Protein AF-A0AA35KNX3-F1 (afdb_monomer)

Organism: NCBI:txid74358

Sequence (482 aa):
MSHGHSHGGGSCCHSDDHEEPPERRGQAWGLYLRIDRERLECLNERREGSGALVFRAWEDRGDRQKFVESDDDEELLFNIPFTGNVKLKGIIVMGDNDDTHPSEMRLFKNIPHMSFGDTAREPDQMFSLNRDVTGELEYPTKIARFSNVYHLSIHISKNFGAETTKIFYIGLRGEWTEPHRHEVTICNYEAAANPADHKIDQFTPETIHLVVLQTVHQSTACFSMNIIRWKPGRKRQEEGGVSCGNLYWCMCGNNMSVPLLADAVTISGAERETAAVIFLHGLGDTGHSWAEALSSIRLPYVKYICPHAPRIPVTLNMKMVMPSWFDLMGLSPDAPEDETGIKKAAENLKAVIEHEIKNGIPANRIILGGFSQGGALSLYTALTCPHQLAGIVALSCWLPLHKTFPQAANNSMNKDIPILQCHGEMDPMIPVRFGALTAEKLKGIVTPSRVQFRTYPGMMHSSCPQEMMAVKEFIEKLLPRI

Radius of gyration: 30.95 Å; Cα contacts (8 Å, |Δi|>4): 925; chains: 1; bounding box: 118×89×64 Å

InterPro domains:
  IPR003140 Phospholipase/carboxylesterase/thioesterase [PF02230] (263-478)
  IPR008979 Galactose-binding-like domain superfamily [SSF49785] (17-176)
  IPR010400 PITH domain [PF06201] (24-192)
  IPR010400 PITH domain [PS51532] (20-192)
  IPR029058 Alpha/Beta hydrolase fold [G3DSA:3.40.50.1820] (251-482)
  IPR029058 Alpha/Beta hydrolase fold [SSF53474] (266-480)
  IPR037047 PITH domain superfamily [G3DSA:2.60.120.470] (23-185)
  IPR050565 Acyl-protein thioesterase 1-2/Carboxylesterase-like [PTHR10655] (258-481)

Nearest PDB structures (foldseek):
  6qgo-assembly1_B  TM=9.807E-01  e=7.051E-36  Homo sapiens
  1fj2-assembly1_A  TM=9.777E-01  e=7.431E-35  Homo sapiens
  6avy-assembly1_A  TM=9.182E-01  e=3.667E-22  Zea mays
  1aur-assembly1_B  TM=9.213E-01  e=3.865E-21  Pseudomonas fluorescens
  3u0v-assembly1_A  TM=9.049E-01  e=1.550E-20  Homo sapiens

Structure (mmCIF, N/CA/C/O backbone):
data_AF-A0AA35KNX3-F1
#
_entry.id   AF-A0AA35KNX3-F1
#
loop_
_atom_site.group_PDB
_atom_site.id
_atom_site.type_symbol
_atom_site.label_atom_id
_atom_site.label_alt_id
_atom_site.label_comp_id
_atom_site.label_asym_id
_atom_site.label_entity_id
_atom_site.label_seq_id
_atom_site.pdbx_PDB_ins_code
_atom_site.Cartn_x
_atom_site.Cartn_y
_atom_site.Cartn_z
_atom_site.occupancy
_atom_site.B_iso_or_equiv
_atom_site.auth_seq_id
_atom_site.auth_comp_id
_atom_site.auth_asym_id
_atom_site.auth_atom_id
_atom_site.pdbx_PDB_model_num
ATOM 1 N N . MET A 1 1 ? 62.310 41.251 8.495 1.00 35.25 1 MET A N 1
ATOM 2 C CA . MET A 1 1 ? 61.453 41.950 7.516 1.00 35.25 1 MET A CA 1
ATOM 3 C C . MET A 1 1 ? 60.386 40.976 7.032 1.00 35.25 1 MET A C 1
ATOM 5 O O . MET A 1 1 ? 60.751 39.887 6.630 1.00 35.25 1 MET A O 1
ATOM 9 N N . SER A 1 2 ? 59.116 41.375 7.166 1.00 32.34 2 SER A N 1
ATOM 10 C CA . SER A 1 2 ? 57.921 41.027 6.369 1.00 32.34 2 SER A CA 1
ATOM 11 C C . SER A 1 2 ? 57.665 39.592 5.847 1.00 32.34 2 SER A C 1
ATOM 13 O O . SER A 1 2 ? 58.291 39.155 4.892 1.00 32.34 2 SER A O 1
ATOM 15 N N . HIS A 1 3 ? 56.623 38.979 6.432 1.00 37.50 3 HIS A N 1
ATOM 16 C CA . HIS A 1 3 ? 55.426 38.312 5.864 1.00 37.50 3 HIS A CA 1
ATOM 17 C C . HIS A 1 3 ? 55.444 37.432 4.597 1.00 37.50 3 HIS A C 1
ATOM 19 O O . HIS A 1 3 ? 55.867 37.851 3.526 1.00 37.50 3 HIS A O 1
ATOM 25 N N . GLY A 1 4 ? 54.703 36.314 4.704 1.00 28.75 4 GLY A N 1
ATOM 26 C CA . GLY A 1 4 ? 53.962 35.698 3.596 1.00 28.75 4 GLY A CA 1
ATOM 27 C C . GLY A 1 4 ? 53.266 34.379 3.969 1.00 28.75 4 GLY A C 1
ATOM 28 O O . GLY A 1 4 ? 53.869 33.322 3.838 1.00 28.75 4 GLY A O 1
ATOM 29 N N . HIS A 1 5 ? 52.006 34.427 4.423 1.00 41.12 5 HIS A N 1
ATOM 30 C CA . HIS A 1 5 ? 51.115 33.256 4.481 1.00 41.12 5 HIS A CA 1
ATOM 31 C C . HIS A 1 5 ? 50.521 32.972 3.091 1.00 41.12 5 HIS A C 1
ATOM 33 O O . HIS A 1 5 ? 50.128 33.910 2.402 1.00 41.12 5 HIS A O 1
ATOM 39 N N . SER A 1 6 ? 50.366 31.695 2.724 1.00 30.42 6 SER A N 1
ATOM 40 C CA . SER A 1 6 ? 49.416 31.260 1.692 1.00 30.42 6 SER A CA 1
ATOM 41 C C . SER A 1 6 ? 48.827 29.889 2.041 1.00 30.42 6 SER A C 1
ATOM 43 O O . SER A 1 6 ? 49.554 28.968 2.411 1.00 30.42 6 SER A O 1
ATOM 45 N N . HIS A 1 7 ? 47.499 29.802 1.952 1.00 41.16 7 HIS A N 1
ATOM 46 C CA . HIS A 1 7 ? 46.670 28.602 2.063 1.00 41.16 7 HIS A CA 1
ATOM 47 C C . HIS A 1 7 ? 46.320 28.060 0.668 1.00 41.16 7 HIS A C 1
ATOM 49 O O . HIS A 1 7 ? 46.161 28.828 -0.277 1.00 41.16 7 HIS A O 1
ATOM 55 N N . GLY A 1 8 ? 46.072 26.750 0.598 1.00 28.27 8 GLY A N 1
ATOM 56 C CA . GLY A 1 8 ? 45.461 26.032 -0.530 1.00 28.27 8 GLY A CA 1
ATOM 57 C C . GLY A 1 8 ? 46.273 24.774 -0.833 1.00 28.27 8 GLY A C 1
ATOM 58 O O . GLY A 1 8 ? 47.485 24.854 -0.949 1.00 28.27 8 GLY A O 1
ATOM 59 N N . GLY A 1 9 ? 45.744 23.560 -0.922 1.00 29.02 9 GLY A N 1
ATOM 60 C CA . GLY A 1 9 ? 44.386 23.044 -1.050 1.00 29.02 9 GLY A CA 1
ATOM 61 C C . GLY A 1 9 ? 44.526 21.720 -1.817 1.00 29.02 9 GLY A C 1
ATOM 62 O O . GLY A 1 9 ? 45.328 21.657 -2.744 1.00 29.02 9 GLY A O 1
ATOM 63 N N . GLY A 1 10 ? 43.799 20.670 -1.424 1.00 27.67 10 GLY A N 1
ATOM 64 C CA . GLY A 1 10 ? 43.759 19.400 -2.164 1.00 27.67 10 GLY A CA 1
ATOM 65 C C . GLY A 1 10 ? 44.048 18.167 -1.310 1.00 27.67 10 GLY A C 1
ATOM 66 O O . GLY A 1 10 ? 45.100 17.552 -1.437 1.00 27.67 10 GLY A O 1
ATOM 67 N N . SER A 1 11 ? 43.101 17.789 -0.448 1.00 30.05 11 SER A N 1
ATOM 68 C CA . SER A 1 11 ? 43.009 16.405 0.021 1.00 30.05 11 SER A CA 1
ATOM 69 C C . SER A 1 11 ? 42.176 15.652 -1.010 1.00 30.05 11 SER A C 1
ATOM 71 O O . SER A 1 11 ? 40.972 15.873 -1.124 1.00 30.05 11 SER A O 1
ATOM 73 N N . CYS A 1 12 ? 42.846 14.836 -1.819 1.00 30.75 12 CYS A N 1
ATOM 74 C CA . CYS A 1 12 ? 42.203 13.866 -2.690 1.00 30.75 12 CYS A CA 1
ATOM 75 C C . CYS A 1 12 ? 41.576 12.787 -1.802 1.00 30.75 12 CYS A C 1
ATOM 77 O O . CYS A 1 12 ? 42.282 11.964 -1.221 1.00 30.75 12 CYS A O 1
ATOM 79 N N . CYS A 1 13 ? 40.255 12.811 -1.669 1.00 28.31 13 CYS A N 1
ATOM 80 C CA . CYS A 1 13 ? 39.487 11.689 -1.159 1.00 28.31 13 CYS A CA 1
ATOM 81 C C . CYS A 1 13 ? 39.459 10.601 -2.240 1.00 28.31 13 CYS A C 1
ATOM 83 O O . CYS A 1 13 ? 38.700 10.683 -3.202 1.00 28.31 13 CYS A O 1
ATOM 85 N N . HIS A 1 14 ? 40.317 9.593 -2.088 1.00 31.53 14 HIS A N 1
ATOM 86 C CA . HIS A 1 14 ? 40.104 8.304 -2.730 1.00 31.53 14 HIS A CA 1
ATOM 87 C C . HIS A 1 14 ? 38.835 7.696 -2.125 1.00 31.53 14 HIS A C 1
ATOM 89 O O . HIS A 1 14 ? 38.765 7.458 -0.921 1.00 31.53 14 HIS A O 1
ATOM 95 N N . SER A 1 15 ? 37.809 7.526 -2.952 1.00 31.38 15 SER A N 1
ATOM 96 C CA . SER A 1 15 ? 36.691 6.639 -2.670 1.00 31.38 15 SER A CA 1
ATOM 97 C C . SER A 1 15 ? 37.231 5.212 -2.651 1.00 31.38 15 SER A C 1
ATOM 99 O O . SER A 1 15 ? 37.615 4.688 -3.695 1.00 31.38 15 SER A O 1
ATOM 101 N N . ASP A 1 16 ? 37.300 4.612 -1.464 1.00 31.17 16 ASP A N 1
ATOM 102 C CA . ASP A 1 16 ? 37.436 3.166 -1.319 1.00 31.17 16 ASP A CA 1
ATOM 103 C C . ASP A 1 16 ? 36.162 2.518 -1.879 1.00 31.17 16 ASP A C 1
ATOM 105 O O . ASP A 1 16 ? 35.148 2.374 -1.190 1.00 31.17 16 ASP A O 1
ATOM 109 N N . ASP A 1 17 ? 36.206 2.162 -3.161 1.00 35.31 17 ASP A N 1
ATOM 110 C CA . ASP A 1 17 ? 35.308 1.174 -3.740 1.00 35.31 17 ASP A CA 1
ATOM 111 C C . ASP A 1 17 ? 35.630 -0.165 -3.069 1.00 35.31 17 ASP A C 1
ATOM 113 O O . ASP A 1 17 ? 36.575 -0.869 -3.430 1.00 35.31 17 ASP A O 1
ATOM 117 N N . HIS A 1 18 ? 34.868 -0.505 -2.031 1.00 38.22 18 HIS A N 1
ATOM 118 C CA . HIS A 1 18 ? 34.881 -1.842 -1.458 1.00 38.22 18 HIS A CA 1
ATOM 119 C C . HIS A 1 18 ? 34.336 -2.836 -2.494 1.00 38.22 18 HIS A C 1
ATOM 121 O O . HIS A 1 18 ? 33.148 -3.158 -2.498 1.00 38.22 18 HIS A O 1
ATOM 127 N N . GLU A 1 19 ? 35.200 -3.345 -3.374 1.00 41.38 19 GLU A N 1
ATOM 128 C CA . GLU A 1 19 ? 34.911 -4.570 -4.113 1.00 41.38 19 GLU A CA 1
ATOM 129 C C . GLU A 1 19 ? 34.752 -5.719 -3.112 1.00 41.38 19 GLU A C 1
ATOM 131 O O . GLU A 1 19 ? 35.691 -6.106 -2.412 1.00 41.38 19 GLU A O 1
ATOM 136 N N . GLU A 1 20 ? 33.540 -6.271 -3.025 1.00 46.59 20 GLU A N 1
ATOM 137 C CA . GLU A 1 20 ? 33.303 -7.462 -2.217 1.00 46.59 20 GLU A CA 1
ATOM 138 C C . GLU A 1 20 ? 34.146 -8.646 -2.728 1.00 46.59 20 GLU A C 1
ATOM 140 O O . GLU A 1 20 ? 34.214 -8.863 -3.947 1.00 46.59 20 GLU A O 1
ATOM 145 N N . PRO A 1 21 ? 34.739 -9.455 -1.821 1.00 43.75 21 PRO A N 1
ATOM 146 C CA . PRO A 1 21 ? 35.535 -10.619 -2.192 1.00 43.75 21 PRO A CA 1
ATOM 147 C C . PRO A 1 21 ? 34.754 -11.582 -3.105 1.00 43.75 21 PRO A C 1
ATOM 149 O O . PRO A 1 21 ? 33.575 -11.837 -2.833 1.00 43.75 21 PRO A O 1
ATOM 152 N N . PRO A 1 22 ? 35.391 -12.193 -4.124 1.00 46.22 22 PRO A N 1
ATOM 153 C CA . PRO A 1 22 ? 34.728 -13.085 -5.083 1.00 46.22 22 PRO A CA 1
ATOM 154 C C . PRO A 1 22 ? 33.927 -14.220 -4.429 1.00 46.22 22 PRO A C 1
ATOM 156 O O . PRO A 1 22 ? 32.843 -14.560 -4.892 1.00 46.22 22 PRO A O 1
ATOM 159 N N . GLU A 1 23 ? 34.415 -14.753 -3.305 1.00 45.16 23 GLU A N 1
ATOM 160 C CA . GLU A 1 23 ? 33.772 -15.840 -2.554 1.00 45.16 23 GLU A CA 1
ATOM 161 C C . GLU A 1 23 ? 32.433 -15.439 -1.905 1.00 45.16 23 GLU A C 1
ATOM 163 O O . GLU A 1 23 ? 31.584 -16.294 -1.660 1.00 45.16 23 GLU A O 1
ATOM 168 N N . ARG A 1 24 ? 32.201 -14.143 -1.644 1.00 50.84 24 ARG A N 1
ATOM 169 C CA . ARG A 1 24 ? 30.913 -13.638 -1.129 1.00 50.84 24 ARG A CA 1
ATOM 170 C C . ARG A 1 24 ? 29.922 -13.290 -2.239 1.00 50.84 24 ARG A C 1
ATOM 172 O O . ARG A 1 24 ? 28.718 -13.302 -1.980 1.00 50.84 24 ARG A O 1
ATOM 179 N N . ARG A 1 25 ? 30.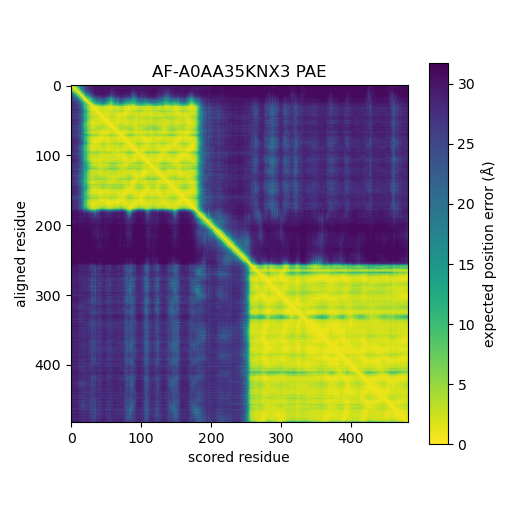396 -13.050 -3.472 1.00 54.91 25 ARG A N 1
ATOM 180 C CA . ARG A 1 25 ? 29.530 -12.718 -4.619 1.00 54.91 25 ARG A CA 1
ATOM 181 C C . ARG A 1 25 ? 28.545 -13.853 -4.915 1.00 54.91 25 ARG A C 1
ATOM 183 O O . ARG A 1 25 ? 27.365 -13.577 -5.093 1.00 54.91 25 ARG A O 1
ATOM 190 N N . GLY A 1 26 ? 28.977 -15.115 -4.868 1.00 57.25 26 GLY A N 1
ATOM 191 C CA . GLY A 1 26 ? 28.111 -16.274 -5.135 1.00 57.25 26 GLY A CA 1
ATOM 192 C C . GLY A 1 26 ? 26.892 -16.390 -4.210 1.00 57.25 26 GLY A C 1
ATOM 193 O O . GLY A 1 26 ? 25.779 -16.651 -4.669 1.00 57.25 26 GLY A O 1
ATOM 194 N N . GLN A 1 27 ? 27.056 -16.088 -2.915 1.00 60.94 27 GLN A N 1
ATOM 195 C CA . GLN A 1 27 ? 25.959 -16.126 -1.936 1.00 60.94 27 GLN A CA 1
ATOM 196 C C . GLN A 1 27 ? 24.893 -15.053 -2.198 1.00 60.94 27 GLN A C 1
ATOM 198 O O . GLN A 1 27 ? 23.708 -15.286 -1.952 1.00 60.94 27 GLN A O 1
ATOM 203 N N . ALA A 1 28 ? 25.288 -13.894 -2.733 1.00 69.56 28 ALA A N 1
ATOM 204 C CA . ALA A 1 28 ? 24.360 -12.813 -3.051 1.00 69.56 28 ALA A CA 1
ATOM 205 C C . ALA A 1 28 ? 23.388 -13.190 -4.188 1.00 69.56 28 ALA A C 1
ATOM 207 O O . ALA A 1 28 ? 22.243 -12.734 -4.197 1.00 69.56 28 ALA A O 1
ATOM 208 N N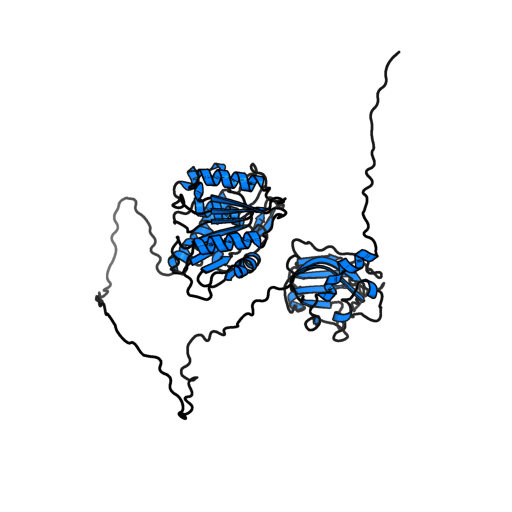 . TRP A 1 29 ? 23.805 -14.071 -5.104 1.00 80.06 29 TRP A N 1
ATOM 209 C CA . TRP A 1 29 ? 23.026 -14.537 -6.262 1.00 80.06 29 TRP A CA 1
ATOM 210 C C . TRP A 1 29 ? 22.186 -15.797 -5.980 1.00 80.06 29 TRP A C 1
ATOM 212 O O . TRP A 1 29 ? 21.720 -16.473 -6.896 1.00 80.06 29 TRP A O 1
ATOM 222 N N . GLY A 1 30 ? 21.959 -16.124 -4.705 1.00 84.94 30 GLY A N 1
ATOM 223 C CA . GLY A 1 30 ? 21.302 -17.360 -4.270 1.00 84.94 30 GLY A CA 1
ATOM 224 C C . GLY A 1 30 ? 19.788 -17.455 -4.508 1.00 84.94 30 GLY A C 1
ATOM 225 O O . GLY A 1 30 ? 19.188 -18.459 -4.120 1.00 84.94 30 GLY A O 1
ATOM 226 N N . LEU A 1 31 ? 19.135 -16.461 -5.125 1.00 92.06 31 LEU A N 1
ATOM 227 C CA . LEU A 1 31 ? 17.676 -16.491 -5.322 1.00 92.06 31 LEU A CA 1
ATOM 228 C C . LEU A 1 31 ? 17.210 -17.607 -6.266 1.00 92.06 31 LEU A C 1
ATOM 230 O O . LEU A 1 31 ? 16.043 -17.984 -6.206 1.00 92.06 31 LEU A O 1
ATOM 234 N N . TYR A 1 32 ? 18.099 -18.193 -7.075 1.00 93.50 32 TYR A N 1
ATOM 235 C CA . TYR A 1 32 ? 17.764 -19.352 -7.911 1.00 93.50 32 TYR A CA 1
ATOM 236 C C . TYR A 1 32 ? 17.258 -20.555 -7.087 1.00 93.50 32 TYR A C 1
ATOM 238 O O . TYR A 1 32 ? 16.432 -21.323 -7.572 1.00 93.50 32 TYR A O 1
ATOM 246 N N . LEU A 1 33 ? 17.695 -20.691 -5.825 1.00 92.69 33 LEU A N 1
ATOM 247 C CA . LEU A 1 33 ? 17.220 -21.723 -4.886 1.00 92.69 33 LEU A CA 1
ATOM 248 C C . LEU A 1 33 ? 15.775 -21.497 -4.427 1.00 92.69 33 LEU A C 1
ATOM 250 O O . LEU A 1 33 ? 15.185 -22.352 -3.771 1.00 92.69 33 LEU A O 1
ATOM 254 N N . ARG A 1 34 ? 15.229 -20.312 -4.701 1.00 95.12 34 ARG A N 1
ATOM 255 C CA . ARG A 1 34 ? 13.899 -19.875 -4.273 1.00 95.12 34 ARG A CA 1
ATOM 256 C C . ARG A 1 34 ? 12.909 -19.818 -5.426 1.00 95.12 34 ARG A C 1
ATOM 258 O O . ARG A 1 34 ? 11.785 -19.382 -5.219 1.00 95.12 34 ARG A O 1
ATOM 265 N N . ILE A 1 35 ? 13.313 -20.241 -6.618 1.00 96.12 35 ILE A N 1
ATOM 266 C CA . ILE A 1 35 ? 12.428 -20.379 -7.772 1.00 96.12 35 ILE A CA 1
ATOM 267 C C . ILE A 1 35 ? 11.662 -21.695 -7.637 1.00 96.12 35 ILE A C 1
ATOM 269 O O . ILE A 1 35 ? 12.263 -22.744 -7.395 1.00 96.12 35 ILE A O 1
ATOM 273 N N . ASP A 1 36 ? 10.345 -21.646 -7.815 1.00 93.75 36 ASP A N 1
ATOM 274 C CA . ASP A 1 36 ? 9.527 -22.846 -7.984 1.00 93.75 36 ASP A CA 1
ATOM 275 C C . ASP A 1 36 ? 9.758 -23.396 -9.398 1.00 93.75 36 ASP A C 1
ATOM 277 O O . ASP A 1 36 ? 9.147 -22.970 -10.376 1.00 93.75 36 ASP A O 1
ATOM 281 N N . ARG A 1 37 ? 10.726 -24.310 -9.510 1.00 92.31 37 ARG A N 1
ATOM 282 C CA . ARG A 1 37 ? 11.188 -24.863 -10.790 1.00 92.31 37 ARG A CA 1
ATOM 283 C C . ARG A 1 37 ? 10.149 -25.723 -11.500 1.00 92.31 37 ARG A C 1
ATOM 285 O O . ARG A 1 37 ? 10.259 -25.876 -12.709 1.00 92.31 37 ARG A O 1
ATOM 292 N N . GLU A 1 38 ? 9.179 -26.282 -10.779 1.00 90.00 38 GLU A N 1
ATOM 293 C CA . GLU A 1 38 ? 8.118 -27.097 -11.384 1.00 90.00 38 GLU A CA 1
ATOM 294 C C . GLU A 1 38 ? 7.105 -26.235 -12.138 1.00 90.00 38 GLU A C 1
ATOM 296 O O . GLU A 1 38 ? 6.458 -26.710 -13.066 1.00 90.00 38 GLU A O 1
ATOM 301 N N . ARG A 1 39 ? 6.972 -24.967 -11.735 1.00 91.81 39 ARG A N 1
ATOM 302 C CA . ARG A 1 39 ? 6.024 -24.005 -12.309 1.00 91.81 39 ARG A CA 1
ATOM 303 C C . ARG A 1 39 ? 6.690 -22.898 -13.117 1.00 91.81 39 ARG A C 1
ATOM 305 O O . ARG A 1 39 ? 6.001 -21.991 -13.572 1.00 91.81 39 ARG A O 1
ATOM 312 N N . LEU A 1 40 ? 8.015 -22.927 -13.250 1.00 95.56 40 LEU A N 1
ATOM 313 C CA . LEU A 1 40 ? 8.725 -21.997 -14.114 1.00 95.56 40 LEU A CA 1
ATOM 314 C C . LEU A 1 40 ? 8.393 -22.322 -15.566 1.00 95.56 40 LEU A C 1
ATOM 316 O O . LEU A 1 40 ? 8.604 -23.443 -16.020 1.00 95.56 40 LEU A O 1
ATOM 320 N N . GLU A 1 41 ? 7.937 -21.312 -16.296 1.00 96.81 41 GLU A N 1
ATOM 321 C CA . GLU A 1 41 ? 7.617 -21.423 -17.716 1.00 96.81 41 GLU A CA 1
ATOM 322 C C . GLU A 1 41 ? 8.550 -20.510 -18.515 1.00 96.81 41 GLU A C 1
ATOM 324 O O . GLU A 1 41 ? 8.826 -19.375 -18.116 1.00 96.81 41 GLU A O 1
ATOM 329 N N . CYS A 1 42 ? 9.040 -20.995 -19.652 1.00 97.50 42 CYS A N 1
ATOM 330 C CA . CYS A 1 42 ? 9.771 -20.194 -20.624 1.00 97.50 42 CYS A CA 1
ATOM 331 C C . CYS A 1 42 ? 9.065 -20.321 -21.972 1.00 97.50 42 CYS A C 1
ATOM 333 O O . CYS A 1 42 ? 8.948 -21.416 -22.513 1.00 97.50 42 CYS A O 1
ATOM 335 N N . LEU A 1 43 ? 8.540 -19.213 -22.488 1.00 97.12 43 LEU A N 1
ATOM 336 C CA . LEU A 1 43 ? 7.882 -19.174 -23.787 1.00 97.12 43 LEU A CA 1
ATOM 337 C C . LEU A 1 43 ? 8.893 -18.844 -24.884 1.00 97.12 43 LEU A C 1
ATOM 339 O O . LEU A 1 43 ? 9.834 -18.078 -24.660 1.00 97.12 43 LEU A O 1
ATOM 343 N N . ASN A 1 44 ? 8.632 -19.403 -26.068 1.00 96.81 44 ASN A N 1
ATOM 344 C CA . ASN A 1 44 ? 9.494 -19.357 -27.251 1.00 96.81 44 ASN A CA 1
ATOM 345 C C . ASN A 1 44 ? 10.871 -20.012 -27.055 1.00 96.81 44 ASN A C 1
ATOM 347 O O . ASN A 1 44 ? 11.830 -19.635 -27.712 1.00 96.81 44 ASN A O 1
ATOM 351 N N . GLU A 1 45 ? 11.002 -20.997 -26.163 1.00 97.19 45 GLU A N 1
ATOM 352 C CA . GLU A 1 45 ? 12.228 -21.793 -26.082 1.00 97.19 45 GLU A CA 1
ATOM 353 C C . GLU A 1 45 ? 12.251 -22.919 -27.127 1.00 97.19 45 GLU A C 1
ATOM 355 O O . GLU A 1 45 ? 11.305 -23.694 -27.249 1.00 97.19 45 GLU A O 1
ATOM 360 N N . ARG A 1 46 ? 13.372 -23.073 -27.838 1.00 96.00 46 ARG A N 1
ATOM 361 C CA . ARG A 1 46 ? 13.573 -24.117 -28.862 1.00 96.00 46 ARG A CA 1
ATOM 362 C C . ARG A 1 46 ? 13.521 -25.537 -28.308 1.00 96.00 46 ARG A C 1
ATOM 364 O O . ARG A 1 46 ? 13.171 -26.482 -29.010 1.00 96.00 46 ARG A O 1
ATOM 371 N N . ARG A 1 47 ? 13.941 -25.716 -27.056 1.00 95.88 47 ARG A N 1
ATOM 372 C CA . ARG A 1 47 ? 13.921 -27.007 -26.365 1.00 95.88 47 ARG A CA 1
ATOM 373 C C . ARG A 1 47 ? 13.163 -26.850 -25.063 1.00 95.88 47 ARG A C 1
ATOM 375 O O . ARG A 1 47 ? 13.619 -26.128 -24.186 1.00 95.88 47 ARG A O 1
ATOM 382 N N . GLU A 1 48 ? 12.073 -27.590 -24.927 1.00 93.12 48 GLU A N 1
ATOM 383 C CA . GLU A 1 48 ? 11.240 -27.590 -23.726 1.00 93.12 48 GLU A CA 1
ATOM 384 C C . GLU A 1 48 ? 12.074 -27.806 -22.448 1.00 93.12 48 GLU A C 1
ATOM 386 O O . GLU A 1 48 ? 12.910 -28.716 -22.365 1.00 93.12 48 GLU A O 1
ATOM 391 N N . GLY A 1 49 ? 11.882 -26.927 -21.465 1.00 92.00 49 GLY A N 1
ATOM 392 C CA . GLY A 1 49 ? 12.562 -26.945 -20.170 1.00 92.00 49 GLY A CA 1
ATOM 393 C C . GLY A 1 49 ? 13.986 -26.377 -20.174 1.00 92.00 49 GLY A C 1
ATOM 394 O O . GLY A 1 49 ? 14.649 -26.373 -19.131 1.00 92.00 49 GLY A O 1
ATOM 395 N N . SER A 1 50 ? 14.492 -25.882 -21.305 1.00 96.38 50 SER A N 1
ATOM 396 C CA . SER A 1 50 ? 15.827 -25.279 -21.400 1.00 96.38 50 SER A CA 1
ATOM 397 C C . SER A 1 50 ? 15.946 -23.940 -20.659 1.00 96.38 50 SER A C 1
ATOM 399 O O . SER A 1 50 ? 16.992 -23.658 -20.072 1.00 96.38 50 SER A O 1
ATOM 401 N N . GLY A 1 51 ? 14.868 -23.162 -20.579 1.00 94.75 51 GLY A N 1
ATOM 402 C CA . GLY A 1 51 ? 14.779 -21.896 -19.857 1.00 94.75 51 GLY A CA 1
ATOM 403 C C . GLY A 1 51 ? 14.976 -22.046 -18.351 1.00 94.75 51 GLY A C 1
ATOM 404 O O . GLY A 1 51 ? 15.497 -21.144 -17.704 1.00 94.75 51 GLY A O 1
ATOM 405 N N . ALA A 1 52 ? 14.676 -23.210 -17.771 1.00 95.38 52 ALA A N 1
ATOM 406 C CA . ALA A 1 52 ? 14.980 -23.482 -16.366 1.00 95.38 52 ALA A CA 1
ATOM 407 C C . ALA A 1 52 ? 16.492 -23.671 -16.111 1.00 95.38 52 ALA A C 1
ATOM 409 O O . ALA A 1 52 ? 16.971 -23.466 -14.991 1.00 95.38 52 ALA A O 1
ATOM 410 N N . LEU A 1 53 ? 17.265 -24.062 -17.133 1.00 95.94 53 LEU A N 1
ATOM 411 C CA . LEU A 1 53 ? 18.690 -24.396 -17.001 1.00 95.94 53 LEU A CA 1
ATOM 412 C C . LEU A 1 53 ? 19.570 -23.165 -16.762 1.00 95.94 53 LEU A C 1
ATOM 414 O O . LEU A 1 53 ? 20.667 -23.296 -16.203 1.00 95.94 53 LEU A O 1
ATOM 418 N N . VAL A 1 54 ? 19.109 -21.977 -17.165 1.00 96.88 54 VAL A N 1
ATOM 419 C CA . VAL A 1 54 ? 19.883 -20.734 -17.025 1.00 96.88 54 VAL A CA 1
ATOM 420 C C . VAL A 1 54 ? 19.873 -20.162 -15.607 1.00 96.88 54 VAL A C 1
ATOM 422 O O . VAL A 1 54 ? 20.761 -19.381 -15.277 1.00 96.88 54 VAL A O 1
ATOM 425 N N . PHE A 1 55 ? 18.951 -20.598 -14.744 1.00 96.62 55 PHE A N 1
ATOM 426 C CA . PHE A 1 55 ? 18.886 -20.194 -13.335 1.00 96.62 55 PHE A CA 1
ATOM 427 C C . PHE A 1 55 ? 19.628 -21.192 -12.448 1.00 96.62 55 PHE A C 1
ATOM 429 O O . PHE A 1 55 ? 19.087 -22.240 -12.089 1.00 96.62 55 PHE A O 1
ATOM 436 N N . ARG A 1 56 ? 20.868 -20.893 -12.069 1.00 94.12 56 ARG A N 1
ATOM 437 C CA . ARG A 1 56 ? 21.717 -21.802 -11.279 1.00 94.12 56 ARG A CA 1
ATOM 438 C C . ARG A 1 56 ? 22.668 -21.041 -10.361 1.00 94.12 56 ARG A C 1
ATOM 440 O O . ARG A 1 56 ? 22.616 -19.817 -10.303 1.00 94.12 56 ARG A O 1
ATOM 447 N N . ALA A 1 57 ? 23.515 -21.775 -9.641 1.00 90.06 57 ALA A N 1
ATOM 448 C CA . ALA A 1 57 ? 24.579 -21.188 -8.839 1.00 90.06 57 ALA A CA 1
ATOM 449 C C . ALA A 1 57 ? 25.501 -20.323 -9.711 1.00 90.06 57 ALA A C 1
ATOM 451 O O . ALA A 1 57 ? 25.772 -20.654 -10.869 1.00 90.06 57 ALA A O 1
ATOM 452 N N . TRP A 1 58 ? 25.991 -19.220 -9.148 1.00 89.31 58 TRP A N 1
ATOM 453 C CA . TRP A 1 58 ? 26.862 -18.285 -9.860 1.00 89.31 58 TRP A CA 1
ATOM 454 C C . TRP A 1 58 ? 28.174 -18.948 -10.298 1.00 89.31 58 TRP A C 1
ATOM 456 O O . TRP A 1 58 ? 28.712 -18.639 -11.361 1.00 89.31 58 TRP A O 1
ATOM 466 N N . GLU A 1 59 ? 28.676 -19.894 -9.514 1.00 87.44 59 GLU A N 1
ATOM 467 C CA . GLU A 1 59 ? 29.882 -20.679 -9.773 1.00 87.44 59 GLU A CA 1
ATOM 468 C C . GLU A 1 59 ? 29.734 -21.555 -11.027 1.00 87.44 59 GLU A C 1
ATOM 470 O O . GLU A 1 59 ? 30.693 -21.742 -11.773 1.00 87.44 59 GLU A O 1
ATOM 475 N N . ASP A 1 60 ? 28.511 -22.008 -11.314 1.00 89.56 60 ASP A N 1
ATOM 476 C CA . ASP A 1 60 ? 28.196 -22.877 -12.451 1.00 89.56 60 ASP A CA 1
ATOM 477 C C . ASP A 1 60 ? 27.891 -22.092 -13.738 1.00 89.56 60 ASP A C 1
ATOM 479 O O . ASP A 1 60 ? 27.575 -22.685 -14.777 1.00 89.56 60 ASP A O 1
ATOM 483 N N . ARG A 1 61 ? 27.948 -20.753 -13.719 1.00 91.62 61 ARG A N 1
ATOM 484 C CA . ARG A 1 61 ? 27.579 -19.919 -14.881 1.00 91.62 61 ARG A CA 1
ATOM 485 C C . ARG A 1 61 ? 28.421 -20.209 -16.129 1.00 91.62 61 ARG A C 1
ATOM 487 O O . ARG A 1 61 ? 27.916 -20.083 -17.238 1.00 91.62 61 ARG A O 1
ATOM 494 N N . GLY A 1 62 ? 29.660 -20.676 -15.952 1.00 89.31 62 GLY A N 1
ATOM 495 C CA . GLY A 1 62 ? 30.574 -21.034 -17.042 1.00 89.31 62 GLY A CA 1
ATOM 496 C C . GLY A 1 62 ? 30.209 -22.311 -17.815 1.00 89.31 62 GLY A C 1
ATOM 497 O O . GLY A 1 62 ? 30.810 -22.570 -18.856 1.00 89.31 62 GLY A O 1
ATOM 498 N N . ASP A 1 63 ? 29.240 -23.105 -17.346 1.00 91.25 63 ASP A N 1
ATOM 499 C CA . ASP A 1 63 ? 28.776 -24.309 -18.043 1.00 91.25 63 ASP A CA 1
ATOM 500 C C . ASP A 1 63 ? 27.985 -23.952 -19.314 1.00 91.25 63 ASP A C 1
ATOM 502 O O . ASP A 1 63 ? 26.796 -23.631 -19.269 1.00 91.25 63 ASP A O 1
ATOM 506 N N . ARG A 1 64 ? 28.656 -24.033 -20.469 1.00 92.38 64 ARG A N 1
ATOM 507 C CA . ARG A 1 64 ? 28.078 -23.721 -21.787 1.00 92.38 64 ARG A CA 1
ATOM 508 C C . ARG A 1 64 ? 27.134 -24.798 -22.329 1.00 92.38 64 ARG A C 1
ATOM 510 O O . ARG A 1 64 ? 26.512 -24.574 -23.362 1.00 92.38 64 ARG A O 1
ATOM 517 N N . GLN A 1 65 ? 26.987 -25.948 -21.665 1.00 93.50 65 GLN A N 1
ATOM 518 C CA . GLN A 1 65 ? 26.007 -26.965 -22.075 1.00 93.50 65 GLN A CA 1
ATOM 519 C C . GLN A 1 65 ? 24.584 -26.613 -21.615 1.00 93.50 65 GLN A C 1
ATOM 521 O O . GLN A 1 65 ? 23.603 -27.131 -22.154 1.00 93.50 65 GLN A O 1
ATOM 526 N N . LYS A 1 66 ? 24.465 -25.720 -20.626 1.00 93.94 66 LYS A N 1
ATOM 527 C CA . LYS A 1 66 ? 23.199 -25.257 -20.052 1.00 93.94 66 LYS A CA 1
ATOM 528 C C . LYS A 1 66 ? 22.851 -23.879 -20.598 1.00 93.94 66 LYS A C 1
ATOM 530 O O . LYS A 1 66 ? 23.324 -22.863 -20.095 1.00 93.94 66 LYS A O 1
ATOM 535 N N . PHE A 1 67 ? 22.006 -23.866 -21.618 1.00 97.25 67 PHE A N 1
ATOM 536 C CA . PHE A 1 67 ? 21.514 -22.651 -22.253 1.00 97.25 67 PHE A CA 1
ATOM 537 C C . PHE A 1 67 ? 20.054 -22.812 -22.674 1.00 97.25 67 PHE A C 1
ATOM 539 O O . PHE A 1 67 ? 19.557 -23.937 -22.805 1.00 97.25 67 PHE A O 1
ATOM 546 N N . VAL A 1 68 ? 19.419 -21.670 -22.909 1.00 98.19 68 VAL A N 1
ATOM 547 C CA . VAL A 1 68 ? 18.153 -21.525 -23.632 1.00 98.19 68 VAL A CA 1
ATOM 548 C C . VAL A 1 68 ? 18.427 -20.761 -24.918 1.00 98.19 68 VAL A C 1
ATOM 550 O O . VAL A 1 68 ? 19.256 -19.849 -24.949 1.00 98.19 68 VAL A O 1
ATOM 553 N N . GLU A 1 69 ? 17.759 -21.175 -25.981 1.00 98.06 69 GLU A N 1
ATOM 554 C CA . GLU A 1 69 ? 17.781 -20.520 -27.281 1.00 98.06 69 GLU A CA 1
ATOM 555 C C . GLU A 1 69 ? 16.342 -20.359 -27.747 1.00 98.06 69 GLU A C 1
ATOM 557 O O . GLU A 1 69 ? 15.539 -21.274 -27.535 1.00 98.06 69 GLU A O 1
ATOM 562 N N . SER A 1 70 ? 16.017 -19.215 -28.340 1.00 97.69 70 SER A N 1
ATOM 563 C CA . SER A 1 70 ? 14.679 -18.992 -28.871 1.00 97.69 70 SER A CA 1
ATOM 564 C C . SER A 1 70 ? 14.405 -19.807 -30.139 1.00 97.69 70 SER A C 1
ATOM 566 O O . SER A 1 70 ? 15.338 -20.224 -30.846 1.00 97.69 70 SER A O 1
ATOM 568 N N . ASP A 1 71 ? 13.130 -20.112 -30.390 1.00 94.69 71 ASP A N 1
ATOM 569 C CA . ASP A 1 71 ? 12.731 -20.971 -31.511 1.00 94.69 71 ASP A CA 1
ATOM 570 C C . ASP A 1 71 ? 12.355 -20.188 -32.772 1.00 94.69 71 ASP A C 1
ATOM 572 O O . ASP A 1 71 ? 13.004 -20.386 -33.804 1.00 94.69 71 ASP A O 1
ATOM 576 N N . ASP A 1 72 ? 11.336 -19.326 -32.673 1.00 91.88 72 ASP A N 1
ATOM 577 C CA . ASP A 1 72 ? 10.675 -18.679 -33.821 1.00 91.88 72 ASP A CA 1
ATOM 578 C C . ASP A 1 72 ? 11.269 -17.301 -34.159 1.00 91.88 72 ASP A C 1
ATOM 580 O O . ASP A 1 72 ? 11.541 -16.998 -35.318 1.00 91.88 72 ASP A O 1
ATOM 584 N N . ASP A 1 73 ? 11.524 -16.488 -33.135 1.00 94.81 73 ASP A N 1
ATOM 585 C CA . ASP A 1 73 ? 12.062 -15.126 -33.240 1.00 94.81 73 ASP A CA 1
ATOM 586 C C . ASP A 1 73 ? 13.066 -14.835 -32.112 1.00 94.81 73 ASP A C 1
ATOM 588 O O . ASP A 1 73 ? 13.423 -15.723 -31.333 1.00 94.81 73 ASP A O 1
ATOM 592 N N . GLU A 1 74 ? 13.563 -13.603 -32.005 1.00 96.44 74 GLU A N 1
ATOM 593 C CA . GLU A 1 74 ? 14.529 -13.219 -30.977 1.00 96.44 74 GLU A CA 1
ATOM 594 C C . GLU A 1 74 ? 13.942 -13.111 -29.559 1.00 96.44 74 GLU A C 1
ATOM 596 O O . GLU A 1 74 ? 14.697 -12.901 -28.602 1.00 96.44 74 GLU A O 1
ATOM 601 N N . GLU A 1 75 ? 12.628 -13.216 -29.377 1.00 97.75 75 GLU A N 1
ATOM 602 C CA . GLU A 1 75 ? 12.005 -12.947 -28.088 1.00 97.75 75 GLU A CA 1
ATOM 603 C C . GLU A 1 75 ? 12.054 -14.171 -27.161 1.00 97.75 75 GLU A C 1
ATOM 605 O O . GLU A 1 75 ? 11.880 -15.315 -27.564 1.00 97.75 75 GLU A O 1
ATOM 610 N N . LEU A 1 76 ? 12.259 -13.949 -25.864 1.00 98.44 76 LEU A N 1
ATOM 611 C CA . LEU A 1 76 ? 12.094 -14.981 -24.833 1.00 98.44 76 LEU A CA 1
ATOM 612 C C . LEU A 1 76 ? 11.294 -14.399 -23.679 1.00 98.44 76 LEU A C 1
ATOM 614 O O . LEU A 1 76 ? 11.563 -13.280 -23.235 1.00 98.44 76 LEU A O 1
ATOM 618 N N . LEU A 1 77 ? 10.346 -15.164 -23.145 1.00 98.31 77 LEU A N 1
ATOM 619 C CA . LEU A 1 77 ? 9.559 -14.743 -21.988 1.00 98.31 77 LEU A CA 1
ATOM 620 C C . LEU A 1 77 ? 9.631 -15.792 -20.884 1.00 98.31 77 LEU A C 1
ATOM 622 O O . LEU A 1 77 ? 9.125 -16.898 -21.025 1.00 98.31 77 LEU A O 1
ATOM 626 N N . PHE A 1 78 ? 10.248 -15.430 -19.766 1.00 98.50 78 PHE A N 1
ATOM 627 C CA . PHE A 1 78 ? 10.336 -16.265 -18.574 1.00 98.50 78 PHE A CA 1
ATOM 628 C C . PHE A 1 78 ? 9.252 -15.848 -17.587 1.00 98.50 78 PHE A C 1
ATOM 630 O O . PHE A 1 78 ? 9.191 -14.675 -17.226 1.00 98.50 78 PHE A O 1
ATOM 637 N N . ASN A 1 79 ? 8.457 -16.795 -17.101 1.00 97.62 79 ASN A N 1
ATOM 638 C CA . ASN A 1 79 ? 7.540 -16.640 -15.977 1.00 97.62 79 ASN A CA 1
ATOM 639 C C . ASN A 1 79 ? 8.121 -17.395 -14.777 1.00 97.62 79 ASN A C 1
ATOM 641 O O . ASN A 1 79 ? 8.215 -18.622 -14.782 1.00 97.62 79 ASN A O 1
ATOM 645 N N . ILE A 1 80 ? 8.571 -16.645 -13.771 1.00 97.94 80 ILE A N 1
ATOM 646 C CA . ILE A 1 80 ? 9.408 -17.139 -12.676 1.00 97.94 80 ILE A CA 1
ATOM 647 C C . ILE A 1 80 ? 8.634 -17.005 -11.358 1.00 97.94 80 ILE A C 1
ATOM 649 O O . ILE A 1 80 ? 8.700 -15.959 -10.700 1.00 97.94 80 ILE A O 1
ATOM 653 N N . PRO A 1 81 ? 7.898 -18.044 -10.937 1.00 96.62 81 PRO A N 1
ATOM 654 C CA . PRO A 1 81 ? 7.317 -18.093 -9.606 1.00 96.62 81 PRO A CA 1
ATOM 655 C C . PRO A 1 81 ? 8.409 -18.292 -8.553 1.00 96.62 81 PRO A C 1
ATOM 657 O O . PRO A 1 81 ? 9.316 -19.114 -8.707 1.00 96.62 81 PRO A O 1
ATOM 660 N N . PHE A 1 82 ? 8.302 -17.567 -7.444 1.00 96.12 82 PHE A N 1
ATOM 661 C CA . PHE A 1 82 ? 9.135 -17.788 -6.271 1.00 96.12 82 PHE A CA 1
ATOM 662 C C . PHE A 1 82 ? 8.374 -18.583 -5.213 1.00 96.12 82 PHE A C 1
ATOM 664 O O . PHE A 1 82 ? 7.166 -18.443 -5.030 1.00 96.12 82 PHE A O 1
ATOM 671 N N . THR A 1 83 ? 9.104 -19.370 -4.431 1.00 92.94 83 THR A N 1
ATOM 672 C CA . THR A 1 83 ? 8.588 -20.110 -3.273 1.00 92.94 83 THR A CA 1
ATOM 673 C C . THR A 1 83 ? 8.306 -19.210 -2.072 1.00 92.94 83 THR A C 1
ATOM 675 O O . THR A 1 83 ? 8.122 -19.716 -0.975 1.00 92.94 83 THR A O 1
ATOM 678 N N . GLY A 1 84 ? 8.325 -17.888 -2.246 1.00 89.31 84 GLY A N 1
ATOM 679 C CA . GLY A 1 84 ? 8.134 -16.872 -1.218 1.00 89.31 84 GLY A CA 1
ATOM 680 C C . GLY A 1 84 ? 8.258 -15.469 -1.796 1.00 89.31 84 GLY A C 1
ATOM 681 O O . GLY A 1 84 ? 8.319 -15.296 -3.011 1.00 89.31 84 GLY A O 1
ATOM 682 N N . ASN A 1 85 ? 8.320 -14.469 -0.925 1.00 91.44 85 ASN A N 1
ATOM 683 C CA . ASN A 1 85 ? 8.457 -13.080 -1.343 1.00 91.44 85 ASN A CA 1
ATOM 684 C C . ASN A 1 85 ? 9.930 -12.717 -1.516 1.00 91.44 85 ASN A C 1
ATOM 686 O O . ASN A 1 85 ? 10.762 -12.986 -0.653 1.00 91.44 85 ASN A O 1
ATOM 690 N N . VAL A 1 86 ? 10.252 -12.070 -2.629 1.00 94.19 86 VAL A N 1
ATOM 691 C CA . VAL A 1 86 ? 11.609 -11.664 -2.987 1.00 94.19 86 VAL A CA 1
ATOM 692 C C . VAL A 1 86 ? 11.709 -10.144 -3.026 1.00 94.19 86 VAL A C 1
ATOM 694 O O . VAL A 1 86 ? 10.889 -9.450 -3.621 1.00 94.19 86 VAL A O 1
ATOM 697 N N . LYS A 1 87 ? 12.751 -9.594 -2.409 1.00 95.00 87 LYS A N 1
ATOM 698 C CA . LYS A 1 87 ? 13.221 -8.231 -2.662 1.00 95.00 87 LYS A CA 1
ATOM 699 C C . LYS A 1 87 ? 14.383 -8.317 -3.642 1.00 95.00 87 LYS A C 1
ATOM 701 O O . LYS A 1 87 ? 15.517 -8.579 -3.237 1.00 95.00 87 LYS A O 1
ATOM 706 N N . LEU A 1 88 ? 14.095 -8.117 -4.923 1.00 96.62 88 LEU A N 1
ATOM 707 C CA . LEU A 1 88 ? 15.074 -8.218 -6.000 1.00 96.62 88 LEU A CA 1
ATOM 708 C C . LEU A 1 88 ? 15.910 -6.935 -6.046 1.00 96.62 88 LEU A C 1
ATOM 710 O O . LEU A 1 88 ? 15.359 -5.832 -6.097 1.00 96.62 88 LEU A O 1
ATOM 714 N N . LYS A 1 89 ? 17.235 -7.085 -6.016 1.00 95.38 89 LYS A N 1
ATOM 715 C CA . LYS A 1 89 ? 18.222 -5.994 -5.999 1.00 95.38 89 LYS A CA 1
ATOM 716 C C . LYS A 1 89 ? 19.020 -5.882 -7.302 1.00 95.38 89 LYS A C 1
ATOM 718 O O . LYS A 1 89 ? 19.477 -4.787 -7.622 1.00 95.38 89 LYS A O 1
ATOM 723 N N . GLY A 1 90 ? 19.193 -6.980 -8.035 1.00 95.81 90 GLY A N 1
ATOM 724 C CA . GLY A 1 90 ? 19.940 -6.978 -9.290 1.00 95.81 90 GLY A CA 1
ATOM 725 C C . GLY A 1 90 ? 19.741 -8.246 -10.110 1.00 95.81 90 GLY A C 1
ATOM 726 O O . GLY A 1 90 ? 19.319 -9.279 -9.582 1.00 95.81 90 GLY A O 1
ATOM 727 N N . ILE A 1 91 ? 20.038 -8.142 -11.404 1.00 97.94 91 ILE A N 1
ATOM 728 C CA . ILE A 1 91 ? 19.983 -9.238 -12.376 1.00 97.94 91 ILE A CA 1
ATOM 729 C C . ILE A 1 91 ? 21.293 -9.273 -13.166 1.00 97.94 91 ILE A C 1
ATOM 731 O O . ILE A 1 91 ? 21.828 -8.223 -13.515 1.00 97.94 91 ILE A O 1
ATOM 735 N N . ILE A 1 92 ? 21.787 -10.470 -13.467 1.00 97.38 92 ILE A N 1
ATOM 736 C CA . ILE A 1 92 ? 22.833 -10.709 -14.470 1.00 97.38 92 ILE A CA 1
ATOM 737 C C . ILE A 1 92 ? 22.200 -11.476 -15.622 1.00 97.38 92 ILE A C 1
ATOM 739 O O . ILE A 1 92 ? 21.444 -12.415 -15.379 1.00 97.38 92 ILE A O 1
ATOM 743 N N . VAL A 1 93 ? 22.545 -11.111 -16.853 1.00 97.44 93 VAL A N 1
ATOM 744 C CA . VAL A 1 93 ? 22.198 -11.865 -18.061 1.00 97.44 93 VAL A CA 1
ATOM 745 C C . VAL A 1 93 ? 23.480 -12.091 -18.844 1.00 97.44 93 VAL A C 1
ATOM 747 O O . VAL A 1 93 ? 24.170 -11.132 -19.175 1.00 97.44 93 VAL A O 1
ATOM 750 N N . MET A 1 94 ? 23.791 -13.353 -19.120 1.00 97.19 94 MET A N 1
ATOM 751 C CA . MET A 1 94 ? 25.011 -13.770 -19.803 1.00 97.19 94 MET A CA 1
ATOM 752 C C . MET A 1 94 ? 24.655 -14.528 -21.081 1.00 97.19 94 MET A C 1
ATOM 754 O O . MET A 1 94 ? 24.000 -15.576 -21.023 1.00 97.19 94 MET A O 1
ATOM 758 N N . GLY A 1 95 ? 25.108 -14.017 -22.220 1.00 95.44 95 GLY A N 1
ATOM 759 C CA . GLY A 1 95 ? 24.959 -14.633 -23.539 1.00 95.44 95 GLY A CA 1
ATOM 760 C C . GLY A 1 95 ? 26.304 -15.045 -24.148 1.00 95.44 95 GLY A C 1
ATOM 761 O O . GLY A 1 95 ? 27.284 -15.302 -23.436 1.00 95.44 95 GLY A O 1
ATOM 762 N N . ASP A 1 96 ? 26.338 -15.155 -25.475 1.00 93.56 96 ASP A N 1
ATOM 763 C CA . ASP A 1 96 ? 27.577 -15.362 -26.234 1.00 93.56 96 ASP A CA 1
ATOM 764 C C . ASP A 1 96 ? 28.200 -14.036 -26.697 1.00 93.56 96 ASP A C 1
ATOM 766 O O . ASP A 1 96 ? 27.619 -12.962 -26.541 1.00 93.56 96 ASP A O 1
ATOM 770 N N . ASN A 1 97 ? 29.394 -14.094 -27.287 1.00 92.62 97 ASN A N 1
ATOM 771 C CA . ASN A 1 97 ? 30.041 -12.931 -27.897 1.00 92.62 97 ASN A CA 1
ATOM 772 C C . ASN A 1 97 ? 29.556 -12.663 -29.336 1.00 92.62 97 ASN A C 1
ATOM 774 O O . ASN A 1 97 ? 30.309 -12.144 -30.159 1.00 92.62 97 ASN A O 1
ATOM 778 N N . ASP A 1 98 ? 28.320 -13.025 -29.664 1.00 95.00 98 ASP A N 1
ATOM 779 C CA . ASP A 1 98 ? 27.728 -12.879 -30.994 1.00 95.00 98 ASP A CA 1
ATOM 780 C C . ASP A 1 98 ? 26.383 -12.134 -30.933 1.00 95.00 98 ASP A C 1
ATOM 782 O O . ASP A 1 98 ? 25.973 -11.616 -29.888 1.00 95.00 98 ASP A O 1
ATOM 786 N N . ASP A 1 99 ? 25.738 -11.990 -32.089 1.00 97.12 99 ASP A N 1
ATOM 787 C CA . ASP A 1 99 ? 24.538 -11.163 -32.232 1.00 97.12 99 ASP A CA 1
ATOM 788 C C . ASP A 1 99 ? 23.302 -11.782 -31.553 1.00 97.12 99 ASP A C 1
ATOM 790 O O . ASP A 1 99 ? 22.303 -11.086 -31.363 1.00 97.12 99 ASP A O 1
ATOM 794 N N . THR A 1 100 ? 23.391 -13.043 -31.105 1.00 97.56 100 THR A N 1
ATOM 795 C CA . THR A 1 100 ? 22.337 -13.734 -30.341 1.00 97.56 100 THR A CA 1
ATOM 796 C C . THR A 1 100 ? 22.258 -13.268 -28.888 1.00 97.56 100 THR A C 1
ATOM 798 O O . THR A 1 100 ? 21.311 -13.606 -28.175 1.00 97.56 100 THR A O 1
ATOM 801 N N . HIS A 1 101 ? 23.234 -12.483 -28.417 1.00 97.94 101 HIS A N 1
ATOM 802 C CA . HIS A 1 101 ? 23.212 -11.949 -27.062 1.00 97.94 101 HIS A CA 1
ATOM 803 C C . HIS A 1 101 ? 22.027 -10.978 -26.874 1.00 97.94 101 HIS A C 1
ATOM 805 O O . HIS A 1 101 ? 21.835 -10.079 -27.696 1.00 97.94 101 HIS A O 1
ATOM 811 N N . PRO A 1 102 ? 21.269 -11.073 -25.766 1.00 97.88 102 PRO A N 1
ATOM 812 C CA . PRO A 1 102 ? 20.216 -10.114 -25.440 1.00 97.88 102 PRO A CA 1
ATOM 813 C C . PRO A 1 102 ? 20.712 -8.662 -25.422 1.00 97.88 102 PRO A C 1
ATOM 815 O O . PRO A 1 102 ? 21.765 -8.374 -24.851 1.00 97.88 102 PRO A O 1
ATOM 818 N N . SER A 1 103 ? 19.936 -7.738 -25.984 1.00 97.94 103 SER A N 1
ATOM 819 C CA . SER A 1 103 ? 20.225 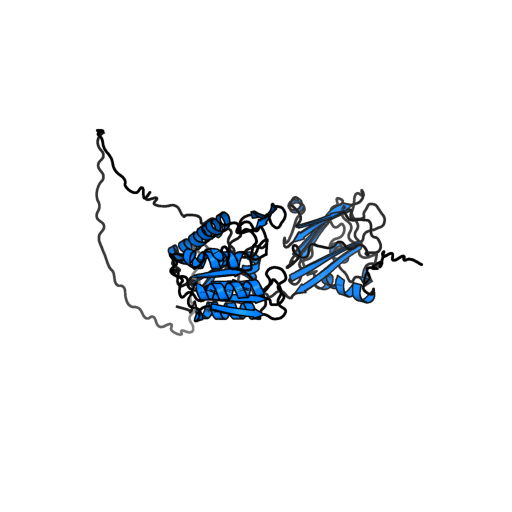-6.295 -25.981 1.00 97.94 103 SER A CA 1
ATOM 820 C C . SER A 1 103 ? 19.172 -5.485 -25.221 1.00 97.94 103 SER A C 1
ATOM 822 O O . SER A 1 103 ? 19.454 -4.372 -24.779 1.00 97.94 103 SER A O 1
ATOM 824 N N . GLU A 1 104 ? 17.975 -6.038 -25.000 1.00 98.38 104 GLU A N 1
ATOM 825 C CA . GLU A 1 104 ? 16.897 -5.372 -24.264 1.00 98.38 104 GLU A CA 1
ATOM 826 C C . GLU A 1 104 ? 16.149 -6.364 -23.363 1.00 98.38 104 GLU A C 1
ATOM 828 O O . GLU A 1 104 ? 15.594 -7.360 -23.832 1.00 98.38 104 GLU A O 1
ATOM 833 N N . MET A 1 105 ? 16.095 -6.058 -22.064 1.00 98.38 105 MET A N 1
ATOM 834 C CA . MET A 1 105 ? 15.355 -6.829 -21.061 1.00 98.38 105 MET A CA 1
ATOM 835 C C . MET A 1 105 ? 14.303 -5.959 -20.383 1.00 98.38 105 MET A C 1
ATOM 837 O O . MET A 1 105 ? 14.596 -4.865 -19.894 1.00 98.38 105 MET A O 1
ATOM 841 N N . ARG A 1 106 ? 13.084 -6.479 -20.289 1.00 98.44 106 ARG A N 1
ATOM 842 C CA . ARG A 1 106 ? 11.941 -5.863 -19.616 1.00 98.44 106 ARG A CA 1
ATOM 843 C C . ARG A 1 106 ? 11.500 -6.750 -18.462 1.00 98.44 106 ARG A C 1
ATOM 845 O O . ARG A 1 106 ? 11.404 -7.966 -18.601 1.00 98.44 106 ARG A O 1
ATOM 852 N N . LEU A 1 107 ? 11.246 -6.135 -17.317 1.00 98.25 107 LEU A N 1
ATOM 853 C CA . LEU A 1 107 ? 10.813 -6.818 -16.108 1.00 98.25 107 LEU A CA 1
ATOM 854 C C . LEU A 1 107 ? 9.384 -6.432 -15.767 1.00 98.25 107 LEU A C 1
ATOM 856 O O . LEU A 1 107 ? 9.043 -5.247 -15.767 1.00 98.25 107 LEU A O 1
ATOM 860 N N . PHE A 1 108 ? 8.603 -7.432 -15.381 1.00 97.94 108 PHE A N 1
ATOM 861 C CA . PHE A 1 108 ? 7.242 -7.277 -14.895 1.00 97.94 108 PHE A CA 1
ATOM 862 C C . PHE A 1 108 ? 7.098 -8.002 -13.563 1.00 97.94 108 PHE A C 1
ATOM 864 O O . PHE A 1 108 ? 7.552 -9.137 -13.386 1.00 97.94 108 PHE A O 1
ATOM 871 N N . LYS A 1 109 ? 6.488 -7.331 -12.598 1.00 96.00 109 LYS A N 1
ATOM 872 C CA . LYS A 1 109 ? 6.356 -7.805 -11.228 1.00 96.00 109 LYS A CA 1
ATOM 873 C C . LYS A 1 109 ? 4.950 -8.328 -10.974 1.00 96.00 109 LYS A C 1
ATOM 875 O O . LYS A 1 109 ? 3.971 -7.618 -11.169 1.00 96.00 109 LYS A O 1
ATOM 880 N N . ASN A 1 110 ? 4.876 -9.520 -10.388 1.00 95.44 110 ASN A N 1
ATOM 881 C CA . ASN A 1 110 ? 3.665 -10.122 -9.826 1.00 95.44 110 ASN A CA 1
ATOM 882 C C . ASN A 1 110 ? 2.521 -10.285 -10.839 1.00 95.44 110 ASN A C 1
ATOM 884 O O . ASN A 1 110 ? 1.349 -10.189 -10.481 1.00 95.44 110 ASN A O 1
ATOM 888 N N . ILE A 1 111 ? 2.873 -10.557 -12.097 1.00 92.00 111 ILE A N 1
ATOM 889 C CA . ILE A 1 111 ? 1.932 -10.930 -13.153 1.00 92.00 111 ILE A CA 1
ATOM 890 C C . ILE A 1 111 ? 2.230 -12.389 -13.521 1.00 92.00 111 ILE A C 1
ATOM 892 O O . ILE A 1 111 ? 3.193 -12.642 -14.242 1.00 92.00 111 ILE A O 1
ATOM 896 N N . PRO A 1 112 ? 1.491 -13.365 -12.969 1.00 90.75 112 PRO A N 1
ATOM 897 C CA . PRO A 1 112 ? 1.687 -14.766 -13.316 1.00 90.75 112 PRO A CA 1
ATOM 898 C C . PRO A 1 112 ? 1.202 -15.059 -14.740 1.00 90.75 112 PRO A C 1
ATOM 900 O O . PRO A 1 112 ? 0.269 -14.416 -15.217 1.00 90.75 112 PRO A O 1
ATOM 903 N N . HIS A 1 113 ? 1.815 -16.056 -15.384 1.00 90.50 113 HIS A N 1
ATOM 904 C CA . HIS A 1 113 ? 1.419 -16.568 -16.704 1.00 90.50 113 HIS A CA 1
ATOM 905 C C . HIS A 1 113 ? 1.335 -15.495 -17.801 1.00 90.50 113 HIS A C 1
ATOM 907 O O . HIS A 1 113 ? 0.387 -15.474 -18.587 1.00 90.50 113 HIS A O 1
ATOM 913 N N . MET A 1 114 ? 2.313 -14.584 -17.860 1.00 94.25 114 MET A N 1
ATOM 914 C CA . MET A 1 114 ? 2.356 -13.607 -18.948 1.00 94.25 114 MET A CA 1
ATOM 915 C C . MET A 1 114 ? 2.547 -14.301 -20.294 1.00 94.25 114 MET A C 1
ATOM 917 O O . MET A 1 114 ? 3.383 -15.198 -20.430 1.00 94.25 114 MET A O 1
ATOM 921 N N . SER A 1 115 ? 1.812 -13.816 -21.289 1.00 95.56 115 SER A N 1
ATOM 922 C CA . SER A 1 115 ? 1.987 -14.139 -22.702 1.00 95.56 115 SER A CA 1
ATOM 923 C C . SER A 1 115 ? 2.693 -12.998 -23.443 1.00 95.56 115 SER A C 1
ATOM 925 O O . SER A 1 115 ? 2.783 -11.878 -22.937 1.00 95.56 115 SER A O 1
ATOM 927 N N . PHE A 1 116 ? 3.133 -13.235 -24.682 1.00 93.56 116 PHE A N 1
ATOM 928 C CA . PHE A 1 116 ? 3.667 -12.168 -25.541 1.00 93.56 116 PHE A CA 1
ATOM 929 C C . PHE A 1 116 ? 2.641 -11.059 -25.837 1.00 93.56 116 PHE A C 1
ATOM 931 O O . PHE A 1 116 ? 3.022 -9.919 -26.072 1.00 93.56 116 PHE A O 1
ATOM 938 N N . GLY A 1 117 ? 1.332 -11.332 -25.747 1.00 89.56 117 GLY A N 1
ATOM 939 C CA . GLY A 1 117 ? 0.310 -10.283 -25.852 1.00 89.56 117 GLY A CA 1
ATOM 940 C C . GLY A 1 117 ? 0.333 -9.301 -24.673 1.00 89.56 117 GLY A C 1
ATOM 941 O O . GLY A 1 117 ? 0.011 -8.123 -24.830 1.00 89.56 117 GLY A O 1
ATOM 942 N N . ASP A 1 118 ? 0.765 -9.763 -23.498 1.00 89.31 118 ASP A N 1
ATOM 943 C CA . ASP A 1 118 ? 0.835 -8.958 -22.278 1.00 89.31 118 ASP A CA 1
ATOM 944 C C . ASP A 1 118 ? 2.093 -8.080 -22.214 1.00 89.31 118 ASP A C 1
ATOM 946 O O . ASP A 1 118 ? 2.136 -7.127 -21.431 1.00 89.31 118 ASP A O 1
ATOM 950 N N . THR A 1 119 ? 3.111 -8.347 -23.039 1.00 91.19 119 THR A N 1
ATOM 951 C CA . THR A 1 119 ? 4.383 -7.595 -23.037 1.00 91.19 119 THR A CA 1
ATOM 952 C C . THR A 1 119 ? 4.257 -6.197 -23.649 1.00 91.19 119 THR A C 1
ATOM 954 O O . THR A 1 119 ? 5.150 -5.366 -23.474 1.00 91.19 119 THR A O 1
ATOM 957 N N . ALA A 1 120 ? 3.129 -5.898 -24.307 1.00 89.06 120 ALA A N 1
ATOM 958 C CA . ALA A 1 120 ? 2.788 -4.564 -24.806 1.00 89.06 120 ALA A CA 1
ATOM 959 C C . ALA A 1 120 ? 2.543 -3.539 -23.681 1.00 89.06 120 ALA A C 1
ATOM 961 O O . ALA A 1 120 ? 2.472 -2.332 -23.926 1.00 89.06 120 ALA A O 1
ATOM 962 N N . ARG A 1 121 ? 2.378 -4.011 -22.442 1.00 90.38 121 ARG A N 1
ATOM 963 C CA . ARG A 1 121 ? 2.190 -3.176 -21.253 1.00 90.38 121 ARG A CA 1
ATOM 964 C C . ARG A 1 121 ? 3.494 -2.472 -20.877 1.00 90.38 121 ARG A C 1
ATOM 966 O O . ARG A 1 121 ? 4.584 -2.928 -21.205 1.00 90.38 121 ARG A O 1
ATOM 973 N N . GLU A 1 122 ? 3.381 -1.370 -20.138 1.00 93.12 122 GLU A N 1
ATOM 974 C CA . GLU A 1 122 ? 4.563 -0.695 -19.599 1.00 93.12 122 GLU A CA 1
ATOM 975 C C . GLU A 1 122 ? 5.276 -1.618 -18.590 1.00 93.12 122 GLU A C 1
ATOM 977 O O . GLU A 1 122 ? 4.639 -2.052 -17.624 1.00 93.12 122 GLU A O 1
ATOM 982 N N . PRO A 1 123 ? 6.569 -1.936 -18.788 1.00 97.25 123 PRO A N 1
ATOM 983 C CA . PRO A 1 123 ? 7.312 -2.765 -17.849 1.00 97.25 123 PRO A CA 1
ATOM 984 C C . PRO A 1 123 ? 7.625 -2.004 -16.559 1.00 97.25 123 PRO A C 1
ATOM 986 O O . PRO A 1 123 ? 7.904 -0.802 -16.572 1.00 97.25 123 PRO A O 1
ATOM 989 N N . ASP A 1 124 ? 7.684 -2.718 -15.433 1.00 97.38 124 ASP A N 1
ATOM 990 C CA . ASP A 1 124 ? 8.088 -2.146 -14.143 1.00 97.38 124 ASP A CA 1
ATOM 991 C C . ASP A 1 124 ? 9.504 -1.561 -14.202 1.00 97.38 124 ASP A C 1
ATOM 993 O O . ASP A 1 124 ? 9.804 -0.546 -13.554 1.00 97.38 124 ASP A O 1
ATOM 997 N N . GLN A 1 125 ? 10.384 -2.185 -14.989 1.00 97.56 125 GLN A N 1
ATOM 998 C CA . GLN A 1 125 ? 11.693 -1.648 -15.347 1.00 97.56 125 GLN A CA 1
ATOM 999 C C . GLN A 1 125 ? 12.216 -2.275 -16.641 1.00 97.56 125 GLN A C 1
ATOM 1001 O O . GLN A 1 125 ? 12.018 -3.457 -16.895 1.00 97.56 125 GLN A O 1
ATOM 1006 N N . MET A 1 126 ? 12.920 -1.471 -17.435 1.00 97.75 126 MET A N 1
ATOM 1007 C CA . MET A 1 126 ? 13.551 -1.880 -18.687 1.00 97.75 126 MET A CA 1
ATOM 1008 C C . MET A 1 126 ? 15.048 -1.573 -18.639 1.00 97.75 126 MET A C 1
ATOM 1010 O O . MET A 1 126 ? 15.456 -0.565 -18.054 1.00 97.75 126 MET A O 1
ATOM 1014 N N . PHE A 1 127 ? 15.846 -2.435 -19.259 1.00 97.75 127 PHE A N 1
ATOM 1015 C CA . PHE A 1 127 ? 17.295 -2.335 -19.342 1.00 97.75 127 PHE A CA 1
ATOM 1016 C C . PHE A 1 127 ? 17.759 -2.471 -20.788 1.00 97.75 127 PHE A C 1
ATOM 1018 O O . PHE A 1 127 ? 17.315 -3.368 -21.502 1.00 97.75 127 PHE A O 1
ATOM 1025 N N . SER A 1 128 ? 18.699 -1.609 -21.175 1.00 97.69 128 SER A N 1
ATOM 1026 C CA . SER A 1 128 ? 19.551 -1.838 -22.341 1.00 97.69 128 SER A CA 1
ATOM 1027 C C . SER A 1 128 ? 20.734 -2.678 -21.879 1.00 97.69 128 SER A C 1
ATOM 1029 O O . SER A 1 128 ? 21.477 -2.256 -20.990 1.00 97.69 128 SER A O 1
ATOM 1031 N N . LEU A 1 129 ? 20.874 -3.870 -22.442 1.00 97.06 129 LEU A N 1
ATOM 1032 C CA . LEU A 1 129 ? 21.913 -4.823 -22.092 1.00 97.06 129 LEU A CA 1
ATOM 1033 C C . LEU A 1 129 ? 23.141 -4.634 -22.988 1.00 97.06 129 LEU A C 1
ATOM 1035 O O . LEU A 1 129 ? 23.016 -4.351 -24.178 1.00 97.06 129 LEU A O 1
ATOM 1039 N N . ASN A 1 130 ? 24.326 -4.822 -22.413 1.00 95.75 130 ASN A N 1
ATOM 1040 C CA . ASN A 1 130 ? 25.582 -4.978 -23.141 1.00 95.75 130 ASN A CA 1
ATOM 1041 C C . ASN A 1 130 ? 25.945 -6.461 -23.231 1.00 95.75 130 ASN A C 1
ATOM 1043 O O . ASN A 1 130 ? 25.516 -7.259 -22.395 1.00 95.75 130 ASN A O 1
ATOM 1047 N N . ARG A 1 131 ? 26.778 -6.812 -24.217 1.00 95.88 131 ARG A N 1
ATOM 1048 C CA . ARG A 1 131 ? 27.326 -8.165 -24.331 1.00 95.88 131 ARG A CA 1
ATOM 1049 C C . ARG A 1 131 ? 28.166 -8.502 -23.112 1.00 95.88 131 ARG A C 1
ATOM 1051 O O . ARG A 1 131 ? 29.083 -7.760 -22.767 1.00 95.88 131 ARG A O 1
ATOM 1058 N N . ASP A 1 132 ? 27.859 -9.638 -22.510 1.00 94.38 132 ASP A N 1
ATOM 1059 C CA . ASP A 1 132 ? 28.548 -10.159 -21.349 1.00 94.38 132 ASP A CA 1
ATOM 1060 C C . ASP A 1 132 ? 28.687 -11.681 -21.460 1.00 94.38 132 ASP A C 1
ATOM 1062 O O . ASP A 1 132 ? 27.731 -12.445 -21.312 1.00 94.38 132 ASP A O 1
ATOM 1066 N N . VAL A 1 133 ? 29.919 -12.122 -21.714 1.00 93.69 133 VAL A N 1
ATOM 1067 C CA . VAL A 1 133 ? 30.273 -13.544 -21.774 1.00 93.69 133 VAL A CA 1
ATOM 1068 C C . VAL A 1 133 ? 30.814 -14.087 -20.459 1.00 93.69 133 VAL A C 1
ATOM 1070 O O . VAL A 1 133 ? 31.021 -15.297 -20.366 1.00 93.69 133 VAL A O 1
ATOM 1073 N N . THR A 1 134 ? 31.086 -13.235 -19.472 1.00 90.25 134 THR A N 1
ATOM 1074 C CA . THR A 1 134 ? 31.661 -13.623 -18.175 1.00 90.25 134 THR A CA 1
ATOM 1075 C C . THR A 1 134 ? 30.609 -13.652 -17.063 1.00 90.25 134 THR A C 1
ATOM 1077 O O . THR A 1 134 ? 30.821 -14.316 -16.041 1.00 90.25 134 THR A O 1
ATOM 1080 N N . GLY A 1 135 ? 29.458 -13.007 -17.273 1.00 90.38 135 GLY A N 1
ATOM 1081 C CA . GLY A 1 135 ? 28.387 -12.878 -16.287 1.00 90.38 135 GLY A CA 1
ATOM 1082 C C . GLY A 1 135 ? 28.798 -11.968 -15.132 1.00 90.38 135 GLY A C 1
ATOM 1083 O O . GLY A 1 135 ? 28.566 -12.308 -13.971 1.00 90.38 135 GLY A O 1
ATOM 1084 N N . GLU A 1 136 ? 29.489 -10.874 -15.441 1.00 88.44 136 GLU A N 1
ATOM 1085 C CA . GLU A 1 136 ? 30.001 -9.887 -14.481 1.00 88.44 136 GLU A CA 1
ATOM 1086 C C . GLU A 1 136 ? 29.197 -8.586 -14.488 1.00 88.44 136 GLU A C 1
ATOM 1088 O O . GLU A 1 136 ? 29.236 -7.835 -13.511 1.00 88.44 136 GLU A O 1
ATOM 1093 N N . LEU A 1 137 ? 28.451 -8.318 -15.560 1.00 92.56 137 LEU A N 1
ATOM 1094 C CA . LEU A 1 137 ? 27.682 -7.097 -15.700 1.00 92.56 137 LEU A CA 1
ATOM 1095 C C . LEU A 1 137 ? 26.345 -7.220 -14.973 1.00 92.56 137 LEU A C 1
ATOM 1097 O O . LEU A 1 137 ? 25.420 -7.917 -15.395 1.00 92.56 137 LEU A O 1
ATOM 1101 N N . GLU A 1 138 ? 26.248 -6.493 -13.868 1.00 94.38 138 GLU A N 1
ATOM 1102 C CA . GLU A 1 138 ? 25.039 -6.429 -13.068 1.00 94.38 138 GLU A CA 1
ATOM 1103 C C . GLU A 1 138 ? 24.126 -5.272 -13.494 1.00 94.38 138 GLU A C 1
ATOM 1105 O O . GLU A 1 138 ? 24.541 -4.118 -13.613 1.00 94.38 138 GLU A O 1
ATOM 1110 N N . TYR A 1 139 ? 22.837 -5.580 -13.609 1.00 96.94 139 TYR A N 1
ATOM 1111 C CA . TYR A 1 139 ? 21.769 -4.620 -13.838 1.00 96.94 139 TYR A CA 1
ATOM 1112 C C . TYR A 1 139 ? 20.978 -4.405 -12.540 1.00 96.94 139 TYR A C 1
ATOM 1114 O O . TYR A 1 139 ? 20.169 -5.262 -12.161 1.00 96.94 139 TYR A O 1
ATOM 1122 N N . PRO A 1 140 ? 21.187 -3.279 -11.829 1.00 96.12 140 PRO A N 1
ATOM 1123 C CA . PRO A 1 140 ? 20.522 -3.025 -10.559 1.00 96.12 140 PRO A CA 1
ATOM 1124 C C . PRO A 1 140 ? 19.036 -2.721 -10.763 1.00 96.12 140 PRO A C 1
ATOM 1126 O O . PRO A 1 140 ? 18.635 -1.865 -11.561 1.00 96.12 140 PRO A O 1
ATOM 1129 N N . THR A 1 141 ? 18.190 -3.390 -9.989 1.00 96.00 141 THR A N 1
ATOM 1130 C CA . THR A 1 141 ? 16.751 -3.125 -9.979 1.00 96.00 141 THR A CA 1
ATOM 1131 C C . THR A 1 141 ? 16.425 -1.986 -9.018 1.00 96.00 141 THR A C 1
ATOM 1133 O O . THR A 1 141 ? 17.081 -1.763 -7.998 1.00 96.00 141 THR A O 1
ATOM 1136 N N . LYS A 1 142 ? 15.358 -1.241 -9.313 1.00 93.50 142 LYS A N 1
ATOM 1137 C CA . LYS A 1 142 ? 14.811 -0.244 -8.390 1.00 93.50 142 LYS A CA 1
ATOM 1138 C C . LYS A 1 142 ? 14.177 -0.981 -7.215 1.00 93.50 142 LYS A C 1
ATOM 1140 O O . LYS A 1 142 ? 13.032 -1.413 -7.313 1.00 93.50 142 LYS A O 1
ATOM 1145 N N . ILE A 1 143 ? 14.900 -1.094 -6.101 1.00 87.06 143 ILE A N 1
ATOM 1146 C CA . ILE A 1 143 ? 14.482 -1.858 -4.909 1.00 87.06 143 ILE A CA 1
ATOM 1147 C C . ILE A 1 143 ? 13.062 -1.491 -4.450 1.00 87.06 143 ILE A C 1
ATOM 1149 O O . ILE A 1 143 ? 12.288 -2.370 -4.091 1.00 87.06 143 ILE A O 1
ATOM 1153 N N . ALA A 1 144 ? 12.691 -0.207 -4.513 1.00 82.19 144 ALA A N 1
ATOM 1154 C CA . ALA A 1 144 ? 11.346 0.253 -4.160 1.00 82.19 144 ALA A CA 1
ATOM 1155 C C . ALA A 1 144 ? 10.236 -0.328 -5.060 1.00 82.19 144 ALA A C 1
ATOM 1157 O O . ALA A 1 144 ? 9.112 -0.504 -4.603 1.00 82.19 144 ALA A O 1
ATOM 1158 N N . ARG A 1 145 ? 10.540 -0.634 -6.329 1.00 88.38 145 ARG A N 1
ATOM 1159 C CA . ARG A 1 145 ? 9.609 -1.279 -7.268 1.00 88.38 145 ARG A CA 1
ATOM 1160 C C . ARG A 1 145 ? 9.608 -2.791 -7.095 1.00 88.38 145 ARG A C 1
ATOM 1162 O O . ARG A 1 145 ? 8.540 -3.391 -7.033 1.00 88.38 145 ARG A O 1
ATOM 1169 N N . PHE A 1 146 ? 10.785 -3.394 -6.946 1.00 95.44 146 PHE A N 1
ATOM 1170 C CA . PHE A 1 146 ? 10.958 -4.847 -6.854 1.00 95.44 146 PHE A CA 1
ATOM 1171 C C . PHE A 1 146 ? 11.100 -5.368 -5.414 1.00 95.44 146 PHE A C 1
ATOM 1173 O O . PHE A 1 146 ? 11.824 -6.327 -5.148 1.00 95.44 146 PHE A O 1
ATOM 1180 N N . SER A 1 147 ? 10.390 -4.751 -4.473 1.00 88.81 147 SER A N 1
ATOM 1181 C CA . SER A 1 147 ? 10.109 -5.316 -3.151 1.00 88.81 147 SER A CA 1
ATOM 1182 C C . SER A 1 147 ? 8.869 -6.216 -3.220 1.00 88.81 147 SER A C 1
ATOM 1184 O O . SER A 1 147 ? 7.943 -5.912 -3.963 1.00 88.81 147 SER A O 1
ATOM 1186 N N . ASN A 1 148 ? 8.802 -7.305 -2.452 1.00 88.69 148 ASN A N 1
ATOM 1187 C CA . ASN A 1 148 ? 7.623 -8.190 -2.404 1.00 88.69 148 ASN A CA 1
ATOM 1188 C C . ASN A 1 148 ? 7.249 -8.840 -3.759 1.00 88.69 148 ASN A C 1
ATOM 1190 O O . ASN A 1 148 ? 6.105 -8.782 -4.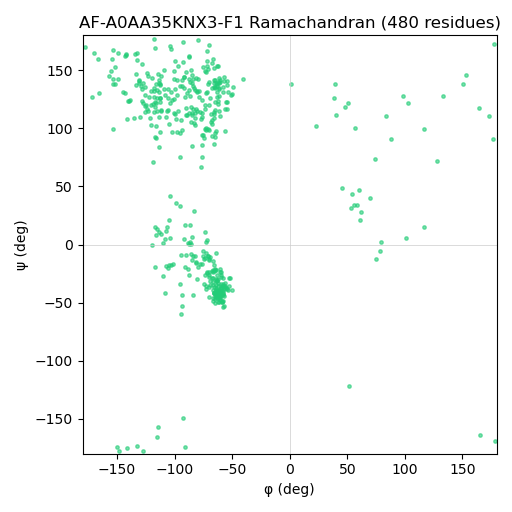212 1.00 88.69 148 ASN A O 1
ATOM 1194 N N . VAL A 1 149 ? 8.242 -9.393 -4.452 1.00 95.69 149 VAL A N 1
ATOM 1195 C CA . VAL A 1 149 ? 8.082 -10.116 -5.718 1.00 95.69 149 VAL A CA 1
ATOM 1196 C C . VAL A 1 149 ? 7.832 -11.593 -5.414 1.00 95.69 149 VAL A C 1
ATOM 1198 O O . VAL A 1 149 ? 8.738 -12.272 -4.945 1.00 95.69 149 VAL A O 1
ATOM 1201 N N . TYR A 1 150 ? 6.630 -12.101 -5.674 1.00 94.25 150 TYR A N 1
ATOM 1202 C CA . TYR A 1 150 ? 6.324 -13.540 -5.593 1.00 94.25 150 TYR A CA 1
ATOM 1203 C C . TYR A 1 150 ? 6.296 -14.203 -6.976 1.00 94.25 150 TYR A C 1
ATOM 1205 O O . TYR A 1 150 ? 6.376 -15.424 -7.086 1.00 94.25 150 TYR A O 1
ATOM 1213 N N . HIS A 1 151 ? 6.202 -13.400 -8.036 1.00 97.31 151 HIS A N 1
ATOM 1214 C CA . HIS A 1 151 ? 6.324 -13.843 -9.417 1.00 97.31 151 HIS A CA 1
ATOM 1215 C C . HIS A 1 151 ? 7.059 -12.772 -10.223 1.00 97.31 151 HIS A C 1
ATOM 1217 O O . HIS A 1 151 ? 6.709 -11.592 -10.150 1.00 97.31 151 HIS A O 1
ATOM 1223 N N . LEU A 1 152 ? 8.077 -13.158 -10.981 1.00 98.19 152 LEU A N 1
ATOM 1224 C CA . LEU A 1 152 ? 8.828 -12.265 -11.858 1.00 98.19 152 LEU A CA 1
ATOM 1225 C C . LEU A 1 152 ? 8.672 -12.735 -13.296 1.00 98.19 152 LEU A C 1
ATOM 1227 O O . LEU A 1 152 ? 8.987 -13.882 -13.593 1.00 98.19 152 LEU A O 1
ATOM 1231 N N . SER A 1 153 ? 8.254 -11.840 -14.185 1.00 98.31 153 SER A N 1
ATOM 1232 C CA . SER A 1 153 ? 8.308 -12.109 -15.618 1.00 98.31 153 SER A CA 1
ATOM 1233 C C . SER A 1 153 ? 9.438 -11.310 -16.255 1.00 98.31 153 SER A C 1
ATOM 1235 O O . SER A 1 153 ? 9.535 -10.092 -16.074 1.00 98.31 153 SER A O 1
ATOM 1237 N N . ILE A 1 154 ? 10.324 -12.010 -16.961 1.00 98.38 154 ILE A N 1
ATOM 1238 C CA . ILE A 1 154 ? 11.460 -11.430 -17.680 1.00 98.38 154 ILE A CA 1
ATOM 1239 C C . ILE A 1 154 ? 11.191 -11.600 -19.164 1.00 98.38 154 ILE A C 1
ATOM 1241 O O . ILE A 1 154 ? 11.143 -12.721 -19.660 1.00 98.38 154 ILE A O 1
ATOM 1245 N N . HIS A 1 155 ? 11.038 -10.488 -19.866 1.00 98.56 155 HIS A N 1
ATOM 1246 C CA . HIS A 1 155 ? 10.882 -10.465 -21.311 1.00 98.56 155 HIS A CA 1
ATOM 1247 C C . HIS A 1 155 ? 12.171 -9.965 -21.948 1.00 98.56 155 HIS A C 1
ATOM 1249 O O . HIS A 1 155 ? 12.587 -8.823 -21.738 1.00 98.56 155 HIS A O 1
ATOM 1255 N N . ILE A 1 156 ? 12.811 -10.833 -22.716 1.00 98.44 156 ILE A N 1
ATOM 1256 C CA . ILE A 1 156 ? 13.897 -10.474 -23.614 1.00 98.44 156 ILE A CA 1
ATOM 1257 C C . ILE A 1 156 ? 13.248 -10.145 -24.944 1.00 98.44 156 ILE A C 1
ATOM 1259 O O . ILE A 1 156 ? 12.654 -11.015 -25.567 1.00 98.44 156 ILE A O 1
ATOM 1263 N N . SER A 1 157 ? 13.306 -8.872 -25.315 1.00 97.00 157 SER A N 1
ATOM 1264 C CA . SER A 1 157 ? 12.536 -8.342 -26.450 1.00 97.00 157 SER A CA 1
ATOM 1265 C C . SER A 1 157 ? 13.384 -8.091 -27.689 1.00 97.00 157 SER A C 1
ATOM 1267 O O . SER A 1 157 ? 12.843 -7.897 -28.769 1.00 97.00 157 SER A O 1
ATOM 1269 N N . LYS A 1 158 ? 14.712 -8.022 -27.523 1.00 97.25 158 LYS A N 1
ATOM 1270 C CA . LYS A 1 158 ? 15.679 -7.806 -28.601 1.00 97.25 158 LYS A CA 1
ATOM 1271 C C . LYS A 1 158 ? 17.016 -8.448 -28.263 1.00 97.25 158 LYS A C 1
ATOM 1273 O O . LYS A 1 158 ? 17.411 -8.507 -27.092 1.00 97.25 158 LYS A O 1
ATOM 1278 N N . ASN A 1 159 ? 17.753 -8.808 -29.306 1.00 97.88 159 ASN A N 1
ATOM 1279 C CA . ASN A 1 159 ? 19.173 -9.147 -29.270 1.00 97.88 159 ASN A CA 1
ATOM 1280 C C . ASN A 1 159 ? 19.985 -8.127 -30.093 1.00 97.88 159 ASN A C 1
ATOM 1282 O O . ASN A 1 159 ? 19.500 -7.032 -30.399 1.00 97.88 159 ASN A O 1
ATOM 1286 N N . PHE A 1 160 ? 21.240 -8.426 -30.411 1.00 96.94 160 PHE A N 1
ATOM 1287 C CA . PHE A 1 160 ? 22.097 -7.531 -31.191 1.00 96.94 160 PHE A CA 1
ATOM 1288 C C . PHE A 1 160 ? 21.965 -7.692 -32.718 1.00 96.94 160 PHE A C 1
ATOM 1290 O O . PHE A 1 160 ? 22.816 -7.181 -33.445 1.00 96.94 160 PHE A O 1
ATOM 1297 N N . GLY A 1 161 ? 20.901 -8.331 -33.206 1.00 93.75 161 GLY A N 1
ATOM 1298 C CA . GLY A 1 161 ? 20.567 -8.424 -34.631 1.00 93.75 161 GLY A CA 1
ATOM 1299 C C . GLY A 1 161 ? 20.587 -9.837 -35.216 1.00 93.75 161 GLY A C 1
ATOM 1300 O O . GLY A 1 161 ? 20.615 -9.965 -36.438 1.00 93.75 161 GLY A O 1
ATOM 1301 N N . ALA A 1 162 ? 20.590 -10.881 -34.383 1.00 96.25 162 ALA A N 1
ATOM 1302 C CA . ALA A 1 162 ? 20.412 -12.261 -34.834 1.00 96.25 162 ALA A CA 1
ATOM 1303 C C . ALA A 1 162 ? 18.925 -12.645 -34.901 1.00 96.25 162 ALA A C 1
ATOM 1305 O O . ALA A 1 162 ? 18.087 -12.026 -34.254 1.00 96.25 162 ALA A O 1
ATOM 1306 N N . GLU A 1 163 ? 18.605 -13.712 -35.635 1.00 96.44 163 GLU A N 1
ATOM 1307 C CA . GLU A 1 163 ? 17.234 -14.245 -35.715 1.00 96.44 163 GLU A CA 1
ATOM 1308 C C . GLU A 1 163 ? 16.778 -14.905 -34.406 1.00 96.44 163 GLU A C 1
ATOM 1310 O O . GLU A 1 163 ? 15.589 -14.957 -34.122 1.00 96.44 163 GLU A O 1
ATOM 1315 N N . THR A 1 164 ? 17.718 -15.399 -33.595 1.00 97.50 164 THR A N 1
ATOM 1316 C CA . THR A 1 164 ? 17.430 -16.057 -32.317 1.00 97.50 164 THR A CA 1
ATOM 1317 C C . THR A 1 164 ? 18.253 -15.458 -31.186 1.00 97.50 164 THR A C 1
ATOM 1319 O O . THR A 1 164 ? 19.336 -14.899 -31.383 1.00 97.50 164 THR A O 1
ATOM 1322 N N . THR A 1 165 ? 17.748 -15.589 -29.965 1.00 98.31 165 THR A N 1
ATOM 1323 C CA . THR A 1 165 ? 18.422 -15.163 -28.740 1.00 98.31 165 THR A CA 1
ATOM 1324 C C . THR A 1 165 ? 18.947 -16.367 -27.981 1.00 98.31 165 THR A C 1
ATOM 1326 O O . THR A 1 165 ? 18.210 -17.326 -27.757 1.00 98.31 165 THR A O 1
ATOM 1329 N N . LYS A 1 166 ? 20.201 -16.303 -27.517 1.00 98.12 166 LYS A N 1
ATOM 1330 C CA . LYS A 1 166 ? 20.837 -17.359 -26.718 1.00 98.12 166 LYS A CA 1
ATOM 1331 C C . LYS A 1 166 ? 21.317 -16.826 -25.374 1.00 98.12 166 LYS A C 1
ATOM 1333 O O . LYS A 1 166 ? 22.074 -15.858 -25.295 1.00 98.12 166 LYS A O 1
ATOM 1338 N N . ILE A 1 167 ? 20.897 -17.493 -24.301 1.00 98.31 167 ILE A N 1
ATOM 1339 C CA . ILE A 1 167 ? 21.242 -17.132 -22.923 1.00 98.31 167 ILE A CA 1
ATOM 1340 C C . ILE A 1 167 ? 21.842 -18.344 -22.229 1.00 98.31 167 ILE A C 1
ATOM 1342 O O . ILE A 1 167 ? 21.254 -19.425 -22.206 1.00 98.31 167 ILE A O 1
ATOM 1346 N N . PHE A 1 168 ? 23.010 -18.152 -21.625 1.00 97.88 168 PHE A N 1
ATOM 1347 C CA . PHE A 1 168 ? 23.695 -19.184 -20.856 1.00 97.88 168 PHE A CA 1
ATOM 1348 C C . PHE A 1 168 ? 23.389 -19.087 -19.373 1.00 97.88 168 PHE A C 1
ATOM 1350 O O . PHE A 1 168 ? 23.339 -20.117 -18.711 1.00 97.88 168 PHE A O 1
ATOM 1357 N N . TYR A 1 169 ? 23.196 -17.889 -18.825 1.00 97.81 169 TYR A N 1
ATOM 1358 C CA . TYR A 1 169 ? 22.980 -17.724 -17.391 1.00 97.81 169 TYR A CA 1
ATOM 1359 C C . TYR A 1 169 ? 22.143 -16.484 -17.079 1.00 97.81 169 TYR A C 1
ATOM 1361 O O . TYR A 1 169 ? 22.363 -15.416 -17.654 1.00 97.81 169 TYR A O 1
ATOM 1369 N N . ILE A 1 170 ? 21.211 -16.639 -16.136 1.00 97.94 170 ILE A N 1
ATOM 1370 C CA . ILE A 1 170 ? 20.485 -15.541 -15.503 1.00 97.94 170 ILE A CA 1
ATOM 1371 C C . ILE A 1 170 ? 20.705 -15.628 -13.995 1.00 97.94 170 ILE A C 1
ATOM 1373 O O . ILE A 1 170 ? 20.266 -16.571 -13.332 1.00 97.94 170 ILE A O 1
ATOM 1377 N N . GLY A 1 171 ? 21.381 -14.620 -13.450 1.00 96.88 171 GLY A N 1
ATOM 1378 C CA . GLY A 1 171 ? 21.568 -14.459 -12.014 1.00 96.88 171 GLY A CA 1
ATOM 1379 C C . GLY A 1 171 ? 20.485 -13.560 -11.438 1.00 96.88 171 GLY A C 1
ATOM 1380 O O . GLY A 1 171 ? 20.204 -12.509 -12.007 1.00 96.88 171 GLY A O 1
ATOM 1381 N N . LEU A 1 172 ? 19.922 -13.929 -10.284 1.00 96.88 172 LEU A N 1
ATOM 1382 C CA . LEU A 1 172 ? 19.019 -13.075 -9.506 1.00 96.88 172 LEU A CA 1
ATOM 1383 C C . LEU A 1 172 ? 19.608 -12.785 -8.115 1.00 96.88 172 LEU A C 1
ATOM 1385 O O . LEU A 1 172 ? 19.865 -13.709 -7.340 1.00 96.88 172 LEU A O 1
ATOM 1389 N N . ARG A 1 173 ? 19.815 -11.504 -7.789 1.00 95.19 173 ARG A N 1
ATOM 1390 C CA . ARG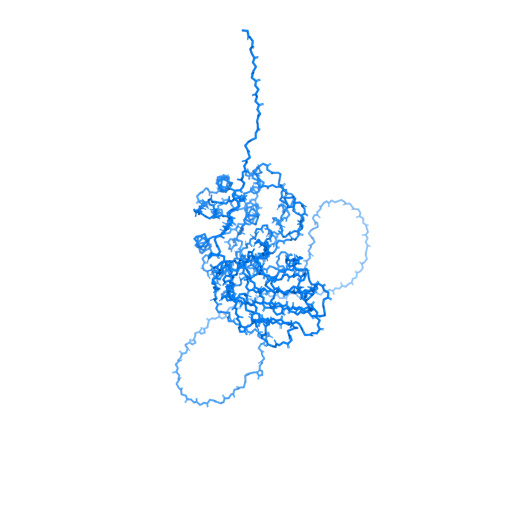 A 1 173 ? 20.371 -11.045 -6.505 1.00 95.19 173 ARG A CA 1
ATOM 1391 C C . ARG A 1 173 ? 19.298 -10.376 -5.673 1.00 95.19 173 ARG A C 1
ATOM 1393 O O . ARG A 1 173 ? 18.579 -9.506 -6.165 1.00 95.19 173 ARG A O 1
ATOM 1400 N N . GLY A 1 174 ? 19.217 -10.713 -4.392 1.00 92.69 174 GLY A N 1
ATOM 1401 C CA . GLY A 1 174 ? 18.245 -10.093 -3.500 1.00 92.69 174 GLY A CA 1
ATOM 1402 C C . GLY A 1 174 ? 18.046 -10.830 -2.186 1.00 92.69 174 GLY A C 1
ATOM 1403 O O . GLY A 1 174 ? 18.864 -11.647 -1.782 1.00 92.69 174 GLY A O 1
ATOM 1404 N N . GLU A 1 175 ? 16.954 -10.500 -1.509 1.00 91.75 175 GLU A N 1
ATOM 1405 C CA . GLU A 1 175 ? 16.538 -11.132 -0.253 1.00 91.75 175 GLU A CA 1
ATOM 1406 C C . GLU A 1 175 ? 15.267 -11.941 -0.496 1.00 91.75 175 GLU A C 1
ATOM 1408 O O . GLU A 1 175 ? 14.415 -11.519 -1.274 1.00 91.75 175 GLU A O 1
ATOM 1413 N N . TRP A 1 176 ? 15.124 -13.076 0.182 1.00 92.12 176 TRP A N 1
ATOM 1414 C CA . TRP A 1 176 ? 13.917 -13.900 0.149 1.00 92.12 176 TRP A CA 1
ATOM 1415 C C . TRP A 1 176 ? 13.323 -14.010 1.551 1.00 92.12 176 TRP A C 1
ATOM 1417 O O . TRP A 1 176 ? 14.062 -14.120 2.531 1.00 92.12 176 TRP A O 1
ATOM 1427 N N . THR A 1 177 ? 11.999 -14.016 1.637 1.00 88.00 177 THR A N 1
ATOM 1428 C CA . THR A 1 177 ? 11.238 -14.242 2.865 1.00 88.00 177 THR A CA 1
ATOM 1429 C C . THR A 1 177 ? 10.147 -15.282 2.630 1.00 88.00 177 THR A C 1
ATOM 1431 O O . THR A 1 177 ? 9.496 -15.290 1.584 1.00 88.00 177 THR A O 1
ATOM 1434 N N . GLU A 1 178 ? 9.937 -16.147 3.619 1.00 77.19 178 GLU A N 1
A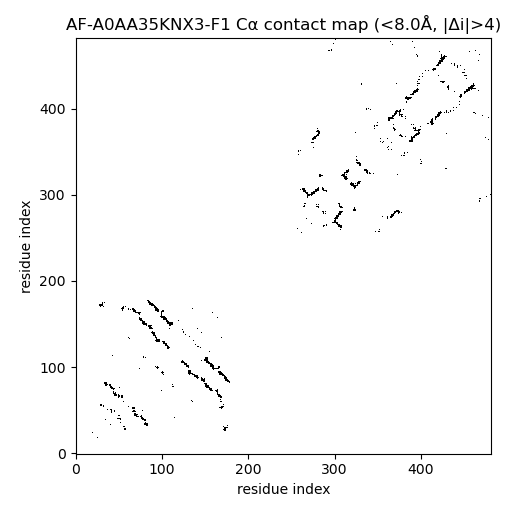TOM 1435 C CA . GLU A 1 178 ? 9.007 -17.276 3.543 1.00 77.19 178 GLU A CA 1
ATOM 1436 C C . GLU A 1 178 ? 7.545 -16.819 3.353 1.00 77.19 178 GLU A C 1
ATOM 1438 O O . GLU A 1 178 ? 7.109 -15.860 4.007 1.00 77.19 178 GLU A O 1
ATOM 1443 N N . PRO A 1 179 ? 6.766 -17.469 2.463 1.00 63.56 179 PRO A N 1
ATOM 1444 C CA . PRO A 1 179 ? 5.374 -17.114 2.239 1.00 63.56 179 PRO A CA 1
ATOM 1445 C C . PRO A 1 179 ? 4.539 -17.579 3.429 1.00 63.56 179 PRO A C 1
ATOM 1447 O O . PRO A 1 179 ? 4.433 -18.770 3.714 1.00 63.56 179 PRO A O 1
ATOM 1450 N N . HIS A 1 180 ? 3.885 -16.644 4.106 1.00 49.91 180 HIS A N 1
ATOM 1451 C CA . HIS A 1 180 ? 2.918 -16.980 5.144 1.00 49.91 180 HIS A CA 1
ATOM 1452 C C . HIS A 1 180 ? 1.612 -17.456 4.481 1.00 49.91 180 HIS A C 1
ATOM 1454 O O . HIS A 1 180 ? 0.705 -16.664 4.237 1.00 49.91 180 HIS A O 1
ATOM 1460 N N . ARG A 1 181 ? 1.501 -18.749 4.142 1.00 39.94 181 ARG A N 1
ATOM 1461 C CA . ARG A 1 181 ? 0.245 -19.336 3.637 1.00 39.94 181 ARG A CA 1
ATOM 1462 C C . ARG A 1 181 ? -0.727 -19.599 4.794 1.00 39.94 181 ARG A C 1
ATOM 1464 O O . ARG A 1 181 ? -0.489 -20.482 5.609 1.00 39.94 181 ARG A O 1
ATOM 1471 N N . HIS A 1 182 ? -1.850 -18.884 4.830 1.00 35.94 182 HIS A N 1
ATOM 1472 C CA . HIS A 1 182 ? -3.112 -19.456 5.311 1.00 35.94 182 HIS A CA 1
ATOM 1473 C C . HIS A 1 182 ? -3.827 -20.048 4.093 1.00 35.94 182 HIS A C 1
ATOM 1475 O O . HIS A 1 182 ? -3.979 -19.369 3.078 1.00 35.94 182 HIS A O 1
ATOM 1481 N N . GLU A 1 183 ? -4.219 -21.317 4.174 1.00 25.77 183 GLU A N 1
ATOM 1482 C CA . GLU A 1 183 ? -4.976 -22.013 3.133 1.00 25.77 183 GLU A CA 1
ATOM 1483 C C . GLU A 1 183 ? -6.267 -21.244 2.802 1.00 25.77 183 GLU A C 1
ATOM 1485 O O . GLU A 1 183 ? -7.087 -20.950 3.673 1.00 25.77 183 GLU A O 1
ATOM 1490 N N . VAL A 1 184 ? -6.427 -20.875 1.530 1.00 27.36 184 VAL A N 1
ATOM 1491 C CA . VAL A 1 184 ? -7.622 -20.208 1.010 1.00 27.36 184 VAL A CA 1
ATOM 1492 C C . VAL A 1 184 ? -8.657 -21.284 0.694 1.00 27.36 184 VAL A C 1
ATOM 1494 O O . VAL A 1 184 ? -8.546 -21.985 -0.309 1.00 27.36 184 VAL A O 1
ATOM 1497 N N . THR A 1 185 ? -9.676 -21.416 1.539 1.00 26.95 185 THR A N 1
ATOM 1498 C CA . THR A 1 185 ? -10.890 -22.172 1.213 1.00 26.95 185 THR A CA 1
ATOM 1499 C C . THR A 1 185 ? -11.636 -21.432 0.104 1.00 26.95 185 THR A C 1
ATOM 1501 O O . THR A 1 185 ? -12.223 -20.376 0.341 1.00 26.95 185 THR A O 1
ATOM 1504 N N . ILE A 1 186 ? -11.606 -21.963 -1.119 1.00 27.36 186 ILE A N 1
ATOM 1505 C CA . ILE A 1 186 ? -12.429 -21.464 -2.226 1.00 27.36 186 ILE A CA 1
ATOM 1506 C C . ILE A 1 186 ? -13.876 -21.887 -1.950 1.00 27.36 186 ILE A C 1
ATOM 1508 O O . ILE A 1 186 ? -14.266 -23.022 -2.211 1.00 27.36 186 ILE A O 1
ATOM 1512 N N . CYS A 1 187 ? -14.680 -20.981 -1.399 1.00 29.14 187 CYS A N 1
ATOM 1513 C CA . CYS A 1 187 ? -16.128 -21.149 -1.363 1.00 29.14 187 CYS A CA 1
ATOM 1514 C C . CYS A 1 187 ? -16.698 -20.707 -2.716 1.00 29.14 187 CYS A C 1
ATOM 1516 O O . CYS A 1 187 ? -16.834 -19.508 -2.964 1.00 29.14 187 CYS A O 1
ATOM 1518 N N . ASN A 1 188 ? -17.052 -21.657 -3.584 1.00 29.27 188 ASN A N 1
ATOM 1519 C CA . ASN A 1 188 ? -17.934 -21.361 -4.712 1.00 29.27 188 ASN A CA 1
ATOM 1520 C C . ASN A 1 188 ? -19.311 -20.978 -4.154 1.00 29.27 188 ASN A C 1
ATOM 1522 O O . ASN A 1 188 ? -19.988 -21.794 -3.533 1.00 29.27 188 ASN A O 1
ATOM 1526 N N . TYR A 1 189 ? -19.708 -19.722 -4.347 1.00 34.25 189 TYR A N 1
ATOM 1527 C CA . TYR A 1 189 ? -21.064 -19.258 -4.076 1.00 34.25 189 TYR A CA 1
ATOM 1528 C C . TYR A 1 189 ? -21.933 -19.555 -5.302 1.00 34.25 189 TYR A C 1
ATOM 1530 O O . TYR A 1 189 ? -21.763 -18.929 -6.347 1.00 34.25 189 TYR A O 1
ATOM 1538 N N . GLU A 1 190 ? -22.882 -20.481 -5.179 1.00 35.81 190 GLU A N 1
ATOM 1539 C CA . GLU A 1 190 ? -23.986 -20.586 -6.134 1.00 35.81 190 GLU A CA 1
ATOM 1540 C C . GLU A 1 190 ? -25.040 -19.531 -5.779 1.00 35.81 190 GLU A C 1
ATOM 1542 O O . GLU A 1 190 ? -25.637 -19.533 -4.698 1.00 35.81 190 GLU A O 1
ATOM 1547 N N . ALA A 1 191 ? -25.238 -18.566 -6.676 1.00 37.69 191 ALA A N 1
ATOM 1548 C CA . ALA A 1 191 ? -26.260 -17.543 -6.527 1.00 37.69 191 ALA A CA 1
ATOM 1549 C C . ALA A 1 191 ? -27.638 -18.156 -6.834 1.00 37.69 191 ALA A C 1
ATOM 1551 O O . ALA A 1 191 ? -28.069 -18.175 -7.983 1.00 37.69 191 ALA A O 1
ATOM 1552 N N . ALA A 1 192 ? -28.305 -18.602 -5.765 1.00 41.94 192 ALA A N 1
ATOM 1553 C CA . ALA A 1 192 ? -29.637 -19.216 -5.671 1.00 41.94 192 ALA A CA 1
ATOM 1554 C C . ALA A 1 192 ? -29.644 -20.752 -5.606 1.00 41.94 192 ALA A C 1
ATOM 1556 O O . ALA A 1 192 ? -29.102 -21.442 -6.460 1.00 41.94 192 ALA A O 1
ATOM 1557 N N . ALA A 1 193 ? -30.336 -21.275 -4.586 1.00 36.97 193 ALA A N 1
ATOM 1558 C CA . ALA A 1 193 ? -30.600 -22.700 -4.438 1.00 36.97 193 ALA A CA 1
ATOM 1559 C C . ALA A 1 193 ? -31.444 -23.201 -5.619 1.00 36.97 193 ALA A C 1
ATOM 1561 O O . ALA A 1 193 ? -32.558 -22.715 -5.830 1.00 36.97 193 ALA A O 1
ATOM 1562 N N . ASN A 1 194 ? -30.931 -24.177 -6.367 1.00 45.56 194 ASN A N 1
ATOM 1563 C CA . ASN A 1 194 ? -31.683 -24.883 -7.394 1.00 45.56 194 ASN A CA 1
ATOM 1564 C C . ASN A 1 194 ? -32.426 -26.073 -6.750 1.00 45.56 194 ASN A C 1
ATOM 1566 O O . ASN A 1 194 ? -31.786 -27.028 -6.310 1.00 45.56 194 ASN A O 1
ATOM 1570 N N . PRO A 1 195 ? -33.771 -26.083 -6.691 1.00 50.81 195 PRO A N 1
ATOM 1571 C CA . PRO A 1 195 ? -34.527 -27.182 -6.083 1.00 50.81 195 PRO A CA 1
ATOM 1572 C C . PRO A 1 195 ? -34.380 -28.530 -6.813 1.00 50.81 195 PRO A C 1
ATOM 1574 O O . PRO A 1 195 ? -34.878 -29.540 -6.322 1.00 50.81 195 PRO A O 1
ATOM 1577 N N . ALA A 1 196 ? -33.728 -28.558 -7.981 1.00 51.50 196 ALA A N 1
ATOM 1578 C CA . ALA A 1 196 ? -33.467 -29.772 -8.752 1.00 51.50 196 ALA A CA 1
ATOM 1579 C C . ALA A 1 196 ? -32.249 -30.585 -8.262 1.00 51.50 196 ALA A C 1
ATOM 1581 O O . ALA A 1 196 ? -32.148 -31.761 -8.616 1.00 51.50 196 ALA A O 1
ATOM 1582 N N . ASP A 1 197 ? -31.374 -30.013 -7.424 1.00 45.03 197 ASP A N 1
ATOM 1583 C CA . ASP A 1 197 ? -30.168 -30.697 -6.919 1.00 45.03 197 ASP A CA 1
ATOM 1584 C C . ASP A 1 197 ? -30.416 -31.538 -5.653 1.00 45.03 197 ASP A C 1
ATOM 1586 O O . ASP A 1 197 ? -29.527 -32.223 -5.148 1.00 45.03 197 ASP A O 1
ATOM 1590 N N . HIS A 1 198 ? -31.664 -31.591 -5.184 1.00 51.19 198 HIS A N 1
ATOM 1591 C CA . HIS A 1 198 ? -32.105 -32.508 -4.136 1.00 51.19 198 HIS A CA 1
ATOM 1592 C C . HIS A 1 198 ? -32.733 -33.770 -4.743 1.00 51.19 198 HIS A C 1
ATOM 1594 O O . HIS A 1 198 ? -33.952 -33.953 -4.718 1.00 51.19 198 HIS A O 1
ATOM 1600 N N . LYS A 1 199 ? -31.909 -34.682 -5.271 1.00 38.75 199 LYS A N 1
ATOM 1601 C CA . LYS A 1 199 ? -32.359 -36.069 -5.467 1.00 38.75 199 LYS A CA 1
ATOM 1602 C C . LYS A 1 199 ? -32.354 -36.777 -4.116 1.00 38.75 199 LYS A C 1
ATOM 1604 O O . LYS A 1 199 ? -31.304 -37.026 -3.533 1.00 38.75 199 LYS A O 1
ATOM 1609 N N . ILE A 1 200 ? -33.550 -37.062 -3.610 1.00 39.94 200 ILE A N 1
ATOM 1610 C CA . ILE A 1 200 ? -33.758 -37.901 -2.430 1.00 39.94 200 ILE A CA 1
ATOM 1611 C C . ILE A 1 200 ? -33.565 -39.350 -2.878 1.00 39.94 200 ILE A C 1
ATOM 1613 O O . ILE A 1 200 ? -34.506 -39.968 -3.376 1.00 39.94 200 ILE A O 1
ATOM 1617 N N . ASP A 1 201 ? -32.355 -39.878 -2.710 1.00 36.28 201 ASP A N 1
ATOM 1618 C CA . ASP A 1 201 ? -32.167 -41.324 -2.689 1.00 36.28 201 ASP A CA 1
ATOM 1619 C C . ASP A 1 201 ? -32.514 -41.882 -1.304 1.00 36.28 201 ASP A C 1
ATOM 1621 O O . ASP A 1 201 ? -32.370 -41.248 -0.258 1.00 36.28 201 ASP A O 1
ATOM 1625 N N . GLN A 1 202 ? -33.109 -43.064 -1.365 1.00 31.84 202 GLN A N 1
ATOM 1626 C CA . GLN A 1 202 ? -33.949 -43.701 -0.367 1.00 31.84 202 GLN A CA 1
ATOM 1627 C C . GLN A 1 202 ? -33.243 -43.978 0.969 1.00 31.84 202 GLN A C 1
ATOM 1629 O O . GLN A 1 202 ? -32.087 -44.382 1.029 1.00 31.84 202 GLN A O 1
ATOM 1634 N N . PHE A 1 203 ? -34.011 -43.825 2.049 1.00 27.69 203 PHE A N 1
ATOM 1635 C CA . PHE A 1 203 ? -33.663 -44.227 3.408 1.00 27.69 203 PHE A CA 1
ATOM 1636 C C . PHE A 1 203 ? -33.348 -45.732 3.516 1.00 27.69 203 PHE A C 1
ATOM 1638 O O . PHE A 1 203 ? -34.186 -46.565 3.174 1.00 27.69 203 PHE A O 1
ATOM 1645 N N . THR A 1 204 ? -32.229 -46.071 4.161 1.00 29.11 204 THR A N 1
ATOM 1646 C CA . THR A 1 204 ? -32.107 -47.278 4.998 1.00 29.11 204 THR A CA 1
ATOM 1647 C C . THR A 1 204 ? -31.805 -46.852 6.438 1.00 29.11 204 THR A C 1
ATOM 1649 O O . THR A 1 204 ? -30.944 -45.992 6.633 1.00 29.11 204 THR A O 1
ATOM 1652 N N . PRO A 1 205 ? -32.513 -47.383 7.450 1.00 30.75 205 PRO A N 1
ATOM 1653 C CA . PRO A 1 205 ? -32.435 -46.875 8.812 1.00 30.75 205 PRO A CA 1
ATOM 1654 C C . PRO A 1 205 ? -31.281 -47.528 9.574 1.00 30.75 205 PRO A C 1
ATOM 1656 O O . PRO A 1 205 ? -31.255 -48.746 9.668 1.00 30.75 205 PRO A O 1
ATOM 1659 N N . GLU A 1 206 ? -30.399 -46.733 10.186 1.00 27.75 206 GLU A N 1
ATOM 1660 C CA . GLU A 1 206 ? -29.913 -47.015 11.543 1.00 27.75 206 GLU A CA 1
ATOM 1661 C C . GLU A 1 206 ? -29.195 -45.812 12.185 1.00 27.75 206 GLU A C 1
ATOM 1663 O O . GLU A 1 206 ? -28.258 -45.233 11.647 1.00 27.75 206 GLU A O 1
ATOM 1668 N N . THR A 1 207 ? -29.635 -45.530 13.413 1.00 28.17 207 THR A N 1
ATOM 1669 C CA . THR A 1 207 ? -29.034 -44.694 14.468 1.00 28.17 207 THR A CA 1
ATOM 1670 C C . THR A 1 207 ? -29.342 -43.190 14.483 1.00 28.17 207 THR A C 1
ATOM 1672 O O . THR A 1 207 ? -28.646 -42.335 13.948 1.00 28.17 207 THR A O 1
ATOM 1675 N N . ILE A 1 208 ? -30.410 -42.903 15.228 1.00 28.53 208 ILE A N 1
ATOM 1676 C CA . ILE A 1 208 ? -30.839 -41.617 15.778 1.00 28.53 208 ILE A CA 1
ATOM 1677 C C . ILE A 1 208 ? -29.846 -41.149 16.853 1.00 28.53 208 ILE A C 1
ATOM 1679 O O . ILE A 1 208 ? -29.584 -41.904 17.783 1.00 28.53 208 ILE A O 1
ATOM 1683 N N . HIS A 1 209 ? -29.445 -39.874 16.837 1.00 28.28 209 HIS A N 1
ATOM 1684 C CA . HIS A 1 209 ? -29.382 -39.087 18.074 1.00 28.28 209 HIS A CA 1
ATOM 1685 C C . HIS A 1 209 ? -29.872 -37.648 17.849 1.00 28.28 209 HIS A C 1
ATOM 1687 O O . HIS A 1 209 ? -29.420 -36.930 16.965 1.00 28.28 209 HIS A O 1
ATOM 1693 N N . LEU A 1 210 ? -30.876 -37.302 18.657 1.00 25.84 210 LEU A N 1
ATOM 1694 C CA . LEU A 1 210 ? -31.723 -36.115 18.649 1.00 25.84 210 LEU A CA 1
ATOM 1695 C C . LEU A 1 210 ? -30.975 -34.770 18.580 1.00 25.84 210 LEU A C 1
ATOM 1697 O O . LEU A 1 210 ? -30.189 -34.450 19.468 1.00 25.84 210 LEU A O 1
ATOM 1701 N N . VAL A 1 211 ? -31.394 -33.910 17.645 1.00 24.83 211 VAL A N 1
ATOM 1702 C CA . VAL A 1 211 ? -31.443 -32.456 17.865 1.00 24.83 211 VAL A CA 1
ATOM 1703 C C . VAL A 1 211 ? -32.824 -32.138 18.434 1.00 24.83 211 VAL A C 1
ATOM 1705 O O . VAL A 1 211 ? -33.849 -32.392 17.800 1.00 24.83 211 VAL A O 1
ATOM 1708 N N . VAL A 1 212 ? -32.851 -31.613 19.657 1.00 26.55 212 VAL A N 1
ATOM 1709 C CA . VAL A 1 212 ? -34.058 -31.083 20.293 1.00 26.55 212 VAL A CA 1
ATOM 1710 C C . VAL A 1 212 ? -34.471 -29.812 19.553 1.00 26.55 212 VAL A C 1
ATOM 1712 O O . VAL A 1 212 ? -33.790 -28.792 19.605 1.00 26.55 212 VAL A O 1
ATOM 1715 N N . LEU A 1 213 ? -35.609 -29.893 18.865 1.00 26.31 213 LEU A N 1
ATOM 1716 C CA . LEU A 1 213 ? -36.411 -28.745 18.460 1.00 26.31 213 LEU A CA 1
ATOM 1717 C C . LEU A 1 213 ? -36.892 -28.009 19.715 1.00 26.31 213 LEU A C 1
ATOM 1719 O O . LEU A 1 213 ? -37.606 -28.587 20.536 1.00 26.31 213 LEU A O 1
ATOM 1723 N N . GLN A 1 214 ? -36.577 -26.721 19.817 1.00 25.92 214 GLN A N 1
ATOM 1724 C CA . GLN A 1 214 ? -37.367 -25.793 20.616 1.00 25.92 214 GLN A CA 1
ATOM 1725 C C . GLN A 1 214 ? -37.894 -24.681 19.708 1.00 25.92 214 GLN A C 1
ATOM 1727 O O . GLN A 1 214 ? -37.182 -23.785 19.265 1.00 25.92 214 GLN A O 1
ATOM 1732 N N . THR A 1 215 ? -39.172 -24.831 19.384 1.00 27.11 215 THR A N 1
ATOM 1733 C CA . THR A 1 215 ? -40.070 -23.865 18.753 1.00 27.11 215 THR A CA 1
ATOM 1734 C C . THR A 1 215 ? -40.392 -22.716 19.726 1.00 27.11 215 THR A C 1
ATOM 1736 O O . THR A 1 215 ? -40.169 -22.871 20.926 1.00 27.11 215 THR A O 1
ATOM 1739 N N . VAL A 1 216 ? -41.066 -21.670 19.204 1.00 27.27 216 VAL A N 1
ATOM 1740 C CA . VAL A 1 216 ? -41.854 -20.599 19.883 1.00 27.27 216 VAL A CA 1
ATOM 1741 C C . VAL A 1 216 ? -41.085 -19.254 19.969 1.00 27.27 216 VAL A C 1
ATOM 1743 O O . VAL A 1 216 ? -39.997 -19.217 20.516 1.00 27.27 216 VAL A O 1
ATOM 1746 N N . HIS A 1 217 ? -41.531 -18.092 19.459 1.00 26.48 217 HIS A N 1
ATOM 1747 C CA . HIS A 1 217 ? -42.847 -17.629 18.996 1.00 26.48 217 HIS A CA 1
ATOM 1748 C C . HIS A 1 217 ? -42.746 -16.475 17.974 1.00 26.48 217 HIS A C 1
ATOM 1750 O O . HIS A 1 217 ? -41.876 -15.612 18.063 1.00 26.48 217 HIS A O 1
ATOM 1756 N N . GLN A 1 218 ? -43.730 -16.426 17.069 1.00 28.05 218 GLN A N 1
ATOM 1757 C CA . GLN A 1 218 ? -44.134 -15.248 16.300 1.00 28.05 218 GLN A CA 1
ATOM 1758 C C . GLN A 1 218 ? -44.710 -14.159 17.220 1.00 28.05 218 GLN A C 1
ATOM 1760 O O . GLN A 1 218 ? -45.512 -14.467 18.097 1.00 28.05 218 GLN A O 1
ATOM 1765 N N . SER A 1 219 ? -44.406 -12.894 16.925 1.00 27.28 219 SER A N 1
ATOM 1766 C CA . SER A 1 219 ? -45.302 -11.772 17.221 1.00 27.28 219 SER A CA 1
ATOM 1767 C C . SER A 1 219 ? -45.364 -10.843 16.016 1.00 27.28 219 SER A C 1
ATOM 1769 O O . SER A 1 219 ? -44.411 -10.156 15.660 1.00 27.28 219 SER A O 1
ATOM 1771 N N . THR A 1 220 ? -46.526 -10.881 15.380 1.00 28.33 220 THR A N 1
ATOM 1772 C CA . THR A 1 220 ? -47.057 -9.947 14.393 1.00 28.33 220 THR A CA 1
ATOM 1773 C C . THR A 1 220 ? -47.217 -8.541 14.972 1.00 28.33 220 THR A C 1
ATOM 1775 O O . THR A 1 220 ? -47.837 -8.382 16.021 1.00 28.33 220 THR A O 1
ATOM 1778 N N . ALA A 1 221 ? -46.794 -7.518 14.228 1.00 26.81 221 ALA A N 1
ATOM 1779 C CA . ALA A 1 221 ? -47.335 -6.166 14.349 1.00 26.81 221 ALA A CA 1
ATOM 1780 C C . ALA A 1 221 ? -47.708 -5.652 12.951 1.00 26.81 221 ALA A C 1
ATOM 1782 O O . ALA A 1 221 ? -46.866 -5.422 12.088 1.00 26.81 221 ALA A O 1
ATOM 1783 N N . CYS A 1 222 ? -49.016 -5.555 12.744 1.00 24.41 222 CYS A N 1
ATOM 1784 C CA . CYS A 1 222 ? -49.710 -5.017 11.585 1.00 24.41 222 CYS A CA 1
ATOM 1785 C C . CYS A 1 222 ? -49.811 -3.492 11.724 1.00 24.41 222 CYS A C 1
ATOM 1787 O O . CYS A 1 222 ? -50.194 -3.059 12.802 1.00 24.41 222 CYS A O 1
ATOM 1789 N N . PHE A 1 223 ? -49.555 -2.700 10.675 1.00 24.66 223 PHE A N 1
ATOM 1790 C CA . PHE A 1 223 ? -50.218 -1.398 10.481 1.00 24.66 223 PHE A CA 1
ATOM 1791 C C . PHE A 1 223 ? -50.269 -1.002 8.989 1.00 24.66 223 PHE A C 1
ATOM 1793 O O . PHE A 1 223 ? -49.310 -0.514 8.403 1.00 24.66 223 PHE A O 1
ATOM 1800 N N . SER A 1 224 ? -51.448 -1.254 8.415 1.00 24.28 224 SER A N 1
ATOM 1801 C CA . SER A 1 224 ? -52.270 -0.343 7.601 1.00 24.28 224 SER A CA 1
ATOM 1802 C C . SER A 1 224 ? -51.688 0.310 6.341 1.00 24.28 224 SER A C 1
ATOM 1804 O O . SER A 1 224 ? -51.096 1.386 6.361 1.00 24.28 224 SER A O 1
ATOM 1806 N N . MET A 1 225 ? -52.051 -0.291 5.208 1.00 22.78 225 MET A N 1
ATOM 1807 C CA . MET A 1 225 ? -51.970 0.257 3.857 1.00 22.78 225 MET A CA 1
ATOM 1808 C C . MET A 1 225 ? -53.181 1.175 3.604 1.00 22.78 225 MET A C 1
ATOM 1810 O O . MET A 1 225 ? -54.315 0.701 3.607 1.00 22.78 225 MET A O 1
ATOM 1814 N N . ASN A 1 226 ? -52.961 2.474 3.373 1.00 24.42 226 ASN A N 1
ATOM 1815 C CA . ASN A 1 226 ? -53.993 3.384 2.867 1.00 24.42 226 ASN A CA 1
ATOM 1816 C C . ASN A 1 226 ? -53.709 3.733 1.402 1.00 24.42 226 ASN A C 1
ATOM 1818 O O . ASN A 1 226 ? -52.710 4.361 1.061 1.00 24.42 226 ASN A O 1
ATOM 1822 N N . ILE A 1 227 ? -54.629 3.298 0.546 1.00 24.52 227 ILE A N 1
ATOM 1823 C CA . ILE A 1 227 ? -54.713 3.588 -0.884 1.00 24.52 227 ILE A CA 1
ATOM 1824 C C . ILE A 1 227 ? -55.258 5.012 -1.055 1.00 24.52 227 ILE A C 1
ATOM 1826 O O . ILE A 1 227 ? -56.367 5.295 -0.604 1.00 24.52 227 ILE A O 1
ATOM 1830 N N . ILE A 1 228 ? -54.546 5.889 -1.774 1.00 25.42 228 ILE A N 1
ATOM 1831 C CA . ILE A 1 228 ? -55.123 7.131 -2.315 1.00 25.42 228 ILE A CA 1
ATOM 1832 C C . ILE A 1 228 ? -54.895 7.190 -3.830 1.00 25.42 228 ILE A C 1
ATOM 1834 O O . ILE A 1 228 ? -53.772 7.161 -4.328 1.00 25.42 228 ILE A O 1
ATOM 1838 N N . ARG A 1 229 ? -56.023 7.250 -4.548 1.00 24.39 229 ARG A N 1
ATOM 1839 C CA . ARG A 1 229 ? -56.176 7.378 -6.004 1.00 24.39 229 ARG A CA 1
ATOM 1840 C C . ARG A 1 229 ? -55.667 8.728 -6.524 1.00 24.39 229 ARG A C 1
ATOM 1842 O O . ARG A 1 229 ? -56.012 9.771 -5.980 1.00 24.39 229 ARG A O 1
ATOM 1849 N N . TRP A 1 230 ? -54.988 8.697 -7.669 1.00 21.30 230 TRP A N 1
ATOM 1850 C CA . TRP A 1 230 ? -54.666 9.862 -8.499 1.00 21.30 230 TRP A CA 1
ATOM 1851 C C . TRP A 1 230 ? -55.822 10.215 -9.460 1.00 21.30 230 TRP A C 1
ATOM 1853 O O . TRP A 1 230 ? -56.409 9.328 -10.083 1.00 21.30 230 TRP A O 1
ATOM 1863 N N . LYS A 1 231 ? -56.122 11.511 -9.625 1.00 24.34 231 LYS A N 1
ATOM 1864 C CA . LYS A 1 231 ? -56.923 12.082 -10.731 1.00 24.34 231 LYS A CA 1
ATOM 1865 C C . LYS A 1 231 ? -56.126 13.223 -11.390 1.00 24.34 231 LYS A C 1
ATOM 1867 O O . LYS A 1 231 ? -55.564 14.025 -10.648 1.00 24.34 231 LYS A O 1
ATOM 1872 N N . PRO A 1 232 ? -56.109 13.362 -12.731 1.00 31.56 232 PRO A N 1
ATOM 1873 C CA . PRO A 1 232 ? -55.393 14.446 -13.407 1.00 31.56 232 PRO A CA 1
ATOM 1874 C C . PRO A 1 232 ? -56.325 15.594 -13.846 1.00 31.56 232 PRO A C 1
ATOM 1876 O O . PRO A 1 232 ? -57.428 15.343 -14.334 1.00 31.56 232 PRO A O 1
ATOM 1879 N N . GLY A 1 233 ? -55.870 16.855 -13.759 1.00 26.84 233 GLY A N 1
ATOM 1880 C CA . GLY A 1 233 ? -56.516 17.967 -14.476 1.00 26.84 233 GLY A CA 1
ATOM 1881 C C . GLY A 1 233 ? -56.183 19.415 -14.054 1.00 26.84 233 GLY A C 1
ATOM 1882 O O . GLY A 1 233 ? -56.620 19.855 -13.002 1.00 26.84 233 GLY A O 1
ATOM 1883 N N . ARG A 1 234 ? -55.584 20.158 -15.008 1.00 27.31 234 ARG A N 1
ATOM 1884 C CA . ARG A 1 234 ? -55.650 21.621 -15.315 1.00 27.31 234 ARG A CA 1
ATOM 1885 C C . ARG A 1 234 ? -54.788 22.688 -14.584 1.00 27.31 234 ARG A C 1
ATOM 1887 O O . ARG A 1 234 ? -55.077 23.101 -13.477 1.00 27.31 234 ARG A O 1
ATOM 1894 N N . LYS A 1 235 ? -53.852 23.224 -15.396 1.00 27.23 235 LYS A N 1
ATOM 1895 C CA . LYS A 1 235 ? -53.528 24.622 -15.820 1.00 27.23 235 LYS A CA 1
ATOM 1896 C C . LYS A 1 235 ? -53.334 25.793 -14.815 1.00 27.23 235 LYS A C 1
ATOM 1898 O O . LYS A 1 235 ? -54.269 26.228 -14.165 1.00 27.23 235 LYS A O 1
ATOM 1903 N N . ARG A 1 236 ? -52.111 26.359 -14.927 1.00 26.22 236 ARG A N 1
ATOM 1904 C CA . ARG A 1 236 ? -51.536 27.715 -14.685 1.00 26.22 236 ARG A CA 1
ATOM 1905 C C . ARG A 1 236 ? -52.415 28.865 -14.160 1.00 26.22 236 ARG A C 1
ATOM 1907 O O . ARG A 1 236 ? -53.397 29.216 -14.807 1.00 26.22 236 ARG A O 1
ATOM 1914 N N . GLN A 1 237 ? -51.831 29.612 -13.214 1.00 25.61 237 GLN A N 1
ATOM 1915 C CA . GLN A 1 237 ? -51.716 31.081 -13.230 1.00 25.61 237 GLN A CA 1
ATOM 1916 C C . GLN A 1 237 ? -50.426 31.525 -12.501 1.00 25.61 237 GLN A C 1
ATOM 1918 O O . GLN A 1 237 ? -50.012 30.881 -11.540 1.00 25.61 237 GLN A O 1
ATOM 1923 N N . GLU A 1 238 ? -49.772 32.562 -13.027 1.00 28.00 238 GLU A N 1
ATOM 1924 C CA . GLU A 1 238 ? -48.606 33.263 -12.464 1.00 28.00 238 GLU A CA 1
ATOM 1925 C C . GLU A 1 238 ? -49.073 34.376 -11.518 1.00 28.00 238 GLU A C 1
ATOM 1927 O O . GLU A 1 238 ? -50.040 35.045 -11.863 1.00 28.00 238 GLU A O 1
ATOM 1932 N N . GLU A 1 239 ? -48.365 34.610 -10.402 1.00 26.80 239 GLU A N 1
ATOM 1933 C CA . GLU A 1 239 ? -48.110 35.948 -9.831 1.00 26.80 239 GLU A CA 1
ATOM 1934 C C . GLU A 1 239 ? -47.090 35.903 -8.660 1.00 26.80 239 GLU A C 1
ATOM 1936 O O . GLU A 1 239 ? -47.224 35.122 -7.725 1.00 26.80 239 GLU A O 1
ATOM 1941 N N . GLY A 1 240 ? -46.047 36.738 -8.785 1.00 24.25 240 GLY A N 1
ATOM 1942 C CA . GLY A 1 240 ? -45.260 37.475 -7.774 1.00 24.25 240 GLY A CA 1
ATOM 1943 C C . GLY A 1 240 ? -44.865 36.912 -6.390 1.00 24.25 240 GLY A C 1
ATOM 1944 O O . GLY A 1 240 ? -45.705 36.729 -5.522 1.00 24.25 240 GLY A O 1
ATOM 1945 N N . GLY A 1 241 ? -43.549 36.946 -6.104 1.00 22.89 241 GLY A N 1
ATOM 1946 C CA . GLY A 1 241 ? -43.041 37.580 -4.868 1.00 22.89 241 GLY A CA 1
ATOM 1947 C C . GLY A 1 241 ? -42.314 36.727 -3.808 1.00 22.89 241 GLY A C 1
ATOM 1948 O O . GLY A 1 241 ? -42.947 36.158 -2.937 1.00 22.89 241 GLY A O 1
ATOM 1949 N N . VAL A 1 242 ? -40.971 36.784 -3.842 1.00 24.91 242 VAL A N 1
ATOM 1950 C CA . VAL A 1 242 ? -39.979 36.794 -2.729 1.00 24.91 242 VAL A CA 1
ATOM 1951 C C . VAL A 1 242 ? -40.083 35.763 -1.581 1.00 24.91 242 VAL A C 1
ATOM 1953 O O . VAL A 1 242 ? -40.957 35.860 -0.730 1.00 24.91 242 VAL A O 1
ATOM 1956 N N . SER A 1 243 ? -39.047 34.916 -1.435 1.00 23.80 243 SER A N 1
ATOM 1957 C CA . SER A 1 243 ? -38.202 34.764 -0.219 1.00 23.80 243 SER A CA 1
ATOM 1958 C C . SER A 1 243 ? -37.582 33.359 -0.092 1.00 23.80 243 SER A C 1
ATOM 1960 O O . SER A 1 243 ? -38.169 32.358 -0.483 1.00 23.80 243 SER A O 1
ATOM 1962 N N . CYS A 1 244 ? -36.369 33.333 0.461 1.00 27.89 244 CYS A N 1
ATOM 1963 C CA . CYS A 1 244 ? -35.453 32.223 0.718 1.00 27.89 244 CYS A CA 1
ATOM 1964 C C . CYS A 1 244 ? -36.074 30.908 1.228 1.00 27.89 244 CYS A C 1
ATOM 1966 O O . CYS A 1 244 ? -36.895 30.907 2.141 1.00 27.89 244 CYS A O 1
ATOM 1968 N N . GLY A 1 245 ? -35.533 29.777 0.762 1.00 23.86 245 GLY A N 1
ATOM 1969 C CA . GLY A 1 245 ? -35.745 28.476 1.397 1.00 23.86 245 GLY A CA 1
ATOM 1970 C C . GLY A 1 245 ? -35.177 27.304 0.597 1.00 23.86 245 GLY A C 1
ATOM 1971 O O . GLY A 1 245 ? -35.690 26.976 -0.463 1.00 23.86 245 GLY A O 1
ATOM 1972 N N . ASN A 1 246 ? -34.112 26.696 1.125 1.00 27.38 246 ASN A N 1
ATOM 1973 C CA . ASN A 1 246 ? -33.704 25.293 0.982 1.00 27.38 246 ASN A CA 1
ATOM 1974 C C . ASN A 1 246 ? -34.221 24.507 -0.241 1.00 27.38 246 ASN A C 1
ATOM 1976 O O . ASN A 1 246 ? -35.299 23.917 -0.194 1.00 27.38 246 ASN A O 1
ATOM 1980 N N . LEU A 1 247 ? -33.368 24.325 -1.254 1.00 24.80 247 LEU A N 1
ATOM 1981 C CA . LEU A 1 247 ? -33.465 23.148 -2.121 1.00 24.80 247 LEU A CA 1
ATOM 1982 C C . LEU A 1 247 ? -32.714 21.976 -1.475 1.00 24.80 247 LEU A C 1
ATOM 1984 O O . LEU A 1 247 ? -31.559 21.705 -1.788 1.00 24.80 247 LEU A O 1
ATOM 1988 N N . TYR A 1 248 ? -33.401 21.256 -0.588 1.00 25.48 248 TYR A N 1
ATOM 1989 C CA . TYR A 1 248 ? -33.139 19.828 -0.424 1.00 25.48 248 TYR A CA 1
ATOM 1990 C C . TYR A 1 248 ? -33.731 19.129 -1.648 1.00 25.48 248 TYR A C 1
ATOM 1992 O O . TYR A 1 248 ? -34.938 18.900 -1.730 1.00 25.48 248 TYR A O 1
ATOM 2000 N N . TRP A 1 249 ? -32.882 18.811 -2.623 1.00 24.17 249 TRP A N 1
ATOM 2001 C CA . TRP A 1 249 ? -33.244 17.849 -3.654 1.00 24.17 249 TRP A CA 1
ATOM 2002 C C . TRP A 1 249 ? -33.372 16.475 -3.001 1.00 24.17 249 TRP A C 1
ATOM 2004 O O . TRP A 1 249 ? -32.388 15.818 -2.669 1.00 24.17 249 TRP A O 1
ATOM 2014 N N . CYS A 1 250 ? -34.616 16.051 -2.809 1.00 28.45 250 CYS A N 1
ATOM 2015 C CA . CYS A 1 250 ? -34.960 14.668 -2.546 1.00 28.45 250 CYS A CA 1
ATOM 2016 C C . CYS A 1 250 ? -34.669 13.865 -3.824 1.00 28.45 250 CYS A C 1
ATOM 2018 O O . CYS A 1 250 ? -35.494 13.809 -4.734 1.00 28.45 250 CYS A O 1
ATOM 2020 N N . MET A 1 251 ? -33.473 13.283 -3.917 1.00 26.02 251 MET A N 1
ATOM 2021 C CA . MET A 1 251 ? -33.183 12.228 -4.885 1.00 26.02 251 MET A CA 1
ATOM 2022 C C . MET A 1 251 ? -33.377 10.886 -4.185 1.00 26.02 251 MET A C 1
ATOM 2024 O O . MET A 1 251 ? -32.504 10.393 -3.474 1.00 26.02 251 MET A O 1
ATOM 2028 N N . CYS A 1 252 ? -34.563 10.312 -4.368 1.00 26.92 252 CYS A N 1
ATOM 2029 C CA . CYS A 1 252 ? -34.763 8.883 -4.184 1.00 26.92 252 CYS A CA 1
ATOM 2030 C C . CYS A 1 252 ? -33.916 8.132 -5.220 1.00 26.92 252 CYS A C 1
ATOM 2032 O O . CYS A 1 252 ? -33.990 8.441 -6.406 1.00 26.92 252 CYS A O 1
ATOM 2034 N N . GLY A 1 253 ? -33.163 7.129 -4.763 1.00 33.69 253 GLY A N 1
ATOM 2035 C CA . GLY A 1 253 ? -32.635 6.061 -5.609 1.00 33.69 253 GLY A CA 1
ATOM 2036 C C . GLY A 1 253 ? -31.474 6.449 -6.520 1.00 33.69 253 GLY A C 1
ATOM 2037 O O . GLY A 1 253 ? -31.629 6.488 -7.731 1.00 33.69 253 GLY A O 1
ATOM 2038 N N . ASN A 1 254 ? -30.290 6.631 -5.943 1.00 29.38 254 ASN A N 1
ATOM 2039 C CA . ASN A 1 254 ? -29.048 6.250 -6.605 1.00 29.38 254 ASN A CA 1
ATOM 2040 C C . ASN A 1 254 ? -28.156 5.613 -5.543 1.00 29.38 254 ASN A C 1
ATOM 2042 O O . ASN A 1 254 ? -27.903 6.222 -4.503 1.00 29.38 254 ASN A O 1
ATOM 2046 N N . ASN A 1 255 ? -27.700 4.386 -5.792 1.00 37.69 255 ASN A N 1
ATOM 2047 C CA . ASN A 1 255 ? -26.543 3.831 -5.101 1.00 37.69 255 ASN A CA 1
ATOM 2048 C C . ASN A 1 255 ? -25.397 4.823 -5.339 1.00 37.69 255 ASN A C 1
ATOM 2050 O O . ASN A 1 255 ? -24.821 4.852 -6.424 1.00 37.69 255 ASN A O 1
ATOM 2054 N N . MET A 1 256 ? -25.139 5.709 -4.376 1.00 42.22 256 MET A N 1
ATOM 2055 C CA . MET A 1 256 ? -24.011 6.631 -4.428 1.00 42.22 256 MET A CA 1
ATOM 2056 C C . MET A 1 256 ? -22.751 5.772 -4.397 1.00 42.22 256 MET A C 1
ATOM 2058 O O . MET A 1 256 ? -22.341 5.303 -3.336 1.00 42.22 256 MET A O 1
ATOM 2062 N N . SER A 1 257 ? -22.171 5.517 -5.566 1.00 57.94 257 SER A N 1
ATOM 2063 C CA . SER A 1 257 ? -20.858 4.900 -5.679 1.00 57.94 257 SER A CA 1
ATOM 2064 C C . SER A 1 257 ? -19.865 5.820 -4.976 1.00 57.94 257 SER A C 1
ATOM 2066 O O . SER A 1 257 ? -19.620 6.932 -5.444 1.00 57.94 257 SER A O 1
ATOM 2068 N N . VAL A 1 258 ? -19.327 5.396 -3.833 1.00 80.19 258 VAL A N 1
ATOM 2069 C CA . VAL A 1 258 ? -18.224 6.106 -3.183 1.00 80.19 258 VAL A CA 1
ATOM 2070 C C . VAL A 1 258 ? -16.964 5.764 -3.978 1.00 80.19 258 VAL A C 1
ATOM 2072 O O . VAL A 1 258 ? -16.573 4.598 -3.966 1.00 80.19 258 VAL A O 1
ATOM 2075 N N . PRO A 1 259 ? -16.320 6.716 -4.683 1.00 81.00 259 PRO A N 1
ATOM 2076 C CA . PRO A 1 259 ? -15.242 6.384 -5.619 1.00 81.00 259 PRO A CA 1
ATOM 2077 C C . PRO A 1 259 ? -14.075 5.640 -4.965 1.00 81.00 259 PRO A C 1
ATOM 2079 O O . PRO A 1 259 ? -13.519 4.730 -5.563 1.00 81.00 259 PRO A O 1
ATOM 2082 N N . LEU A 1 260 ? -13.755 5.972 -3.708 1.00 82.56 260 LEU A N 1
ATOM 2083 C CA . LEU A 1 260 ? -12.706 5.288 -2.948 1.00 82.56 260 LEU A CA 1
ATOM 2084 C C . LEU A 1 260 ? -13.018 3.818 -2.645 1.00 82.56 260 LEU A C 1
ATOM 2086 O O . LEU A 1 260 ? -12.086 3.077 -2.361 1.00 82.56 260 LEU A O 1
ATOM 2090 N N . LEU A 1 261 ? -14.289 3.405 -2.682 1.00 82.69 261 LEU A N 1
ATOM 2091 C CA . LEU A 1 261 ? -14.701 2.022 -2.435 1.00 82.69 261 LEU A CA 1
ATOM 2092 C C . LEU A 1 261 ? -14.768 1.174 -3.705 1.00 82.69 261 LEU A C 1
ATOM 2094 O O . LEU A 1 261 ? -14.750 -0.044 -3.583 1.00 82.69 261 LEU A O 1
ATOM 2098 N N . ALA A 1 262 ? -14.841 1.785 -4.894 1.00 80.75 262 ALA A N 1
ATOM 2099 C CA . ALA A 1 262 ? -15.020 1.052 -6.150 1.00 80.75 262 ALA A CA 1
ATOM 2100 C C . ALA A 1 262 ? -13.909 0.018 -6.382 1.00 80.75 262 ALA A C 1
ATOM 2102 O O . ALA A 1 262 ? -14.198 -1.120 -6.735 1.00 80.75 262 ALA A O 1
ATOM 2103 N N . ASP A 1 263 ? -12.669 0.411 -6.086 1.00 83.62 263 ASP A N 1
ATOM 2104 C CA . ASP A 1 263 ? -11.487 -0.432 -6.252 1.00 83.62 263 ASP A CA 1
ATOM 2105 C C . ASP A 1 263 ? -10.834 -0.789 -4.904 1.00 83.62 263 ASP A C 1
ATOM 2107 O O . ASP A 1 263 ? -9.710 -1.275 -4.871 1.00 83.62 263 ASP A O 1
ATOM 2111 N N . ALA A 1 264 ? -11.482 -0.517 -3.764 1.00 88.38 264 ALA A N 1
ATOM 2112 C CA . ALA A 1 264 ? -10.869 -0.772 -2.461 1.00 88.38 264 ALA A CA 1
ATOM 2113 C C . ALA A 1 264 ? -10.644 -2.267 -2.217 1.00 88.38 264 ALA A C 1
ATOM 2115 O O . ALA A 1 264 ? -11.556 -3.084 -2.363 1.00 88.38 264 ALA A O 1
ATOM 2116 N N . VAL A 1 265 ? -9.462 -2.613 -1.704 1.00 90.62 265 VAL A N 1
ATOM 2117 C CA . VAL A 1 265 ? -9.210 -3.968 -1.212 1.00 90.62 265 VAL A CA 1
ATOM 2118 C C . VAL A 1 265 ? -9.953 -4.135 0.105 1.00 90.62 265 VAL A C 1
ATOM 2120 O O . VAL A 1 265 ? -9.669 -3.435 1.077 1.00 90.62 265 VAL A O 1
ATOM 2123 N N . THR A 1 266 ? -10.916 -5.052 0.139 1.00 93.12 266 THR A N 1
ATOM 2124 C CA . THR A 1 266 ? -11.703 -5.343 1.341 1.00 93.12 266 THR A CA 1
ATOM 2125 C C . THR A 1 266 ? -11.382 -6.740 1.849 1.00 93.12 266 THR A C 1
ATOM 2127 O O . THR A 1 266 ? -11.500 -7.718 1.116 1.00 93.12 266 THR A O 1
ATOM 2130 N N . ILE A 1 267 ? -11.005 -6.836 3.121 1.00 90.94 267 ILE A N 1
ATOM 2131 C CA . ILE A 1 267 ? -10.882 -8.103 3.840 1.00 90.94 267 ILE A CA 1
ATOM 2132 C C . ILE A 1 267 ? -12.156 -8.275 4.646 1.00 90.94 267 ILE A C 1
ATOM 2134 O O . ILE A 1 267 ? -12.375 -7.569 5.636 1.00 90.94 267 ILE A O 1
ATOM 2138 N N . SER A 1 268 ? -12.988 -9.212 4.210 1.00 88.62 268 SER A N 1
ATOM 2139 C CA . SER A 1 268 ? -14.205 -9.543 4.934 1.00 88.62 268 SER A CA 1
ATOM 2140 C C . SER A 1 268 ? -13.924 -10.339 6.201 1.00 88.62 268 SER A C 1
ATOM 2142 O O . SER A 1 268 ? -12.971 -11.128 6.282 1.00 88.62 268 SER A O 1
ATOM 2144 N N . GLY A 1 269 ? -14.792 -10.129 7.187 1.00 80.75 269 GLY A N 1
ATOM 2145 C CA . GLY A 1 269 ? -14.848 -10.959 8.382 1.00 80.75 269 GLY A CA 1
ATOM 2146 C C . GLY A 1 269 ? -15.228 -12.407 8.045 1.00 80.75 269 GLY A C 1
ATOM 2147 O O . GLY A 1 269 ? -15.892 -12.677 7.048 1.00 80.75 269 GLY A O 1
ATOM 2148 N N . ALA A 1 270 ? -14.813 -13.352 8.891 1.00 85.88 270 ALA A N 1
ATOM 2149 C CA . ALA A 1 270 ? -15.306 -14.734 8.835 1.00 85.88 270 ALA A CA 1
ATOM 2150 C C . ALA A 1 270 ? -16.729 -14.870 9.418 1.00 85.88 270 ALA A C 1
ATOM 2152 O O . ALA A 1 270 ? -17.410 -15.868 9.196 1.00 85.88 270 ALA A O 1
ATOM 2153 N N . GLU A 1 271 ? -17.166 -13.869 10.180 1.00 91.81 271 GLU A N 1
ATOM 2154 C CA . GLU A 1 271 ? -18.484 -13.751 10.790 1.00 91.81 271 GLU A CA 1
ATOM 2155 C C . GLU A 1 271 ? -19.208 -12.511 10.256 1.00 91.81 271 GLU A C 1
ATOM 2157 O O . GLU A 1 271 ? -18.649 -11.711 9.505 1.00 91.81 271 GLU A O 1
ATOM 2162 N N . ARG A 1 272 ? -20.459 -12.314 10.691 1.00 92.50 272 ARG A N 1
ATOM 2163 C CA . ARG A 1 272 ? -21.190 -11.076 10.416 1.00 92.50 272 ARG A CA 1
ATOM 2164 C C . ARG A 1 272 ? -20.370 -9.871 10.885 1.00 92.50 272 ARG A C 1
ATOM 2166 O O . ARG A 1 272 ? -20.039 -9.744 12.062 1.00 92.50 272 ARG A O 1
ATOM 2173 N N . GLU A 1 273 ? -20.103 -8.966 9.955 1.00 97.12 273 GLU A N 1
ATOM 2174 C CA . GLU A 1 273 ? -19.328 -7.757 10.198 1.00 97.12 273 GLU A CA 1
ATOM 2175 C C . GLU A 1 273 ? -20.134 -6.792 11.081 1.00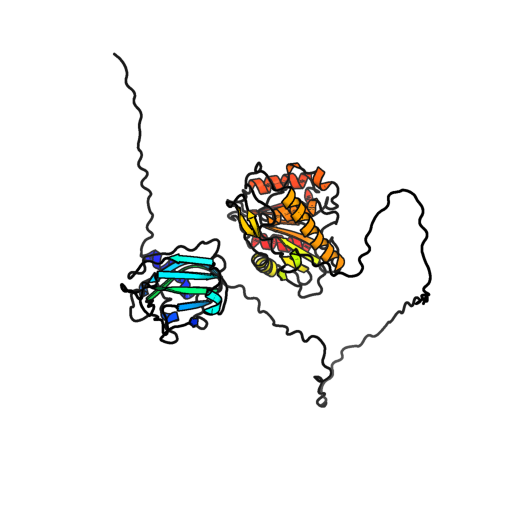 97.12 273 GLU A C 1
ATOM 2177 O O . GLU A 1 273 ? -21.250 -6.388 10.750 1.00 97.12 273 GLU A O 1
ATOM 2182 N N . THR A 1 274 ? -19.581 -6.454 12.246 1.00 97.94 274 THR A N 1
ATOM 2183 C CA . THR A 1 274 ? -20.191 -5.535 13.230 1.00 97.94 274 THR A CA 1
ATOM 2184 C C . THR A 1 274 ? -19.323 -4.306 13.495 1.00 97.94 274 THR A C 1
ATOM 2186 O O . THR A 1 274 ? -19.663 -3.457 14.324 1.00 97.94 274 THR A O 1
ATOM 2189 N N . ALA A 1 275 ? -18.169 -4.234 12.839 1.00 98.56 275 ALA A N 1
ATOM 2190 C CA . ALA A 1 275 ? -17.187 -3.171 12.951 1.00 98.56 275 ALA A CA 1
ATOM 2191 C C . ALA A 1 275 ? -16.354 -3.080 11.674 1.00 98.56 275 ALA A C 1
ATOM 2193 O O . ALA A 1 275 ? -16.250 -4.056 10.928 1.00 98.56 275 ALA A O 1
ATOM 2194 N N . ALA A 1 276 ? -15.733 -1.922 11.460 1.00 98.62 276 ALA A N 1
ATOM 2195 C CA . ALA A 1 276 ? -14.853 -1.688 10.326 1.00 98.62 276 ALA A CA 1
ATOM 2196 C C . ALA A 1 276 ? -13.543 -1.007 10.742 1.00 98.62 276 ALA A C 1
ATOM 2198 O O . ALA A 1 276 ? -13.508 -0.161 11.636 1.00 98.62 276 ALA A O 1
ATOM 2199 N N . VAL A 1 277 ? -12.465 -1.343 10.045 1.00 98.75 277 VAL A N 1
ATOM 2200 C CA . VAL A 1 277 ? -11.197 -0.613 10.055 1.00 98.75 277 VAL A CA 1
ATOM 2201 C C . VAL A 1 277 ? -10.970 -0.098 8.643 1.00 98.75 277 VAL A C 1
ATOM 2203 O O . VAL A 1 277 ? -10.851 -0.892 7.715 1.00 98.75 277 VAL A O 1
ATOM 2206 N N . ILE A 1 278 ? -10.902 1.217 8.464 1.00 98.75 278 ILE A N 1
ATOM 2207 C CA . ILE A 1 278 ? -10.551 1.823 7.175 1.00 98.75 278 ILE A CA 1
ATOM 2208 C C . ILE A 1 278 ? -9.083 2.235 7.256 1.00 98.75 278 ILE A C 1
ATOM 2210 O O . ILE A 1 278 ? -8.746 3.111 8.054 1.00 98.75 278 ILE A O 1
ATOM 2214 N N . PHE A 1 279 ? -8.215 1.595 6.471 1.00 98.75 279 PHE A N 1
ATOM 2215 C CA . PHE A 1 279 ? -6.766 1.763 6.562 1.00 98.75 279 PHE A CA 1
ATOM 2216 C C . PHE A 1 279 ? -6.158 2.360 5.287 1.00 98.75 279 PHE A C 1
ATOM 2218 O O . PHE A 1 279 ? -6.270 1.797 4.201 1.00 98.75 279 PHE A O 1
ATOM 2225 N N . LEU A 1 280 ? -5.469 3.493 5.418 1.00 98.75 280 LEU A N 1
ATOM 2226 C CA . LEU A 1 280 ? -4.893 4.244 4.306 1.00 98.75 280 LEU A CA 1
ATOM 2227 C C . LEU A 1 280 ? -3.390 3.986 4.152 1.00 98.75 280 LEU A C 1
ATOM 2229 O O . LEU A 1 280 ? -2.606 4.211 5.077 1.00 98.75 280 LEU A O 1
ATOM 2233 N N . HIS A 1 281 ? -2.979 3.571 2.956 1.00 97.75 281 HIS A N 1
ATOM 2234 C CA . HIS A 1 281 ? -1.574 3.326 2.627 1.00 97.75 281 HIS A CA 1
ATOM 2235 C C . HIS A 1 281 ? -0.753 4.626 2.492 1.00 97.75 281 HIS A C 1
ATOM 2237 O O . HIS A 1 281 ? -1.302 5.726 2.391 1.00 97.75 281 HIS A O 1
ATOM 2243 N N . GLY A 1 282 ? 0.578 4.497 2.472 1.00 93.88 282 GLY A N 1
ATOM 2244 C CA . GLY A 1 282 ? 1.507 5.615 2.269 1.00 93.88 282 GLY A CA 1
ATOM 2245 C C . GLY A 1 282 ? 1.669 6.033 0.801 1.00 93.88 282 GLY A C 1
ATOM 2246 O O . GLY A 1 282 ? 1.134 5.399 -0.108 1.00 93.88 282 GLY A O 1
ATOM 2247 N N . LEU A 1 283 ? 2.438 7.100 0.566 1.00 90.81 283 LEU A N 1
ATOM 2248 C CA . LEU A 1 283 ? 2.750 7.616 -0.772 1.00 90.81 283 LEU A CA 1
ATOM 2249 C C . LEU A 1 283 ? 3.341 6.524 -1.681 1.00 90.81 283 LEU A C 1
ATOM 2251 O O . LEU A 1 283 ? 4.294 5.849 -1.299 1.00 90.81 283 LEU A O 1
ATOM 2255 N N . GLY A 1 284 ? 2.813 6.390 -2.897 1.00 80.75 284 GLY A N 1
ATOM 2256 C CA . GLY A 1 284 ? 3.324 5.467 -3.915 1.00 80.75 284 GLY A CA 1
ATOM 2257 C C . GLY A 1 284 ? 2.938 3.995 -3.731 1.00 80.75 284 GLY A C 1
ATOM 2258 O O . GLY A 1 284 ? 3.227 3.197 -4.620 1.00 80.75 284 GLY A O 1
ATOM 2259 N N . ASP A 1 285 ? 2.281 3.642 -2.626 1.00 84.56 285 ASP A N 1
ATOM 2260 C CA . ASP A 1 285 ? 1.825 2.282 -2.320 1.00 84.56 285 ASP A CA 1
ATOM 2261 C C . ASP A 1 285 ? 0.392 2.026 -2.841 1.00 84.56 285 ASP A C 1
ATOM 2263 O O . ASP A 1 285 ? -0.198 2.858 -3.538 1.00 84.56 285 ASP A O 1
ATOM 2267 N N . THR A 1 286 ? -0.178 0.868 -2.512 1.00 86.75 286 THR A N 1
ATOM 2268 C CA . THR A 1 286 ? -1.571 0.497 -2.775 1.00 86.75 286 THR A CA 1
ATOM 2269 C C . THR A 1 286 ? -2.211 -0.138 -1.534 1.00 86.75 286 THR A C 1
ATOM 2271 O O . THR A 1 286 ? -1.528 -0.589 -0.617 1.00 86.75 286 THR A O 1
ATOM 2274 N N . GLY A 1 287 ? -3.543 -0.232 -1.511 1.00 85.12 287 GLY A N 1
ATOM 2275 C CA . GLY A 1 287 ? -4.290 -0.926 -0.465 1.00 85.12 287 GLY A CA 1
ATOM 2276 C C . GLY A 1 287 ? -3.965 -2.419 -0.327 1.00 85.12 287 GLY A C 1
ATOM 2277 O O . GLY A 1 287 ? -4.166 -2.961 0.755 1.00 85.12 287 GLY A O 1
ATOM 2278 N N . HIS A 1 288 ? -3.410 -3.075 -1.357 1.00 84.19 288 HIS A N 1
ATOM 2279 C CA . HIS A 1 288 ? -3.071 -4.504 -1.303 1.00 84.19 288 HIS A CA 1
ATOM 2280 C C . HIS A 1 288 ? -2.013 -4.803 -0.236 1.00 84.19 288 HIS A C 1
ATOM 2282 O O . HIS A 1 288 ? -2.204 -5.707 0.573 1.00 84.19 288 HIS A O 1
ATOM 2288 N N . SER A 1 289 ? -0.943 -4.002 -0.187 1.00 80.69 289 SER A N 1
ATOM 2289 C CA . SER A 1 289 ? 0.177 -4.184 0.746 1.00 80.69 289 SER A CA 1
ATOM 2290 C C . SER A 1 289 ? -0.291 -4.162 2.204 1.00 80.69 289 SER A C 1
ATOM 2292 O O . SER A 1 289 ? 0.095 -4.997 3.021 1.00 80.69 289 SER A O 1
ATOM 2294 N N . TRP A 1 290 ? -1.187 -3.228 2.530 1.00 90.69 290 TRP A N 1
ATOM 2295 C CA . TRP A 1 290 ? -1.740 -3.105 3.878 1.00 90.69 290 TRP A CA 1
ATOM 2296 C C . TRP A 1 290 ? -2.861 -4.091 4.157 1.00 90.69 290 TRP A C 1
ATOM 2298 O O . TRP A 1 290 ? -3.004 -4.521 5.298 1.00 90.69 290 TRP A O 1
ATOM 2308 N N . ALA A 1 291 ? -3.625 -4.496 3.143 1.00 90.25 291 ALA A N 1
ATOM 2309 C CA . ALA A 1 291 ? -4.589 -5.569 3.308 1.00 90.25 291 ALA A CA 1
ATOM 2310 C C . ALA A 1 291 ? -3.890 -6.886 3.697 1.00 90.25 291 ALA A C 1
ATOM 2312 O O . ALA A 1 291 ? -4.310 -7.559 4.636 1.00 90.25 291 ALA A O 1
ATOM 2313 N N . GLU A 1 292 ? -2.770 -7.220 3.057 1.00 83.50 292 GLU A N 1
ATOM 2314 C CA . GLU A 1 292 ? -1.967 -8.391 3.425 1.00 83.50 292 GLU A CA 1
ATOM 2315 C C . GLU A 1 292 ? -1.494 -8.310 4.887 1.00 83.50 292 GLU A C 1
ATOM 2317 O O . GLU A 1 292 ? -1.739 -9.226 5.677 1.00 83.50 292 GLU A O 1
ATOM 2322 N N . ALA A 1 293 ? -0.911 -7.174 5.286 1.00 85.06 293 ALA A N 1
ATOM 2323 C CA . ALA A 1 293 ? -0.449 -6.961 6.657 1.00 85.06 293 ALA A CA 1
ATOM 2324 C C . ALA A 1 293 ? -1.591 -7.058 7.688 1.00 85.06 293 ALA A C 1
ATOM 2326 O O . ALA A 1 293 ? -1.450 -7.731 8.712 1.00 85.06 293 ALA A O 1
ATOM 2327 N N . LEU A 1 294 ? -2.738 -6.426 7.424 1.00 92.69 294 LEU A N 1
ATOM 2328 C CA . LEU A 1 294 ? -3.899 -6.426 8.322 1.00 92.69 294 LEU A CA 1
ATOM 2329 C C . LEU A 1 294 ? -4.594 -7.789 8.393 1.00 92.69 294 LEU A C 1
ATOM 2331 O O . LEU A 1 294 ? -5.144 -8.128 9.440 1.00 92.69 294 LEU A O 1
ATOM 2335 N N . SER A 1 295 ? -4.521 -8.603 7.336 1.00 90.56 295 SER A N 1
ATOM 2336 C CA . SER A 1 295 ? -5.062 -9.967 7.333 1.00 90.56 295 SER A CA 1
ATOM 2337 C C . SER A 1 295 ? -4.442 -10.830 8.438 1.00 90.56 295 SER A C 1
ATOM 2339 O O . SER A 1 295 ? -5.145 -11.602 9.091 1.00 90.56 295 SER A O 1
ATOM 2341 N N . SER A 1 296 ? -3.149 -10.634 8.732 1.00 88.62 296 SER A N 1
ATOM 2342 C CA . SER A 1 296 ? -2.436 -11.369 9.791 1.00 88.62 296 SER A CA 1
ATOM 2343 C C . SER A 1 296 ? -2.955 -11.087 11.210 1.00 88.62 296 SER A C 1
ATOM 2345 O O . SER A 1 296 ? -2.788 -11.905 12.116 1.00 88.62 296 SER A O 1
ATOM 2347 N N . ILE A 1 297 ? -3.623 -9.948 11.405 1.00 93.62 297 ILE A N 1
ATOM 2348 C CA . ILE A 1 297 ? -4.179 -9.514 12.690 1.00 93.62 297 ILE A CA 1
ATOM 2349 C C . ILE A 1 297 ? -5.705 -9.383 12.660 1.00 93.62 297 ILE A C 1
ATOM 2351 O O . ILE A 1 297 ? -6.288 -8.769 13.558 1.00 93.62 297 ILE A O 1
ATOM 2355 N N . ARG A 1 298 ? -6.355 -9.946 11.634 1.00 92.75 298 ARG A N 1
ATOM 2356 C CA . ARG A 1 298 ? -7.793 -9.789 11.417 1.00 92.75 298 ARG A CA 1
ATOM 2357 C C . ARG A 1 298 ? -8.612 -10.372 12.566 1.00 92.75 298 ARG A C 1
ATOM 2359 O O . ARG A 1 298 ? -8.331 -11.466 13.059 1.00 92.75 298 ARG A O 1
ATOM 2366 N N . LEU A 1 299 ? -9.671 -9.665 12.943 1.00 95.81 299 LEU A N 1
ATOM 2367 C CA . LEU A 1 299 ? -10.706 -10.170 13.841 1.00 95.81 299 LEU A CA 1
ATOM 2368 C C . LEU A 1 299 ? -11.905 -10.663 13.017 1.00 95.81 299 LEU A C 1
ATOM 2370 O O . LEU A 1 299 ? -12.261 -10.028 12.026 1.00 95.81 299 LEU A O 1
ATOM 2374 N N . PRO A 1 300 ? -12.562 -11.769 13.406 1.00 96.62 300 PRO A N 1
ATOM 2375 C CA . PRO A 1 300 ? -13.542 -12.439 12.550 1.00 96.62 300 PRO A CA 1
ATOM 2376 C C . PRO A 1 300 ? -14.814 -11.620 12.283 1.00 96.62 300 PRO A C 1
ATOM 2378 O O . PRO A 1 300 ? -15.468 -11.858 11.279 1.00 96.62 300 PRO A O 1
ATOM 2381 N N . TYR A 1 301 ? -15.150 -10.651 13.135 1.00 97.06 301 TYR A N 1
ATOM 2382 C CA . TYR A 1 301 ? -16.344 -9.797 13.032 1.00 97.06 301 TYR A CA 1
ATOM 2383 C C . TYR A 1 301 ? -16.017 -8.349 12.607 1.00 97.06 301 TYR A C 1
ATOM 2385 O O . TYR A 1 301 ? -16.870 -7.461 12.719 1.00 97.06 301 TYR A O 1
ATOM 2393 N N . VAL A 1 302 ? -14.781 -8.095 12.158 1.00 98.19 302 VAL A N 1
ATOM 2394 C CA . VAL A 1 302 ? -14.299 -6.778 11.719 1.00 98.19 302 VAL A CA 1
ATOM 2395 C C . VAL A 1 302 ? -13.975 -6.823 10.228 1.00 98.19 302 VAL A C 1
ATOM 2397 O O . VAL A 1 302 ? -13.185 -7.652 9.783 1.00 98.19 302 VAL A O 1
ATOM 2400 N N . LYS A 1 303 ? -14.560 -5.897 9.471 1.00 97.44 303 LYS A N 1
ATOM 2401 C CA . LYS A 1 303 ? -14.242 -5.640 8.064 1.00 97.44 303 LYS A CA 1
ATOM 2402 C C . LYS A 1 303 ? -13.021 -4.727 7.969 1.00 97.44 303 LYS A C 1
ATOM 2404 O O . LYS A 1 303 ? -12.984 -3.704 8.650 1.00 97.44 303 LYS A O 1
ATOM 2409 N N . TYR A 1 304 ? -12.052 -5.027 7.111 1.00 98.12 304 TYR A N 1
ATOM 2410 C CA . TYR A 1 304 ? -10.916 -4.129 6.857 1.00 98.12 304 TYR A CA 1
ATOM 2411 C C . TYR A 1 304 ? -11.001 -3.591 5.432 1.00 98.12 304 TYR A C 1
ATOM 2413 O O . TYR A 1 304 ? -11.103 -4.366 4.486 1.00 98.12 304 TYR A O 1
ATOM 2421 N N . ILE A 1 305 ? -10.974 -2.270 5.278 1.00 98.19 305 ILE A N 1
ATOM 2422 C CA . ILE A 1 305 ? -11.141 -1.571 4.002 1.00 98.19 305 ILE A CA 1
ATOM 2423 C C . ILE A 1 305 ? -9.862 -0.792 3.718 1.00 98.19 305 ILE A C 1
ATOM 2425 O O . ILE A 1 305 ? -9.549 0.171 4.418 1.00 98.19 305 ILE A O 1
ATOM 2429 N N . CYS A 1 306 ? -9.143 -1.188 2.675 1.00 97.94 306 CYS A N 1
ATOM 2430 C CA . CYS A 1 306 ? -7.887 -0.586 2.246 1.00 97.94 306 CYS A CA 1
ATOM 2431 C C . CYS A 1 306 ? -8.080 0.081 0.873 1.00 97.94 306 CYS A C 1
ATOM 2433 O O . CYS A 1 306 ? -7.810 -0.544 -0.159 1.00 97.94 306 CYS A O 1
ATOM 2435 N N . PRO A 1 307 ? -8.586 1.329 0.822 1.00 96.81 307 PRO A N 1
ATOM 2436 C CA . PRO A 1 307 ? -8.813 2.028 -0.438 1.00 96.81 307 PRO A CA 1
ATOM 2437 C C . PRO A 1 307 ? -7.500 2.366 -1.155 1.00 96.81 307 PRO A C 1
ATOM 2439 O O . PRO A 1 307 ? -6.444 2.506 -0.535 1.00 96.81 307 PRO A O 1
ATOM 2442 N N . HIS A 1 308 ? -7.586 2.546 -2.473 1.00 92.12 308 HIS A N 1
ATOM 2443 C CA . HIS A 1 308 ? -6.481 3.032 -3.297 1.00 92.12 308 HIS A CA 1
ATOM 2444 C C . HIS A 1 308 ? -6.492 4.557 -3.386 1.00 92.12 308 HIS A C 1
ATOM 2446 O O . HIS A 1 308 ? -7.512 5.164 -3.716 1.00 92.12 308 HIS A O 1
ATOM 2452 N N . ALA A 1 309 ? -5.343 5.182 -3.127 1.00 95.69 309 ALA A N 1
ATOM 2453 C CA . ALA A 1 309 ? -5.169 6.602 -3.383 1.00 95.69 309 ALA A CA 1
ATOM 2454 C C . ALA A 1 309 ? -5.258 6.886 -4.896 1.00 95.69 309 ALA A C 1
ATOM 2456 O O . ALA A 1 309 ? -4.720 6.116 -5.701 1.00 95.69 309 ALA A O 1
ATOM 2457 N N . PRO A 1 310 ? -5.876 8.005 -5.311 1.00 93.62 310 PRO A N 1
ATOM 2458 C CA . PRO A 1 310 ? -5.863 8.410 -6.708 1.00 93.62 310 PRO A CA 1
ATOM 2459 C C . PRO A 1 310 ? -4.431 8.691 -7.181 1.00 93.62 310 PRO A C 1
ATOM 2461 O O . PRO A 1 310 ? -3.552 9.080 -6.409 1.00 93.62 310 PRO A O 1
ATOM 2464 N N . ARG A 1 311 ? -4.195 8.528 -8.485 1.00 91.75 311 ARG A N 1
ATOM 2465 C CA . ARG A 1 311 ? -2.916 8.892 -9.101 1.00 91.75 311 ARG A CA 1
ATOM 2466 C C . ARG A 1 311 ? -2.904 10.389 -9.396 1.00 91.75 311 ARG A C 1
ATOM 2468 O O . ARG A 1 311 ? -3.656 10.848 -10.254 1.00 91.75 311 ARG A O 1
ATOM 2475 N N . ILE A 1 312 ? -2.051 11.139 -8.705 1.00 92.88 312 ILE A N 1
ATOM 2476 C CA . ILE A 1 312 ? -1.913 12.595 -8.862 1.00 92.88 312 ILE A CA 1
ATOM 2477 C C . ILE A 1 312 ? -0.432 12.988 -8.991 1.00 92.88 312 ILE A C 1
ATOM 2479 O O . ILE A 1 312 ? 0.439 12.209 -8.593 1.00 92.88 312 ILE A O 1
ATOM 2483 N N . PRO A 1 313 ? -0.112 14.162 -9.564 1.00 91.81 313 PRO A N 1
ATOM 2484 C CA . PRO A 1 313 ? 1.250 14.692 -9.564 1.00 91.81 313 PRO A CA 1
ATOM 2485 C C . PRO A 1 313 ? 1.697 15.007 -8.133 1.00 91.81 313 PRO A C 1
ATOM 2487 O O . PRO A 1 313 ? 0.940 15.628 -7.392 1.00 91.81 313 PRO A O 1
ATOM 2490 N N . VAL A 1 314 ? 2.925 14.629 -7.770 1.00 93.31 314 VAL A N 1
ATOM 2491 C CA . VAL A 1 314 ? 3.487 14.891 -6.433 1.00 93.31 314 VAL A CA 1
ATOM 2492 C C . VAL A 1 314 ? 4.677 15.839 -6.530 1.00 93.31 314 VAL A C 1
ATOM 2494 O O . VAL A 1 314 ? 5.712 15.488 -7.102 1.00 93.31 314 VAL A O 1
ATOM 2497 N N . THR A 1 315 ? 4.554 17.037 -5.962 1.00 93.25 315 THR A N 1
ATOM 2498 C CA . THR A 1 315 ? 5.547 18.119 -6.044 1.00 93.25 315 THR A CA 1
ATOM 2499 C C . THR A 1 315 ? 6.913 17.698 -5.501 1.00 93.25 315 THR A C 1
ATOM 2501 O O . THR A 1 315 ? 7.921 17.923 -6.172 1.00 93.25 315 THR A O 1
ATOM 2504 N N . LEU A 1 316 ? 6.953 17.006 -4.359 1.00 86.50 316 LEU A N 1
ATOM 2505 C CA . LEU A 1 316 ? 8.173 16.464 -3.746 1.00 86.50 316 LEU A CA 1
ATOM 2506 C C . LEU A 1 316 ? 8.945 15.546 -4.704 1.00 86.50 316 LEU A C 1
ATOM 2508 O O . LEU A 1 316 ? 10.171 15.529 -4.698 1.00 86.50 316 LEU A O 1
ATOM 2512 N N . ASN A 1 317 ? 8.226 14.831 -5.569 1.00 87.62 317 ASN A N 1
ATOM 2513 C CA . ASN A 1 317 ? 8.777 13.889 -6.536 1.00 87.62 317 ASN A CA 1
ATOM 2514 C C . ASN A 1 317 ? 8.778 14.475 -7.954 1.00 87.62 317 ASN A C 1
ATOM 2516 O O . ASN A 1 317 ? 8.424 13.794 -8.914 1.00 87.62 317 ASN A O 1
ATOM 2520 N N . MET A 1 318 ? 9.144 15.754 -8.093 1.00 86.50 318 MET A N 1
ATOM 2521 C CA . MET A 1 318 ? 9.265 16.447 -9.385 1.00 86.50 318 MET A CA 1
ATOM 2522 C C . MET A 1 318 ? 7.977 16.392 -10.231 1.00 86.50 318 MET A C 1
ATOM 2524 O O . MET A 1 318 ? 8.033 16.318 -11.456 1.00 86.50 318 MET A O 1
ATOM 2528 N N . LYS A 1 319 ? 6.806 16.417 -9.578 1.00 88.06 319 LYS A N 1
ATOM 2529 C CA . LYS A 1 319 ? 5.471 16.289 -10.195 1.00 88.06 319 LYS A CA 1
ATOM 2530 C C . LYS A 1 319 ? 5.229 14.965 -10.930 1.00 88.06 319 LYS A C 1
ATOM 2532 O O . LYS A 1 319 ? 4.315 14.883 -11.751 1.00 88.06 319 LYS A O 1
ATOM 2537 N N . MET A 1 320 ? 5.987 13.911 -10.624 1.00 77.19 320 MET A N 1
ATOM 2538 C CA . MET A 1 320 ? 5.678 12.569 -11.121 1.00 77.19 320 MET A CA 1
ATOM 2539 C C . MET A 1 320 ? 4.293 12.119 -10.638 1.00 77.19 320 MET A C 1
ATOM 2541 O O . MET A 1 320 ? 3.921 12.350 -9.486 1.00 77.19 320 MET A O 1
ATOM 2545 N N . VAL A 1 321 ? 3.541 11.465 -11.527 1.00 87.06 321 VAL A N 1
ATOM 2546 C CA . VAL A 1 321 ? 2.192 10.962 -11.239 1.00 87.06 321 VAL A CA 1
ATOM 2547 C C . VAL A 1 321 ? 2.276 9.604 -10.550 1.00 87.06 321 VAL A C 1
ATOM 2549 O O . VAL A 1 321 ? 2.722 8.620 -11.143 1.00 87.06 321 VAL A O 1
ATOM 2552 N N . MET A 1 322 ? 1.805 9.536 -9.309 1.00 90.31 322 MET A N 1
ATOM 2553 C CA . MET A 1 322 ? 1.805 8.317 -8.495 1.00 90.31 322 MET A CA 1
ATOM 2554 C C . MET A 1 322 ? 0.617 8.300 -7.521 1.00 90.31 322 MET A C 1
ATOM 2556 O O . MET A 1 322 ? -0.011 9.344 -7.328 1.00 90.31 322 MET A O 1
ATOM 2560 N N . PRO A 1 323 ? 0.272 7.141 -6.924 1.00 92.00 323 PRO A N 1
ATOM 2561 C CA . PRO A 1 323 ? -0.753 7.072 -5.884 1.00 92.00 323 PRO A CA 1
ATOM 2562 C C . PRO A 1 323 ? -0.417 8.008 -4.718 1.00 92.00 323 PRO A C 1
ATOM 2564 O O . PRO A 1 323 ? 0.615 7.841 -4.065 1.00 92.00 323 PRO A O 1
ATOM 2567 N N . SER A 1 324 ? -1.264 9.006 -4.475 1.00 96.81 324 SER A N 1
ATOM 2568 C CA . SER A 1 324 ? -1.090 9.980 -3.393 1.00 96.81 324 SER A CA 1
ATOM 2569 C C . SER A 1 324 ? -2.442 10.538 -2.963 1.00 96.81 324 SER A C 1
ATOM 2571 O O . SER A 1 324 ? -3.298 10.835 -3.797 1.00 96.81 324 SER A O 1
ATOM 2573 N N . TRP A 1 325 ? -2.650 10.688 -1.657 1.00 98.19 325 TRP A N 1
ATOM 2574 C CA . TRP A 1 325 ? -3.924 11.172 -1.114 1.00 98.19 325 TRP A CA 1
ATOM 2575 C C . TRP A 1 325 ? -4.122 12.678 -1.316 1.00 98.19 325 TRP A C 1
ATOM 2577 O O . TRP A 1 325 ? -5.242 13.139 -1.521 1.00 98.19 325 TRP A O 1
ATOM 2587 N N . PHE A 1 326 ? -3.028 13.433 -1.252 1.00 98.19 326 PHE A N 1
ATOM 2588 C CA . PHE A 1 326 ? -2.941 14.881 -1.449 1.00 98.19 326 PHE A CA 1
ATOM 2589 C C . PHE A 1 326 ? -1.527 15.233 -1.937 1.00 98.19 326 PHE A C 1
ATOM 2591 O O . PHE A 1 326 ? -0.642 14.370 -1.907 1.00 98.19 326 PHE A O 1
ATOM 2598 N N . ASP A 1 327 ? -1.289 16.449 -2.429 1.00 97.38 327 ASP A N 1
ATOM 2599 C CA . ASP A 1 327 ? 0.057 16.822 -2.876 1.00 97.38 327 ASP A CA 1
ATOM 2600 C C . ASP A 1 327 ? 1.016 16.969 -1.682 1.00 97.38 327 ASP A C 1
ATOM 2602 O O . ASP A 1 327 ? 0.669 17.497 -0.624 1.00 97.38 327 ASP A O 1
ATOM 2606 N N . LEU A 1 328 ? 2.244 16.490 -1.851 1.00 90.94 328 LEU A N 1
ATOM 2607 C CA . LEU A 1 328 ? 3.293 16.551 -0.842 1.00 90.94 328 LEU A CA 1
ATOM 2608 C C . LEU A 1 328 ? 4.414 17.427 -1.390 1.00 90.94 328 LEU A C 1
ATOM 2610 O O . LEU A 1 328 ? 4.961 17.126 -2.447 1.00 90.94 328 LEU A O 1
ATOM 2614 N N . MET A 1 329 ? 4.754 18.511 -0.690 1.00 90.44 329 MET A N 1
ATOM 2615 C CA . MET A 1 329 ? 5.735 19.504 -1.163 1.00 90.44 329 MET A CA 1
ATOM 2616 C C . MET A 1 329 ? 7.062 19.437 -0.397 1.00 90.44 329 MET A C 1
ATOM 2618 O O . MET A 1 329 ? 8.082 19.925 -0.875 1.00 90.44 329 MET A O 1
ATOM 2622 N N . GLY A 1 330 ? 7.064 18.812 0.779 1.00 84.00 330 GLY A N 1
ATOM 2623 C CA . GLY A 1 330 ? 8.232 18.658 1.635 1.00 84.00 330 GLY A CA 1
ATOM 2624 C C . GLY A 1 330 ? 7.951 17.696 2.784 1.00 84.00 330 GLY A C 1
ATOM 2625 O O . GLY A 1 330 ? 6.801 17.370 3.064 1.00 84.00 330 GLY A O 1
ATOM 2626 N N . LEU A 1 331 ? 9.021 17.249 3.439 1.00 82.06 331 LEU A N 1
ATOM 2627 C CA . LEU A 1 331 ? 8.964 16.374 4.615 1.00 82.06 331 LEU A CA 1
ATOM 2628 C C . LEU A 1 331 ? 9.432 17.085 5.892 1.00 82.06 331 LEU A C 1
ATOM 2630 O O . LEU A 1 331 ? 9.624 16.434 6.908 1.00 82.06 331 LEU A O 1
ATOM 2634 N N . SER A 1 332 ? 9.654 18.404 5.862 1.00 82.94 332 SER A N 1
ATOM 2635 C CA . SER A 1 332 ? 10.025 19.182 7.050 1.00 82.94 332 SER A CA 1
ATOM 2636 C C . SER A 1 332 ? 8.785 19.768 7.748 1.00 82.94 332 SER A C 1
ATOM 2638 O O . SER A 1 332 ? 7.763 19.973 7.096 1.00 82.94 332 SER A O 1
ATOM 2640 N N . PRO A 1 333 ? 8.850 20.106 9.051 1.00 78.12 333 PRO A N 1
ATOM 2641 C CA . PRO A 1 333 ? 7.695 20.626 9.798 1.00 78.12 333 PRO A CA 1
ATOM 2642 C C . PRO A 1 333 ? 7.180 21.981 9.298 1.00 78.12 333 PRO A C 1
ATOM 2644 O O . PRO A 1 333 ? 6.036 22.346 9.563 1.00 78.12 333 PRO A O 1
ATOM 2647 N N . ASP A 1 334 ? 8.040 22.730 8.607 1.00 87.00 334 ASP A N 1
ATOM 2648 C CA . ASP A 1 334 ? 7.738 24.045 8.041 1.00 87.00 334 ASP A CA 1
ATOM 2649 C C . ASP A 1 334 ? 7.513 24.002 6.526 1.00 87.00 334 ASP A C 1
ATOM 2651 O O . ASP A 1 334 ? 7.341 25.050 5.900 1.00 87.00 334 ASP A O 1
ATOM 2655 N N . ALA A 1 335 ? 7.506 22.808 5.926 1.00 90.50 335 ALA A N 1
ATOM 2656 C CA . ALA A 1 335 ? 7.145 22.657 4.529 1.00 90.50 335 ALA A CA 1
ATOM 2657 C C . ALA A 1 335 ? 5.699 23.139 4.299 1.00 90.50 335 ALA A C 1
ATOM 2659 O O . ALA A 1 335 ? 4.826 22.892 5.135 1.00 90.50 335 ALA A O 1
ATOM 2660 N N . PRO A 1 336 ? 5.420 23.805 3.166 1.00 94.75 336 PRO A N 1
ATOM 2661 C CA . PRO A 1 336 ? 4.050 24.060 2.745 1.00 94.75 336 PRO A CA 1
ATOM 2662 C C . PRO A 1 336 ? 3.265 22.748 2.605 1.00 94.75 336 PRO A C 1
ATOM 2664 O O . PRO A 1 336 ? 3.792 21.750 2.113 1.00 94.75 336 PRO A O 1
ATOM 2667 N N . GLU A 1 337 ? 1.998 22.762 3.013 1.00 97.06 337 GLU A N 1
ATOM 2668 C CA . GLU A 1 337 ? 1.089 21.618 2.910 1.00 97.06 337 GLU A CA 1
ATOM 2669 C C . GLU A 1 337 ? -0.060 21.930 1.941 1.00 97.06 337 GLU A C 1
ATOM 2671 O O . GLU A 1 337 ? -0.532 23.066 1.858 1.00 97.06 337 GLU A O 1
ATOM 2676 N N . ASP A 1 338 ? -0.538 20.912 1.222 1.00 97.25 338 ASP A N 1
ATOM 2677 C CA . ASP A 1 338 ? -1.680 21.015 0.308 1.00 97.25 338 ASP A CA 1
ATOM 2678 C C . ASP A 1 338 ? -3.005 21.047 1.080 1.00 97.25 338 ASP A C 1
ATOM 2680 O O . ASP A 1 338 ? -3.744 20.064 1.149 1.00 97.25 338 ASP A O 1
ATOM 2684 N N . GLU A 1 339 ? -3.314 22.187 1.697 1.00 98.06 339 GLU A N 1
ATOM 2685 C CA . GLU A 1 339 ? -4.524 22.343 2.511 1.00 98.06 339 GLU A CA 1
ATOM 2686 C C . GLU A 1 339 ? -5.802 21.956 1.749 1.00 98.06 339 GLU A C 1
ATOM 2688 O O . GLU A 1 339 ? -6.700 21.323 2.313 1.00 98.06 339 GLU A O 1
ATOM 2693 N N . THR A 1 340 ? -5.884 22.308 0.463 1.00 98.00 340 THR A N 1
ATOM 2694 C CA . THR A 1 340 ? -7.065 22.021 -0.361 1.00 98.00 340 THR A CA 1
ATOM 2695 C C . THR A 1 340 ? -7.185 20.525 -0.642 1.00 98.00 340 THR A C 1
ATOM 2697 O O . THR A 1 340 ? -8.272 19.962 -0.483 1.00 98.00 340 THR A O 1
ATOM 2700 N N . GLY A 1 341 ? -6.089 19.859 -1.015 1.00 98.06 341 GLY A N 1
ATOM 2701 C CA . GLY A 1 341 ? -6.068 18.416 -1.241 1.00 98.06 341 GLY A CA 1
ATOM 2702 C C . GLY A 1 341 ? -6.316 17.614 0.029 1.00 98.06 341 GLY A C 1
ATOM 2703 O O . GLY A 1 341 ? -7.125 16.689 -0.003 1.00 98.06 341 GLY A O 1
ATOM 2704 N N . ILE A 1 342 ? -5.726 18.005 1.163 1.00 98.62 342 ILE A N 1
ATOM 2705 C CA . ILE A 1 342 ? -5.947 17.358 2.467 1.00 98.62 342 ILE A CA 1
ATOM 2706 C C . ILE A 1 342 ? -7.430 17.413 2.845 1.00 98.62 342 ILE A C 1
ATOM 2708 O O . ILE A 1 342 ? -8.027 16.382 3.156 1.00 98.62 342 ILE A O 1
ATOM 2712 N N . LYS A 1 343 ? -8.056 18.596 2.765 1.00 98.25 343 LYS A N 1
ATOM 2713 C CA . LYS A 1 343 ? -9.489 18.760 3.056 1.00 98.25 343 LYS A CA 1
ATOM 2714 C C . LYS A 1 343 ? -10.357 17.938 2.108 1.00 98.25 343 LYS A C 1
ATOM 2716 O O . LYS A 1 343 ? -11.256 17.239 2.563 1.00 98.25 343 LYS A O 1
ATOM 2721 N N . LYS A 1 344 ? -10.067 17.965 0.805 1.00 98.00 344 LYS A N 1
ATOM 2722 C CA . LYS A 1 344 ? -10.799 17.173 -0.194 1.00 98.00 344 LYS A CA 1
ATOM 2723 C C . LYS A 1 344 ? -10.684 15.669 0.072 1.00 98.00 344 LYS A C 1
ATOM 2725 O O . LYS A 1 344 ? -11.684 14.959 0.010 1.00 98.00 344 LYS A O 1
ATOM 2730 N N . ALA A 1 345 ? -9.486 15.183 0.382 1.00 98.06 345 ALA A N 1
ATOM 2731 C CA . ALA A 1 345 ? -9.254 13.779 0.694 1.00 98.06 345 ALA A CA 1
ATOM 2732 C C . ALA A 1 345 ? -9.967 13.359 1.989 1.00 98.06 345 ALA A C 1
ATOM 2734 O O . ALA A 1 345 ? -10.531 12.267 2.051 1.00 98.06 345 ALA A O 1
ATOM 2735 N N . ALA A 1 346 ? -10.018 14.246 2.986 1.00 98.31 346 ALA A N 1
ATOM 2736 C CA . ALA A 1 346 ? -10.745 14.007 4.227 1.00 98.31 346 ALA A CA 1
ATOM 2737 C C . ALA A 1 346 ? -12.259 13.906 3.998 1.00 98.31 346 ALA A C 1
ATOM 2739 O O . ALA A 1 346 ? -12.893 13.014 4.554 1.00 98.31 346 ALA A O 1
ATOM 2740 N N . GLU A 1 347 ? -12.844 14.756 3.149 1.00 97.31 347 GLU A N 1
ATOM 2741 C CA . GLU A 1 347 ? -14.264 14.646 2.776 1.00 97.31 347 GLU A CA 1
ATOM 2742 C C . GLU A 1 347 ? -14.564 13.345 2.019 1.00 97.31 347 GLU A C 1
ATOM 2744 O O . GLU A 1 347 ? -15.559 12.678 2.306 1.00 97.31 347 GLU A O 1
ATOM 2749 N N . ASN A 1 348 ? -13.669 12.911 1.126 1.00 96.69 348 ASN A N 1
ATOM 2750 C CA . ASN A 1 348 ? -13.813 11.610 0.467 1.00 96.69 348 ASN A CA 1
ATOM 2751 C C . ASN A 1 348 ? -13.800 10.457 1.482 1.00 96.69 348 ASN A C 1
ATOM 2753 O O . ASN A 1 348 ? -14.591 9.523 1.361 1.00 96.69 348 ASN A O 1
ATOM 2757 N N . LEU A 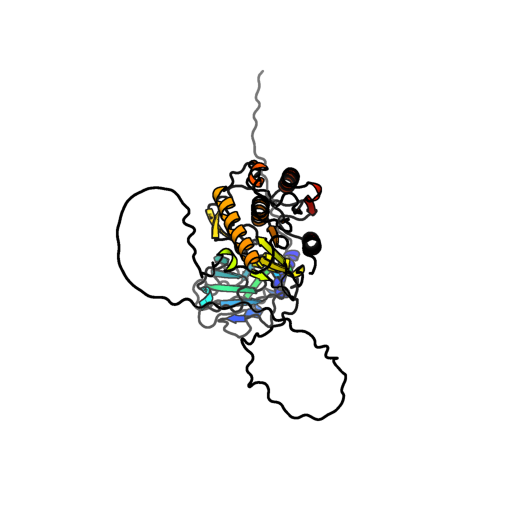1 349 ? -12.933 10.520 2.496 1.00 97.75 349 LEU A N 1
ATOM 2758 C CA . LEU A 1 349 ? -12.876 9.506 3.546 1.00 97.75 349 LEU A CA 1
ATOM 2759 C C . LEU A 1 349 ? -14.105 9.558 4.467 1.00 97.75 349 LEU A C 1
ATOM 2761 O O . LEU A 1 349 ? -14.626 8.510 4.844 1.00 97.75 349 LEU A O 1
ATOM 2765 N N . LYS A 1 350 ? -14.635 10.748 4.774 1.00 97.25 350 LYS A N 1
ATOM 2766 C CA . LYS A 1 350 ? -15.914 10.896 5.493 1.00 97.25 350 LYS A CA 1
ATOM 2767 C C . LYS A 1 350 ? -17.070 10.255 4.726 1.00 97.25 350 LYS A C 1
ATOM 2769 O O . LYS A 1 350 ? -17.893 9.592 5.347 1.00 97.25 350 LYS A O 1
ATOM 2774 N N . ALA A 1 351 ? -17.091 10.348 3.396 1.00 96.94 351 ALA A N 1
ATOM 2775 C CA . ALA A 1 351 ? -18.091 9.656 2.582 1.00 96.94 351 ALA A CA 1
ATOM 2776 C C . ALA A 1 351 ? -17.992 8.120 2.688 1.00 96.94 351 ALA A C 1
ATOM 2778 O O . ALA A 1 351 ? -19.020 7.444 2.688 1.00 96.94 351 ALA A O 1
ATOM 2779 N N . VAL A 1 352 ? -16.782 7.560 2.832 1.00 97.12 352 VAL A N 1
ATOM 2780 C CA . VAL A 1 352 ? -16.589 6.121 3.114 1.00 97.12 352 VAL A CA 1
ATOM 2781 C C . VAL A 1 352 ? -17.167 5.759 4.485 1.00 97.12 352 VAL A C 1
ATOM 2783 O O . VAL A 1 352 ? -17.902 4.784 4.604 1.00 97.12 352 VAL A O 1
ATOM 2786 N N . ILE A 1 353 ? -16.899 6.571 5.511 1.00 97.75 353 ILE A N 1
ATOM 2787 C CA . ILE A 1 353 ? -17.451 6.378 6.862 1.00 97.75 353 ILE A CA 1
ATOM 2788 C C . ILE A 1 353 ? -18.985 6.401 6.824 1.00 97.75 353 ILE A C 1
ATOM 2790 O O . ILE A 1 353 ? -19.630 5.503 7.359 1.00 97.75 353 ILE A O 1
ATOM 2794 N N . GLU A 1 354 ? -19.583 7.394 6.163 1.00 97.75 354 GLU A N 1
ATOM 2795 C CA . GLU A 1 354 ? -21.039 7.486 6.008 1.00 97.75 354 GLU A CA 1
ATOM 2796 C C . GLU A 1 354 ? -21.639 6.283 5.279 1.00 97.75 354 GLU A C 1
ATOM 2798 O O . GLU A 1 354 ? -22.754 5.865 5.594 1.00 97.75 354 GLU A O 1
ATOM 2803 N N . HIS A 1 355 ? -20.926 5.739 4.295 1.00 97.19 355 HIS A N 1
ATOM 2804 C CA . HIS A 1 355 ? -21.358 4.554 3.567 1.00 97.19 355 HIS A CA 1
ATOM 2805 C C . HIS A 1 355 ? -21.416 3.324 4.479 1.00 97.19 355 HIS A C 1
ATOM 2807 O O . HIS A 1 355 ? -22.441 2.645 4.512 1.00 97.19 355 HIS A O 1
ATOM 2813 N N . GLU A 1 356 ? -20.382 3.079 5.286 1.00 97.44 356 GLU A N 1
ATOM 2814 C CA . GLU A 1 356 ? -20.383 1.971 6.253 1.00 97.44 356 GLU A CA 1
ATOM 2815 C C . GLU A 1 356 ? -21.463 2.151 7.335 1.00 97.44 356 GLU A C 1
ATOM 2817 O O . GLU A 1 356 ? -22.150 1.190 7.687 1.00 97.44 356 GLU A O 1
ATOM 2822 N N . ILE A 1 357 ? -21.703 3.392 7.782 1.00 97.94 357 ILE A N 1
ATOM 2823 C CA . ILE A 1 357 ? -22.813 3.722 8.694 1.00 97.94 357 ILE A CA 1
ATOM 2824 C C . ILE A 1 357 ? -24.164 3.375 8.069 1.00 97.94 357 ILE A C 1
ATOM 2826 O O . ILE A 1 357 ? -24.991 2.726 8.712 1.00 97.94 357 ILE A O 1
ATOM 2830 N N . LYS A 1 358 ? -24.395 3.770 6.812 1.00 97.19 358 LYS A N 1
ATOM 2831 C CA . LYS A 1 358 ? -25.633 3.450 6.080 1.00 97.19 358 LYS A CA 1
ATOM 2832 C C . LYS A 1 358 ? -25.814 1.944 5.878 1.00 97.19 358 LYS A C 1
ATOM 2834 O O . LYS A 1 358 ? -26.949 1.477 5.894 1.00 97.19 358 LYS A O 1
ATOM 2839 N N . ASN A 1 359 ? -24.720 1.194 5.762 1.00 94.69 359 ASN A N 1
ATOM 2840 C CA . ASN A 1 359 ? -24.727 -0.265 5.639 1.00 94.69 359 ASN A CA 1
ATOM 2841 C C . ASN A 1 359 ? -24.787 -1.008 6.987 1.00 94.69 359 ASN A C 1
ATOM 2843 O O . ASN A 1 359 ? -24.723 -2.235 7.014 1.00 94.69 359 ASN A O 1
ATOM 2847 N N . GLY A 1 360 ? -24.965 -0.293 8.102 1.00 96.12 360 GLY A N 1
ATOM 2848 C CA . GLY A 1 360 ? -25.282 -0.884 9.403 1.00 96.12 360 GLY A CA 1
ATOM 2849 C C . GLY A 1 360 ? -24.111 -1.021 10.376 1.00 96.12 360 GLY A C 1
ATOM 2850 O O . GLY A 1 360 ? -24.318 -1.563 11.462 1.00 96.12 360 GLY A O 1
ATOM 2851 N N . ILE A 1 361 ? -22.918 -0.513 10.050 1.00 98.12 361 ILE A N 1
ATOM 2852 C CA . ILE A 1 361 ? -21.790 -0.438 10.992 1.00 98.12 361 ILE A CA 1
ATOM 2853 C C . ILE A 1 361 ? -21.786 0.953 11.648 1.00 98.12 361 ILE A C 1
ATOM 2855 O O . ILE A 1 361 ? -21.431 1.932 10.995 1.00 98.12 361 ILE A O 1
ATOM 2859 N N . PRO A 1 362 ? -22.166 1.100 12.930 1.00 98.25 362 PRO A N 1
ATOM 2860 C CA . PRO A 1 362 ? -22.259 2.419 13.556 1.00 98.25 362 PRO A CA 1
ATOM 2861 C C . PRO A 1 362 ? -20.878 3.083 13.681 1.00 98.25 362 PRO A C 1
ATOM 2863 O O . PRO A 1 362 ? -19.865 2.408 13.830 1.00 98.25 362 PRO A O 1
ATOM 2866 N N . ALA A 1 363 ? -20.827 4.420 13.670 1.00 98.31 363 ALA A N 1
ATOM 2867 C CA . ALA A 1 363 ? -19.568 5.178 13.656 1.00 98.31 363 ALA A CA 1
ATOM 2868 C C . ALA A 1 363 ? -18.606 4.806 14.799 1.00 98.31 363 ALA A C 1
ATOM 2870 O O . ALA A 1 363 ? -17.403 4.668 14.592 1.00 98.31 363 ALA A O 1
ATOM 2871 N N . ASN A 1 364 ? -19.145 4.556 15.994 1.00 98.44 364 ASN A N 1
ATOM 2872 C CA . ASN A 1 364 ? -18.385 4.146 17.178 1.00 98.44 364 ASN A CA 1
ATOM 2873 C C . ASN A 1 364 ? -17.847 2.703 17.101 1.00 98.44 364 ASN A C 1
ATOM 2875 O O . ASN A 1 364 ? -17.254 2.218 18.063 1.00 98.44 364 ASN A O 1
ATOM 2879 N N . ARG A 1 365 ? -18.057 2.019 15.972 1.00 98.62 365 ARG A N 1
ATOM 2880 C CA . ARG A 1 365 ? -17.480 0.724 15.593 1.00 98.62 365 ARG A CA 1
ATOM 2881 C C . ARG A 1 365 ? -16.560 0.840 14.370 1.00 98.62 365 ARG A C 1
ATOM 2883 O O . ARG A 1 365 ? -16.199 -0.176 13.783 1.00 98.62 365 ARG A O 1
ATOM 2890 N N . ILE A 1 366 ? -16.180 2.061 13.989 1.00 98.88 366 ILE A N 1
ATOM 2891 C CA . ILE A 1 366 ? -15.270 2.340 12.877 1.00 98.88 366 ILE A CA 1
ATOM 2892 C C . ILE A 1 366 ? -13.961 2.913 13.425 1.00 98.88 366 ILE A C 1
ATOM 2894 O O . ILE A 1 366 ? -13.959 3.945 14.101 1.00 98.88 366 ILE A O 1
ATOM 2898 N N . ILE A 1 367 ? -12.845 2.254 13.122 1.00 98.88 367 ILE A N 1
ATOM 2899 C CA . ILE A 1 367 ? -11.489 2.769 13.349 1.00 98.88 367 ILE A CA 1
ATOM 2900 C C . ILE A 1 367 ? -10.952 3.317 12.027 1.00 98.88 367 ILE A C 1
ATOM 2902 O O . ILE A 1 367 ? -11.047 2.651 10.995 1.00 98.88 367 ILE A O 1
ATOM 2906 N N . LEU A 1 368 ? -10.350 4.508 12.061 1.00 98.81 368 LEU A N 1
ATOM 2907 C CA . LEU A 1 368 ? -9.515 4.988 10.957 1.00 98.81 368 LEU A CA 1
ATOM 2908 C C . LEU A 1 368 ? -8.056 4.672 11.251 1.00 98.81 368 LEU A C 1
ATOM 2910 O O . LEU A 1 368 ? -7.579 4.886 12.365 1.00 98.81 368 LEU A O 1
ATOM 2914 N N . GLY A 1 369 ? -7.330 4.194 10.255 1.00 98.75 369 GLY A N 1
ATOM 2915 C CA . GLY A 1 369 ? -5.911 3.931 10.387 1.00 98.75 369 GLY A CA 1
ATOM 2916 C C . GLY A 1 369 ? -5.135 4.280 9.135 1.00 98.75 369 GLY A C 1
ATOM 2917 O O . GLY A 1 369 ? -5.697 4.420 8.054 1.00 98.75 369 GLY A O 1
ATOM 2918 N N . GLY A 1 370 ? -3.824 4.405 9.260 1.00 98.69 370 GLY A N 1
ATOM 2919 C CA . GLY A 1 370 ? -2.985 4.533 8.084 1.00 98.69 370 GLY A CA 1
ATOM 2920 C C . GLY A 1 370 ? -1.503 4.612 8.386 1.00 98.69 370 GLY A C 1
ATOM 2921 O O . GLY A 1 370 ? -1.089 4.798 9.532 1.00 98.69 370 GLY A O 1
ATOM 2922 N N . PHE A 1 371 ? -0.719 4.515 7.320 1.00 98.69 371 PHE A N 1
ATOM 2923 C CA . PHE A 1 371 ? 0.734 4.612 7.347 1.00 98.69 371 PHE A CA 1
ATOM 2924 C C . PHE A 1 371 ? 1.226 5.857 6.610 1.00 98.69 371 PHE A C 1
ATOM 2926 O O . PHE A 1 371 ? 0.723 6.182 5.531 1.00 98.69 371 PHE A O 1
ATOM 2933 N N . SER A 1 372 ? 2.227 6.544 7.168 1.00 97.75 372 SER A N 1
ATOM 2934 C CA . SER A 1 372 ? 2.863 7.715 6.551 1.00 97.75 372 SER A CA 1
ATOM 2935 C C . SER A 1 372 ? 1.811 8.754 6.123 1.00 97.75 372 SER A C 1
ATOM 2937 O O . SER A 1 372 ? 1.004 9.184 6.950 1.00 97.75 372 SER A O 1
ATOM 2939 N N . GLN A 1 373 ? 1.742 9.132 4.844 1.00 97.88 373 GLN A N 1
ATOM 2940 C CA . GLN A 1 373 ? 0.720 10.055 4.330 1.00 97.88 373 GLN A CA 1
ATOM 2941 C C . GLN A 1 373 ? -0.729 9.606 4.628 1.00 97.88 373 GLN A C 1
ATOM 2943 O O . GLN A 1 373 ? -1.579 10.437 4.953 1.00 97.88 373 GLN A O 1
ATOM 2948 N N . GLY A 1 374 ? -1.027 8.305 4.568 1.00 98.62 374 GLY A N 1
ATOM 2949 C CA . GLY A 1 374 ? -2.350 7.772 4.904 1.00 98.62 374 GLY A CA 1
ATOM 2950 C C . GLY A 1 374 ? -2.672 7.873 6.399 1.00 98.62 374 GLY A C 1
ATOM 2951 O O . GLY A 1 374 ? -3.809 8.162 6.780 1.00 98.62 374 GLY A O 1
ATOM 2952 N N . GLY A 1 375 ? -1.664 7.717 7.262 1.00 98.69 375 GLY A N 1
ATOM 2953 C CA . GLY A 1 375 ? -1.793 7.950 8.706 1.00 98.69 375 GLY A CA 1
ATOM 2954 C C . GLY A 1 375 ? -2.072 9.422 9.016 1.00 98.69 375 GLY A C 1
ATOM 2955 O O . GLY A 1 375 ? -2.967 9.737 9.803 1.00 98.69 375 GLY A O 1
ATOM 2956 N N . ALA A 1 376 ? -1.387 10.325 8.310 1.00 98.69 376 ALA A N 1
ATOM 2957 C CA . ALA A 1 376 ? -1.612 11.765 8.400 1.00 98.69 376 ALA A CA 1
ATOM 2958 C C . ALA A 1 376 ? -3.050 12.148 8.007 1.00 98.69 376 ALA A C 1
ATOM 2960 O O . ALA A 1 376 ? -3.730 12.872 8.742 1.00 98.69 376 ALA A O 1
ATOM 2961 N N . LEU A 1 377 ? -3.554 11.602 6.894 1.00 98.81 377 LEU A N 1
ATOM 2962 C CA . LEU A 1 377 ? -4.939 11.820 6.471 1.00 98.81 377 LEU A CA 1
ATOM 2963 C C . LEU A 1 377 ? -5.954 11.249 7.471 1.00 98.81 377 LEU A C 1
ATOM 2965 O O . LEU A 1 377 ? -6.978 11.881 7.738 1.00 98.81 377 LEU A O 1
ATOM 2969 N N . SER A 1 378 ? -5.671 10.081 8.049 1.00 98.81 378 SER A N 1
ATOM 2970 C CA . SER A 1 378 ? -6.544 9.438 9.038 1.00 98.81 378 SER A CA 1
ATOM 2971 C C . SER A 1 378 ? -6.678 10.271 10.310 1.00 98.81 378 SER A C 1
ATOM 2973 O O . SER A 1 378 ? -7.797 10.485 10.783 1.00 98.81 378 SER A O 1
ATOM 2975 N N . LEU A 1 379 ? -5.564 10.816 10.817 1.00 98.81 379 LEU A N 1
ATOM 2976 C CA . LEU A 1 379 ? -5.560 11.747 11.948 1.00 98.81 379 LEU A CA 1
ATOM 2977 C C . LEU A 1 379 ? -6.415 12.981 11.651 1.00 98.81 379 LEU A C 1
ATOM 2979 O O . LEU A 1 379 ? -7.336 13.289 12.406 1.00 98.81 379 LEU A O 1
ATOM 2983 N N . TYR A 1 380 ? -6.152 13.667 10.537 1.00 98.75 380 TYR A N 1
ATOM 2984 C CA . TYR A 1 380 ? -6.894 14.876 10.174 1.00 98.75 380 TYR A CA 1
ATOM 2985 C C . TYR A 1 380 ? -8.390 14.607 10.002 1.00 98.75 380 TYR A C 1
ATOM 2987 O O . TYR A 1 380 ? -9.229 15.361 10.502 1.00 98.75 380 TYR A O 1
ATOM 2995 N N . THR A 1 381 ? -8.737 13.511 9.328 1.00 98.69 381 THR A N 1
ATOM 2996 C CA . THR A 1 381 ? -10.132 13.161 9.063 1.00 98.69 381 THR A CA 1
ATOM 2997 C C . THR A 1 381 ? -10.874 12.860 10.355 1.00 98.69 381 THR A C 1
ATOM 2999 O O . THR A 1 381 ? -11.919 13.458 10.590 1.00 98.69 381 THR A O 1
ATOM 3002 N N . ALA A 1 382 ? -10.340 11.995 11.223 1.00 98.44 382 ALA A N 1
ATOM 3003 C CA . ALA A 1 382 ? -10.988 11.658 12.490 1.00 98.44 382 ALA A CA 1
ATOM 3004 C C . ALA A 1 382 ? -11.145 12.887 13.400 1.00 98.44 382 ALA A C 1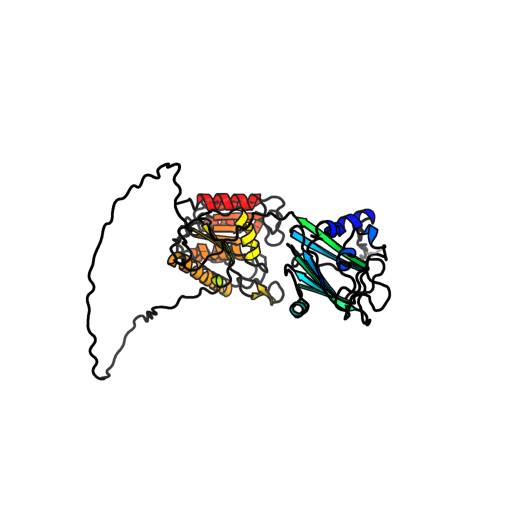
ATOM 3006 O O . ALA A 1 382 ? -12.218 13.126 13.959 1.00 98.44 382 ALA A O 1
ATOM 3007 N N . LEU A 1 383 ? -10.107 13.722 13.505 1.00 98.38 383 LEU A N 1
ATOM 3008 C CA . LEU A 1 383 ? -10.130 14.922 14.345 1.00 98.38 383 LEU A CA 1
ATOM 3009 C C . LEU A 1 383 ? -11.047 16.028 13.811 1.00 98.38 383 LEU A C 1
ATOM 3011 O O . LEU A 1 383 ? -11.364 16.941 14.563 1.00 98.38 383 LEU A O 1
ATOM 3015 N N . THR A 1 384 ? -11.507 15.939 12.562 1.00 97.81 384 THR A N 1
ATOM 3016 C CA . THR A 1 384 ? -12.472 16.869 11.946 1.00 97.81 384 THR A CA 1
ATOM 3017 C C . THR A 1 384 ? -13.799 16.192 11.569 1.00 97.81 384 THR A C 1
ATOM 3019 O O . THR A 1 384 ? -14.640 16.794 10.896 1.00 97.81 384 THR A O 1
ATOM 3022 N N . CYS A 1 385 ? -13.999 14.933 11.971 1.00 96.12 385 CYS A N 1
ATOM 3023 C CA . CYS A 1 385 ? -15.194 14.155 11.659 1.00 96.12 385 CYS A CA 1
ATOM 3024 C C . CYS A 1 385 ? -16.346 14.523 12.613 1.00 96.12 385 CYS A C 1
ATOM 3026 O O . CYS A 1 385 ? -16.145 14.527 13.831 1.00 96.12 385 CYS A O 1
ATOM 3028 N N . PRO A 1 386 ? -17.565 14.780 12.100 1.00 95.50 386 PRO A N 1
ATOM 3029 C CA . PRO A 1 386 ? -18.731 15.040 12.945 1.00 95.50 386 PRO A CA 1
ATOM 3030 C C . PRO A 1 386 ? -19.275 13.771 13.620 1.00 95.50 386 PRO A C 1
ATOM 3032 O O . PRO A 1 386 ? -20.094 13.864 14.529 1.00 95.50 386 PRO A O 1
ATOM 3035 N N . HIS A 1 387 ? -18.842 12.581 13.195 1.00 96.38 387 HIS A N 1
ATOM 3036 C CA . HIS A 1 387 ? -19.230 11.318 13.812 1.00 96.38 387 HIS A CA 1
ATOM 3037 C C . HIS A 1 387 ? -18.219 10.890 14.876 1.00 96.38 387 HIS A C 1
ATOM 3039 O O . HIS A 1 387 ? -17.009 11.045 14.701 1.00 96.38 387 HIS A O 1
ATOM 3045 N N . GLN A 1 388 ? -18.721 10.319 15.972 1.00 97.69 388 GLN A N 1
ATOM 3046 C CA . GLN A 1 388 ? -17.881 9.738 17.012 1.00 97.69 388 GLN A CA 1
ATOM 3047 C C . GLN A 1 388 ? -17.355 8.375 16.548 1.00 97.69 388 GLN A C 1
ATOM 3049 O O . GLN A 1 388 ? -18.116 7.411 16.473 1.00 97.69 388 GLN A O 1
ATOM 3054 N N . LEU A 1 389 ? -16.065 8.313 16.229 1.00 98.62 389 LEU A N 1
ATOM 3055 C CA . LEU A 1 389 ? -15.364 7.115 15.776 1.00 98.62 389 LEU A CA 1
ATOM 3056 C C . LEU A 1 389 ? -14.836 6.295 16.960 1.00 98.62 389 LEU A C 1
ATOM 3058 O O . LEU A 1 389 ? -14.716 6.794 18.081 1.00 98.62 389 LEU A O 1
ATOM 3062 N N . ALA A 1 390 ? -14.510 5.027 16.710 1.00 98.69 390 ALA A N 1
ATOM 3063 C CA . ALA A 1 390 ? -14.030 4.106 17.740 1.00 98.69 390 ALA A CA 1
ATOM 3064 C C . ALA A 1 390 ? -12.590 4.407 18.186 1.00 98.69 390 ALA A C 1
ATOM 3066 O O . ALA A 1 390 ? -12.267 4.274 19.366 1.00 98.69 390 ALA A O 1
ATOM 3067 N N . GLY A 1 391 ? -11.721 4.797 17.249 1.00 98.75 391 GLY A N 1
ATOM 3068 C CA . GLY A 1 391 ? -10.299 5.013 17.504 1.00 98.75 391 GLY A CA 1
ATOM 3069 C C . GLY A 1 391 ? -9.507 5.386 16.252 1.00 98.75 391 GLY A C 1
ATOM 3070 O O . GLY A 1 391 ? -10.032 5.334 15.137 1.00 98.75 391 GLY A O 1
ATOM 3071 N N . ILE A 1 392 ? -8.235 5.744 16.449 1.00 98.88 392 ILE A N 1
ATOM 3072 C CA . ILE A 1 392 ? -7.276 6.033 15.375 1.00 98.88 392 ILE A CA 1
ATOM 3073 C C . ILE A 1 392 ? -6.019 5.171 15.533 1.00 98.88 392 ILE A C 1
ATOM 3075 O O . ILE A 1 392 ? -5.474 5.080 16.633 1.00 98.88 392 ILE A O 1
ATOM 3079 N N . VAL A 1 393 ? -5.533 4.598 14.430 1.00 98.88 393 VAL A N 1
ATOM 3080 C CA . VAL A 1 393 ? -4.217 3.942 14.333 1.00 98.88 393 VAL A CA 1
ATOM 3081 C C . VAL A 1 393 ? -3.317 4.735 13.380 1.00 98.88 393 VAL A C 1
ATOM 3083 O O . VAL A 1 393 ? -3.534 4.753 12.174 1.00 98.88 393 VAL A O 1
ATOM 3086 N N . ALA A 1 394 ? -2.301 5.407 13.907 1.00 98.81 394 ALA A N 1
ATOM 3087 C CA . ALA A 1 394 ? -1.438 6.321 13.162 1.00 98.81 394 ALA A CA 1
ATOM 3088 C C . ALA A 1 394 ? 0.006 5.796 13.128 1.00 98.81 394 ALA A C 1
ATOM 3090 O O . ALA A 1 394 ? 0.726 5.912 14.119 1.00 98.81 394 ALA A O 1
ATOM 3091 N N . LEU A 1 395 ? 0.427 5.201 12.007 1.00 98.75 395 LEU A N 1
ATOM 3092 C CA . LEU A 1 395 ? 1.742 4.563 11.874 1.00 98.75 395 LEU A CA 1
ATOM 3093 C C . LEU A 1 395 ? 2.722 5.460 11.104 1.00 98.75 395 LEU A C 1
ATOM 3095 O O . LEU A 1 395 ? 2.445 5.857 9.969 1.00 98.75 395 LEU A O 1
ATOM 3099 N N . SER A 1 396 ? 3.870 5.763 11.712 1.00 98.19 396 SER A N 1
ATOM 3100 C CA . SER A 1 396 ? 5.009 6.483 11.119 1.00 98.19 396 SER A CA 1
ATOM 3101 C C . SER A 1 396 ? 4.606 7.735 10.325 1.00 98.19 396 SER A C 1
ATOM 3103 O O . SER A 1 396 ? 4.995 7.923 9.172 1.00 98.19 396 SER A O 1
ATOM 3105 N N . CYS A 1 397 ? 3.768 8.584 10.927 1.00 98.25 397 CYS A N 1
ATOM 3106 C CA . CYS A 1 397 ? 3.143 9.733 10.268 1.00 98.25 397 CYS A CA 1
ATOM 3107 C C . CYS A 1 397 ? 3.236 11.030 11.090 1.00 98.25 397 CYS A C 1
ATOM 3109 O O . CYS A 1 397 ? 3.887 11.093 12.134 1.00 98.25 397 CYS A O 1
ATOM 3111 N N . TRP A 1 398 ? 2.565 12.079 10.607 1.00 98.12 398 TRP A N 1
ATOM 3112 C CA . TRP A 1 398 ? 2.453 13.386 11.258 1.00 98.12 398 TRP A CA 1
ATOM 3113 C C . TRP A 1 398 ? 0.998 13.872 11.268 1.00 98.12 398 TRP A C 1
ATOM 3115 O O . TRP A 1 398 ? 0.166 13.342 10.537 1.00 98.12 398 TRP A O 1
ATOM 3125 N N . LEU A 1 399 ? 0.674 14.882 12.079 1.00 98.12 399 LEU A N 1
ATOM 3126 C CA . LEU A 1 399 ? -0.603 15.600 11.981 1.00 98.12 399 LEU A CA 1
ATOM 3127 C C . LEU A 1 399 ? -0.487 16.708 10.919 1.00 98.12 399 LEU A C 1
ATOM 3129 O O . LEU A 1 399 ? 0.246 17.676 11.153 1.00 98.12 399 LEU A O 1
ATOM 3133 N N . PRO A 1 400 ? -1.200 16.621 9.784 1.00 97.81 400 PRO A N 1
ATOM 3134 C CA . PRO A 1 400 ? -1.145 17.667 8.780 1.00 97.81 400 PRO A CA 1
ATOM 3135 C C . PRO A 1 400 ? -1.956 18.882 9.231 1.00 97.81 400 PRO A C 1
ATOM 3137 O O . PRO A 1 400 ? -2.903 18.773 10.021 1.00 97.81 400 PRO A O 1
ATOM 3140 N N . LEU A 1 401 ? -1.575 20.062 8.749 1.00 97.19 401 LEU A N 1
ATOM 3141 C CA . LEU A 1 401 ? -2.161 21.353 9.117 1.00 97.19 401 LEU A CA 1
ATOM 3142 C C . LEU A 1 401 ? -2.176 21.579 10.636 1.00 97.19 401 LEU A C 1
ATOM 3144 O O . LEU A 1 401 ? -3.067 22.247 11.164 1.00 97.19 401 LEU A O 1
ATOM 3148 N N . HIS A 1 402 ? -1.190 21.038 11.360 1.00 96.25 402 HIS A N 1
ATOM 3149 C CA . HIS A 1 402 ? -1.129 21.051 12.827 1.00 96.25 402 HIS A CA 1
ATOM 3150 C C . HIS A 1 402 ? -1.287 22.455 13.440 1.00 96.25 402 HIS A C 1
ATOM 3152 O O . HIS A 1 402 ? -1.810 22.593 14.549 1.00 96.25 402 HIS A O 1
ATOM 3158 N N . LYS A 1 403 ? -0.879 23.511 12.722 1.00 95.94 403 LYS A N 1
ATOM 3159 C CA . LYS A 1 403 ? -1.016 24.920 13.141 1.00 95.94 403 LYS A CA 1
ATOM 3160 C C . LYS A 1 403 ? -2.482 25.379 13.242 1.00 95.94 403 LYS A C 1
ATOM 3162 O O . LYS A 1 403 ? -2.765 26.307 13.989 1.00 95.94 403 LYS A O 1
ATOM 3167 N N . THR A 1 404 ? -3.412 24.713 12.554 1.00 96.69 404 THR A N 1
ATOM 3168 C CA . THR A 1 404 ? -4.861 25.010 12.586 1.00 96.69 404 THR A CA 1
ATOM 3169 C C . THR A 1 404 ? -5.592 24.389 13.784 1.00 96.69 404 THR A C 1
ATOM 3171 O O . THR A 1 404 ? -6.754 24.706 14.044 1.00 96.69 404 THR A O 1
ATOM 3174 N N . PHE A 1 405 ? -4.926 23.506 14.532 1.00 96.88 405 PHE A N 1
ATOM 3175 C CA . PHE A 1 405 ? -5.480 22.873 15.723 1.00 96.88 405 PHE A CA 1
ATOM 3176 C C . PHE A 1 405 ? -5.136 23.666 16.995 1.00 96.88 405 PHE A C 1
ATOM 3178 O O . PHE A 1 405 ? -4.009 24.162 17.118 1.00 96.88 405 PHE A O 1
ATOM 3185 N N . PRO A 1 406 ? -6.043 23.722 17.990 1.00 95.12 406 PRO A N 1
ATOM 3186 C CA . PRO A 1 406 ? -7.240 22.881 18.144 1.00 95.12 406 PRO A CA 1
ATOM 3187 C C . PRO A 1 406 ? -8.499 23.364 17.405 1.00 95.12 406 PRO A C 1
ATOM 3189 O O . PRO A 1 406 ? -9.470 22.618 17.342 1.00 95.12 406 PRO A O 1
ATOM 3192 N N . GLN A 1 407 ? -8.503 24.563 16.814 1.00 96.06 407 GLN A N 1
ATOM 3193 C CA . GLN A 1 407 ? -9.705 25.183 16.239 1.00 96.06 407 GLN A CA 1
ATOM 3194 C C . GLN A 1 407 ? -10.346 24.337 15.130 1.00 96.06 407 GLN A C 1
ATOM 3196 O O . GLN A 1 407 ? -11.571 24.248 15.060 1.00 96.06 407 GLN A O 1
ATOM 3201 N N . ALA A 1 408 ? -9.538 23.667 14.303 1.00 94.12 408 ALA A N 1
ATOM 3202 C CA . ALA A 1 408 ? -10.027 22.749 13.273 1.00 94.12 408 ALA A CA 1
ATOM 3203 C C . ALA A 1 408 ? -10.863 21.577 13.836 1.00 94.12 408 ALA A C 1
ATOM 3205 O O . ALA A 1 408 ? -11.744 21.073 13.143 1.00 94.12 408 ALA A O 1
ATOM 3206 N N . ALA A 1 409 ? -10.646 21.180 15.096 1.00 94.69 409 ALA A N 1
ATOM 3207 C CA . ALA A 1 409 ? -11.380 20.102 15.760 1.00 94.69 409 ALA A CA 1
ATOM 3208 C C . ALA A 1 409 ? -12.668 20.564 16.470 1.00 94.69 409 ALA A C 1
ATOM 3210 O O . ALA A 1 409 ? -13.351 19.742 17.076 1.00 94.69 409 ALA A O 1
ATOM 3211 N N . ASN A 1 410 ? -13.039 21.851 16.412 1.00 91.31 410 ASN A N 1
ATOM 3212 C CA . ASN A 1 410 ? -14.174 22.385 17.181 1.00 91.31 410 ASN A CA 1
ATOM 3213 C C . ASN A 1 410 ? -15.513 21.687 16.889 1.00 91.31 410 ASN A C 1
ATOM 3215 O O . ASN A 1 410 ? -16.322 21.527 17.800 1.00 91.31 410 ASN A O 1
ATOM 3219 N N . ASN A 1 411 ? -15.726 21.256 15.643 1.00 87.06 411 ASN A N 1
ATOM 3220 C CA . ASN A 1 411 ? -16.949 20.567 15.211 1.00 87.06 411 ASN A CA 1
ATOM 3221 C C . ASN A 1 411 ? -16.851 19.035 15.318 1.00 87.06 411 ASN A C 1
ATOM 3223 O O . ASN A 1 411 ? -17.749 18.329 14.866 1.00 87.06 411 ASN A O 1
ATOM 3227 N N . SER A 1 412 ? -15.752 18.515 15.867 1.00 90.06 412 SER A N 1
ATOM 3228 C CA . SER A 1 412 ? -15.522 17.081 15.993 1.00 90.06 412 SER A CA 1
ATOM 3229 C C . SER A 1 412 ? -16.128 16.518 17.271 1.00 90.06 412 SER A C 1
ATOM 3231 O O . SER A 1 412 ? -16.009 17.101 18.352 1.00 90.06 412 SER A O 1
ATOM 3233 N N . MET A 1 413 ? -16.719 15.330 17.155 1.00 91.69 413 MET A N 1
ATOM 3234 C CA . MET A 1 413 ? -17.233 14.560 18.294 1.00 91.69 413 MET A CA 1
ATOM 3235 C C . MET A 1 413 ? -16.150 13.681 18.944 1.00 91.69 413 MET A C 1
ATOM 3237 O O . MET A 1 413 ? -16.411 12.985 19.922 1.00 91.69 413 MET A O 1
ATOM 3241 N N . ASN A 1 414 ? -14.918 13.723 18.431 1.00 95.06 414 ASN A N 1
ATOM 3242 C CA . ASN A 1 414 ? -13.832 12.804 18.780 1.00 95.06 414 ASN A CA 1
ATOM 3243 C C . ASN A 1 414 ? -12.894 13.330 19.882 1.00 95.06 414 ASN A C 1
ATOM 3245 O O . ASN A 1 414 ? -11.707 13.025 19.878 1.00 95.06 414 ASN A O 1
ATOM 3249 N N . LYS A 1 415 ? -13.398 14.105 20.853 1.00 94.31 415 LYS A N 1
ATOM 3250 C CA . LYS A 1 415 ? -12.569 14.651 21.953 1.00 94.31 415 LYS A CA 1
ATOM 3251 C C . LYS A 1 415 ? -11.967 13.571 22.859 1.00 94.31 415 LYS A C 1
ATOM 3253 O O . LYS A 1 415 ? -10.878 13.758 23.387 1.00 94.31 415 LYS A O 1
ATOM 3258 N N . ASP A 1 416 ? -12.648 12.436 22.999 1.00 96.56 416 ASP A N 1
ATOM 3259 C CA . ASP A 1 416 ? -12.213 11.291 23.814 1.00 96.56 416 ASP A CA 1
ATOM 3260 C C . ASP A 1 416 ? -11.723 10.100 22.978 1.00 96.56 416 ASP A C 1
ATOM 3262 O O . ASP A 1 416 ? -11.625 8.979 23.489 1.00 96.56 416 ASP A O 1
ATOM 3266 N N . ILE A 1 417 ? -11.443 10.318 21.688 1.00 98.31 417 ILE A N 1
ATOM 3267 C CA . ILE A 1 417 ? -11.058 9.236 20.783 1.00 98.31 417 ILE A CA 1
ATOM 3268 C C . ILE A 1 417 ? -9.733 8.595 21.234 1.00 98.31 417 ILE A C 1
ATOM 3270 O O . ILE A 1 417 ? -8.737 9.293 21.436 1.00 98.31 417 ILE A O 1
ATOM 3274 N N . PRO A 1 418 ? -9.692 7.264 21.410 1.00 98.75 418 PRO A N 1
ATOM 3275 C CA . PRO A 1 418 ? -8.446 6.528 21.574 1.00 98.75 418 PRO A CA 1
ATOM 3276 C C . PRO A 1 418 ? -7.549 6.675 20.345 1.00 98.75 418 PRO A C 1
ATOM 3278 O O . PRO A 1 418 ? -8.005 6.483 19.219 1.00 98.75 418 PRO A O 1
ATOM 3281 N N . ILE A 1 419 ? -6.263 6.947 20.558 1.00 98.88 419 ILE A N 1
ATOM 3282 C CA . ILE A 1 419 ? -5.263 7.022 19.490 1.00 98.88 419 ILE A CA 1
ATOM 3283 C C . ILE A 1 419 ? -4.097 6.109 19.850 1.00 98.88 419 ILE A C 1
ATOM 3285 O O . ILE A 1 419 ? -3.462 6.292 20.890 1.00 98.88 419 ILE A O 1
ATOM 3289 N N . LEU A 1 420 ? -3.801 5.151 18.976 1.00 98.94 420 LEU A N 1
ATOM 3290 C CA . LEU A 1 420 ? -2.526 4.450 18.952 1.00 98.94 420 LEU A CA 1
ATOM 3291 C C . LEU A 1 420 ? -1.665 5.079 17.861 1.00 98.94 420 LEU A C 1
ATOM 3293 O O . LEU A 1 420 ? -1.967 4.952 16.677 1.00 98.94 420 LEU A O 1
ATOM 3297 N N . GLN A 1 421 ? -0.598 5.751 18.265 1.00 98.88 421 GLN A N 1
ATOM 3298 C CA . GLN A 1 421 ? 0.424 6.262 17.370 1.00 98.88 421 GLN A CA 1
ATOM 3299 C C . GLN A 1 421 ? 1.696 5.430 17.534 1.00 98.88 421 GLN A C 1
ATOM 3301 O O . GLN A 1 421 ? 2.188 5.254 18.650 1.00 98.88 421 GLN A O 1
ATOM 3306 N N . CYS A 1 422 ? 2.234 4.943 16.424 1.00 98.81 422 CYS A N 1
ATOM 3307 C CA . CYS A 1 422 ? 3.434 4.116 16.387 1.00 98.81 422 CYS A CA 1
ATOM 3308 C C . CYS A 1 422 ? 4.486 4.745 15.473 1.00 98.81 422 CYS A C 1
ATOM 3310 O O . CYS A 1 422 ? 4.128 5.406 14.497 1.00 98.81 422 CYS A O 1
ATOM 3312 N N . HIS A 1 423 ? 5.773 4.577 15.786 1.00 98.62 423 HIS A N 1
ATOM 3313 C CA . HIS A 1 423 ? 6.852 5.164 14.982 1.00 98.62 423 HIS A CA 1
ATOM 3314 C C . HIS A 1 423 ? 8.164 4.381 15.079 1.00 98.62 423 HIS A C 1
ATOM 3316 O O . HIS A 1 423 ? 8.539 3.913 16.157 1.00 98.62 423 HIS A O 1
ATOM 3322 N N . GLY A 1 424 ? 8.899 4.281 13.972 1.00 96.19 424 GLY A N 1
ATOM 3323 C CA . GLY A 1 424 ? 10.252 3.720 13.962 1.00 96.19 424 GLY A CA 1
ATOM 3324 C C . GLY A 1 424 ? 11.301 4.715 14.458 1.00 96.19 424 GLY A C 1
ATOM 3325 O O . GLY A 1 424 ? 11.327 5.864 14.023 1.00 96.19 424 GLY A O 1
ATOM 3326 N N . GLU A 1 425 ? 12.187 4.303 15.365 1.00 96.94 425 GLU A N 1
ATOM 3327 C CA . GLU A 1 425 ? 13.218 5.209 15.910 1.00 96.94 425 GLU A CA 1
ATOM 3328 C C . GLU A 1 425 ? 14.294 5.584 14.883 1.00 96.94 425 GLU A C 1
ATOM 3330 O O . GLU A 1 425 ? 14.909 6.643 14.995 1.00 96.94 425 GLU A O 1
ATOM 3335 N N . MET A 1 426 ? 14.484 4.740 13.867 1.00 92.19 426 MET A N 1
ATOM 3336 C CA . MET A 1 426 ? 15.465 4.912 12.794 1.00 92.19 426 MET A CA 1
ATOM 3337 C C . MET A 1 426 ? 14.810 5.350 11.476 1.00 92.19 426 MET A C 1
ATOM 3339 O O . MET A 1 426 ? 15.382 5.129 10.413 1.00 92.19 426 MET A O 1
ATOM 3343 N N . ASP A 1 427 ? 13.602 5.919 11.517 1.00 93.50 427 ASP A N 1
ATOM 3344 C CA . ASP A 1 427 ? 12.871 6.369 10.328 1.00 93.50 427 ASP A CA 1
ATOM 3345 C C . ASP A 1 427 ? 13.594 7.548 9.634 1.00 93.50 427 ASP A C 1
ATOM 3347 O O . ASP A 1 427 ? 13.659 8.646 10.200 1.00 93.50 427 ASP A O 1
ATOM 3351 N N . PRO A 1 428 ? 14.140 7.352 8.412 1.00 83.44 428 PRO A N 1
ATOM 3352 C CA . PRO A 1 428 ? 14.860 8.402 7.697 1.00 83.44 428 PRO A CA 1
ATOM 3353 C C . PRO A 1 428 ? 13.931 9.330 6.900 1.00 83.44 428 PRO A C 1
ATOM 3355 O O . PRO A 1 428 ? 14.380 10.373 6.429 1.00 83.44 428 PRO A O 1
ATOM 3358 N N . MET A 1 429 ? 12.663 8.949 6.713 1.00 86.50 429 MET A N 1
ATOM 3359 C CA . MET A 1 429 ? 11.695 9.669 5.883 1.00 86.50 429 MET A CA 1
ATOM 3360 C C . MET A 1 429 ? 10.877 10.637 6.727 1.00 86.50 429 MET A C 1
ATOM 3362 O O . MET A 1 429 ? 10.808 11.827 6.425 1.00 86.50 429 MET A O 1
ATOM 3366 N N . ILE A 1 430 ? 10.278 10.125 7.802 1.00 92.62 430 ILE A N 1
ATOM 3367 C CA . ILE A 1 430 ? 9.546 10.902 8.796 1.00 92.62 430 ILE A CA 1
ATOM 3368 C C . ILE A 1 430 ? 10.291 10.728 10.117 1.00 92.62 430 ILE A C 1
ATOM 3370 O O . ILE A 1 430 ? 10.013 9.777 10.847 1.00 92.62 430 ILE A O 1
ATOM 3374 N N . PRO A 1 431 ? 11.235 11.624 10.456 1.00 92.62 431 PRO A N 1
ATOM 3375 C CA . PRO A 1 431 ? 11.986 11.528 11.699 1.00 92.62 431 PRO A CA 1
ATOM 3376 C C . PRO A 1 431 ? 11.069 11.311 12.906 1.00 92.62 431 PRO A C 1
ATOM 3378 O O . PRO A 1 431 ? 10.075 12.023 13.065 1.00 92.62 431 PRO A O 1
ATOM 3381 N N . VAL A 1 432 ? 11.433 10.392 13.806 1.00 96.00 432 VAL A N 1
ATOM 3382 C CA . VAL A 1 432 ? 10.645 10.051 15.012 1.00 96.00 432 VAL A CA 1
ATOM 3383 C C . VAL A 1 432 ? 10.262 11.274 15.853 1.00 96.00 432 VAL A C 1
ATOM 3385 O O . VAL A 1 432 ? 9.200 11.317 16.474 1.00 96.00 432 VAL A O 1
ATOM 3388 N N . ARG A 1 433 ? 11.085 12.331 15.811 1.00 96.38 433 ARG A N 1
ATOM 3389 C CA . ARG A 1 433 ? 10.790 13.627 16.433 1.00 96.38 433 ARG A CA 1
ATOM 3390 C C . ARG A 1 433 ? 9.469 14.230 15.941 1.00 96.38 433 ARG A C 1
ATOM 3392 O O . ARG A 1 433 ? 8.776 14.857 16.733 1.00 96.38 433 ARG A O 1
ATOM 3399 N N . PHE A 1 434 ? 9.102 14.061 14.673 1.00 94.94 434 PHE A N 1
ATOM 3400 C CA . PHE A 1 434 ? 7.831 14.559 14.130 1.00 94.94 434 PHE A CA 1
ATOM 3401 C C . PHE A 1 434 ? 6.650 13.732 14.628 1.00 94.94 434 PHE A C 1
ATOM 3403 O O . PHE A 1 434 ? 5.604 14.301 14.946 1.00 94.94 434 PHE A O 1
ATOM 3410 N N . GLY A 1 435 ? 6.848 12.422 14.797 1.00 97.19 435 GLY A N 1
ATOM 3411 C CA . GLY A 1 435 ? 5.913 11.560 15.510 1.00 97.19 435 GLY A CA 1
ATOM 3412 C C . GLY A 1 435 ? 5.685 12.050 16.943 1.00 97.19 435 GLY A C 1
ATOM 3413 O O . GLY A 1 435 ? 4.544 12.278 17.339 1.00 97.19 435 GLY A O 1
ATOM 3414 N N . ALA A 1 436 ? 6.757 12.337 17.685 1.00 98.12 436 ALA A N 1
ATOM 3415 C CA . ALA A 1 436 ? 6.670 12.848 19.055 1.00 98.12 436 ALA A CA 1
ATOM 3416 C C . ALA A 1 436 ? 5.985 14.228 19.142 1.00 98.12 436 ALA A C 1
ATOM 3418 O O . ALA A 1 436 ? 5.115 14.433 19.986 1.00 98.12 436 ALA A O 1
ATOM 3419 N N . LEU A 1 437 ? 6.318 15.165 18.244 1.00 97.75 437 LEU A N 1
ATOM 3420 C CA . LEU A 1 437 ? 5.644 16.470 18.158 1.00 97.75 437 LEU A CA 1
ATOM 3421 C C . LEU A 1 437 ? 4.152 16.319 17.840 1.00 97.75 437 LEU A C 1
ATOM 3423 O O . LEU A 1 437 ? 3.322 17.032 18.402 1.00 97.75 437 LEU A O 1
ATOM 3427 N N . THR A 1 438 ? 3.813 15.369 16.968 1.00 98.38 438 THR A N 1
ATOM 3428 C CA . THR A 1 438 ? 2.426 15.012 16.670 1.00 98.38 438 THR A CA 1
ATOM 3429 C C . THR A 1 438 ? 1.730 14.475 17.916 1.00 98.38 438 THR A C 1
ATOM 3431 O O . THR A 1 438 ? 0.677 14.995 18.269 1.00 98.38 438 THR A O 1
ATOM 3434 N N . ALA A 1 439 ? 2.329 13.528 18.641 1.00 98.56 439 ALA A N 1
ATOM 3435 C CA . ALA A 1 439 ? 1.759 12.965 19.864 1.00 98.56 439 ALA A CA 1
ATOM 3436 C C . ALA A 1 439 ? 1.470 14.044 20.922 1.00 98.56 439 ALA A C 1
ATOM 3438 O O . ALA A 1 439 ? 0.386 14.069 21.507 1.00 98.56 439 ALA A O 1
ATOM 3439 N N . GLU A 1 440 ? 2.405 14.972 21.135 1.00 98.19 440 GLU A N 1
ATOM 3440 C CA . GLU A 1 440 ? 2.211 16.104 22.049 1.00 98.19 440 GLU A CA 1
ATOM 3441 C C . GLU A 1 440 ? 1.092 17.037 21.579 1.00 98.19 440 GLU A C 1
ATOM 3443 O O . GLU A 1 440 ? 0.240 17.445 22.371 1.00 98.19 440 GLU A O 1
ATOM 3448 N N . LYS A 1 441 ? 1.021 17.325 20.274 1.00 98.06 441 LYS A N 1
ATOM 3449 C CA . LYS A 1 441 ? -0.072 18.125 19.717 1.00 98.06 441 LYS A CA 1
ATOM 3450 C C . LYS A 1 441 ? -1.425 17.430 19.886 1.00 98.06 441 LYS A C 1
ATOM 3452 O O . LYS A 1 441 ? -2.393 18.099 20.239 1.00 98.06 441 LYS A O 1
ATOM 3457 N N . LEU A 1 442 ? -1.491 16.112 19.692 1.00 98.44 442 LEU A N 1
ATOM 3458 C CA . LEU A 1 442 ? -2.701 15.306 19.875 1.00 98.44 442 LEU A CA 1
ATOM 3459 C C . LEU A 1 442 ? -3.194 15.348 21.321 1.00 98.44 442 LEU A C 1
ATOM 3461 O O . LEU A 1 442 ? -4.382 15.573 21.535 1.00 98.44 442 LEU A O 1
ATOM 3465 N N . LYS A 1 443 ? -2.301 15.247 22.314 1.00 97.62 443 LYS A N 1
ATOM 3466 C CA . LYS A 1 443 ? -2.656 15.414 23.738 1.00 97.62 443 LYS A CA 1
ATOM 3467 C C . LYS A 1 443 ? -3.242 16.799 24.054 1.00 97.62 443 LYS A C 1
ATOM 3469 O O . LYS A 1 443 ? -3.956 16.943 25.035 1.00 97.62 443 LYS A O 1
ATOM 3474 N N . GLY A 1 444 ? -2.956 17.817 23.240 1.00 96.38 444 GLY A N 1
ATOM 3475 C CA . GLY A 1 444 ? -3.579 19.142 23.346 1.00 96.38 444 GLY A CA 1
ATOM 3476 C C . GLY A 1 444 ? -4.938 19.277 22.644 1.00 96.38 444 GLY A C 1
ATOM 3477 O O . GLY A 1 444 ? -5.594 20.304 22.804 1.00 96.38 444 GLY A O 1
ATOM 3478 N N . ILE A 1 445 ? -5.351 18.286 21.845 1.00 97.00 445 ILE A N 1
ATOM 3479 C CA . ILE A 1 445 ? -6.597 18.295 21.056 1.00 97.00 445 ILE A CA 1
ATOM 3480 C C . ILE A 1 445 ? -7.627 17.322 21.641 1.00 97.00 445 ILE A C 1
ATOM 3482 O O . ILE A 1 445 ? -8.811 17.650 21.708 1.00 97.00 445 ILE A O 1
ATOM 3486 N N . VAL A 1 446 ? -7.179 16.134 22.050 1.00 97.38 446 VAL A N 1
ATOM 3487 C CA . VAL A 1 446 ? -8.007 15.062 22.620 1.00 97.38 446 VAL A CA 1
ATOM 3488 C C . VAL A 1 446 ? -7.589 14.776 24.059 1.00 97.38 446 VAL A C 1
ATOM 3490 O O . VAL A 1 446 ? -6.537 15.228 24.509 1.00 97.38 446 VAL A O 1
ATOM 3493 N N . THR A 1 447 ? -8.383 13.995 24.787 1.00 97.31 447 THR A N 1
ATOM 3494 C CA . THR A 1 447 ? -8.071 13.586 26.161 1.00 97.31 447 THR A CA 1
ATOM 3495 C C . THR A 1 447 ? -6.682 12.924 26.234 1.00 97.31 447 THR A C 1
ATOM 3497 O O . THR A 1 447 ? -6.494 11.849 25.661 1.00 97.31 447 THR A O 1
ATOM 3500 N N . PRO A 1 448 ? -5.698 13.500 26.961 1.00 97.75 448 PRO A N 1
ATOM 3501 C CA . PRO A 1 448 ? -4.301 13.055 26.903 1.00 97.75 448 PRO A CA 1
ATOM 3502 C C . PRO A 1 448 ? -4.083 11.573 27.225 1.00 97.75 448 PRO A C 1
ATOM 3504 O O . PRO A 1 448 ? -3.256 10.917 26.598 1.00 97.75 448 PRO A O 1
ATOM 3507 N N . SER A 1 449 ? -4.846 11.022 28.175 1.00 97.25 449 SER A N 1
ATOM 3508 C CA . SER A 1 449 ? -4.753 9.612 28.585 1.00 97.25 449 SER A CA 1
ATOM 3509 C C . SER A 1 449 ? -5.241 8.622 27.522 1.00 97.25 449 SER A C 1
ATOM 3511 O O . SER A 1 449 ? -5.029 7.417 27.657 1.00 97.25 449 SER A O 1
ATOM 3513 N N . ARG A 1 450 ? -5.894 9.113 26.462 1.00 97.69 450 ARG A N 1
ATOM 3514 C CA . ARG A 1 450 ? -6.352 8.322 25.316 1.00 97.69 450 ARG A CA 1
ATOM 3515 C C . ARG A 1 450 ? -5.303 8.229 24.204 1.00 97.69 450 ARG A C 1
ATOM 3517 O O . ARG A 1 450 ? -5.498 7.428 23.294 1.00 97.69 450 ARG A O 1
ATOM 3524 N N . VAL A 1 451 ? -4.204 8.988 24.283 1.00 98.62 451 VAL A N 1
ATOM 3525 C CA . VAL A 1 451 ? -3.117 8.987 23.292 1.00 98.62 451 VAL A CA 1
ATOM 3526 C C . VAL A 1 451 ? -1.979 8.085 23.761 1.00 98.62 451 VAL A C 1
ATOM 3528 O O . VAL A 1 451 ? -1.302 8.373 24.747 1.00 98.62 451 VAL A O 1
ATOM 3531 N N . GLN A 1 452 ? -1.742 6.999 23.031 1.00 98.62 452 GLN A N 1
ATOM 3532 C CA . GLN A 1 452 ? -0.594 6.115 23.213 1.00 98.62 452 GLN A CA 1
ATOM 3533 C C . GLN A 1 452 ? 0.414 6.381 22.100 1.00 98.62 452 GLN A C 1
ATOM 3535 O O . GLN A 1 452 ? 0.075 6.229 20.932 1.00 98.62 452 GLN A O 1
ATOM 3540 N N . PHE A 1 453 ? 1.646 6.744 22.455 1.00 98.69 453 PHE A N 1
ATOM 3541 C CA . PHE A 1 453 ? 2.753 6.864 21.507 1.00 98.69 453 PHE A CA 1
ATOM 3542 C C . PHE A 1 453 ? 3.775 5.763 21.792 1.00 98.69 453 PHE A C 1
ATOM 3544 O O . PHE A 1 453 ? 4.350 5.732 22.881 1.00 98.69 453 PHE A O 1
ATOM 3551 N N . ARG A 1 454 ? 3.955 4.838 20.847 1.00 98.62 454 ARG A N 1
ATOM 3552 C CA . ARG A 1 454 ? 4.901 3.719 20.941 1.00 98.62 454 ARG A CA 1
ATOM 3553 C C . ARG A 1 454 ? 6.005 3.886 19.905 1.00 98.62 454 ARG A C 1
ATOM 3555 O O . ARG A 1 454 ? 5.720 4.121 18.733 1.00 98.62 454 ARG A O 1
ATOM 3562 N N . THR A 1 455 ? 7.254 3.741 20.330 1.00 98.50 455 THR A N 1
ATOM 3563 C CA . THR A 1 455 ? 8.409 3.730 19.429 1.00 98.50 455 THR A CA 1
ATOM 3564 C C . THR A 1 455 ? 9.011 2.336 19.345 1.00 98.50 455 THR A C 1
ATOM 3566 O O . THR A 1 455 ? 8.921 1.549 20.290 1.00 98.50 455 THR A O 1
ATOM 3569 N N . TYR A 1 456 ? 9.595 2.022 18.192 1.00 97.06 456 TYR A N 1
ATOM 3570 C CA . TYR A 1 456 ? 10.175 0.712 17.907 1.00 97.06 456 TYR A CA 1
ATOM 3571 C C . TYR A 1 456 ? 11.665 0.873 17.564 1.00 97.06 456 TYR A C 1
ATOM 3573 O O . TYR A 1 456 ? 11.990 1.396 16.489 1.00 97.06 456 TYR A O 1
ATOM 3581 N N . PRO A 1 457 ? 12.581 0.448 18.460 1.00 94.62 457 PRO A N 1
ATOM 3582 C CA . PRO A 1 457 ? 14.020 0.534 18.232 1.00 94.62 457 PRO A CA 1
ATOM 3583 C C . PRO A 1 457 ? 14.454 -0.218 16.973 1.00 94.62 457 PRO A C 1
ATOM 3585 O O . PRO A 1 457 ? 14.019 -1.341 16.723 1.00 94.62 457 PRO A O 1
ATOM 3588 N N . GLY A 1 458 ? 15.318 0.405 16.170 1.00 88.38 458 GLY A N 1
ATOM 3589 C CA . GLY A 1 458 ? 15.842 -0.177 14.928 1.00 88.38 458 GLY A CA 1
ATOM 3590 C C . GLY A 1 458 ? 14.862 -0.201 13.748 1.00 88.38 458 GLY A C 1
ATOM 3591 O O . GLY A 1 458 ? 15.293 -0.414 12.616 1.00 88.38 458 GLY A O 1
ATOM 3592 N N . MET A 1 459 ? 13.570 0.058 13.971 1.00 91.88 459 MET A N 1
ATOM 3593 C CA . MET A 1 459 ? 12.588 0.160 12.893 1.00 91.88 459 MET A CA 1
ATOM 3594 C C . MET A 1 459 ? 12.793 1.469 12.117 1.00 91.88 459 MET A C 1
ATOM 3596 O O . MET A 1 459 ? 12.908 2.541 12.713 1.00 91.88 459 MET A O 1
ATOM 3600 N N . MET A 1 460 ? 12.855 1.366 10.788 1.00 91.31 460 MET A N 1
ATOM 3601 C CA . MET A 1 460 ? 12.953 2.502 9.863 1.00 91.31 460 MET A CA 1
ATOM 3602 C C . MET A 1 460 ? 11.547 2.931 9.395 1.00 91.31 460 MET A C 1
ATOM 3604 O O . MET A 1 460 ? 10.579 2.775 10.135 1.00 91.31 460 MET A O 1
ATOM 3608 N N . HIS A 1 461 ? 11.411 3.455 8.169 1.00 92.00 461 HIS A N 1
ATOM 3609 C CA . HIS A 1 461 ? 10.116 3.795 7.568 1.00 92.00 461 HIS A CA 1
ATOM 3610 C C . HIS A 1 461 ? 9.377 2.542 7.066 1.00 92.00 461 HIS A C 1
ATOM 3612 O O . HIS A 1 461 ? 9.227 2.312 5.865 1.00 92.00 461 HIS A O 1
ATOM 3618 N N . SER A 1 462 ? 8.969 1.688 7.997 1.00 87.62 462 SER A N 1
ATOM 3619 C CA . SER A 1 462 ? 8.240 0.443 7.756 1.00 87.62 462 SER A CA 1
ATOM 3620 C C . SER A 1 462 ? 7.334 0.135 8.949 1.00 87.62 462 SER A C 1
ATOM 3622 O O . SER A 1 462 ? 7.232 0.938 9.877 1.00 87.62 462 SER A O 1
ATOM 3624 N N . SER A 1 463 ? 6.704 -1.038 8.923 1.00 88.81 463 SER A N 1
ATOM 3625 C CA . SER A 1 463 ? 6.100 -1.676 10.091 1.00 88.81 463 SER A CA 1
ATOM 3626 C C . SER A 1 463 ? 6.959 -2.832 10.608 1.00 88.81 463 SER A C 1
ATOM 3628 O O . SER A 1 463 ? 7.937 -3.234 9.964 1.00 88.81 463 SER A O 1
ATOM 3630 N N . CYS A 1 464 ? 6.610 -3.367 11.780 1.00 90.62 464 CYS A N 1
ATOM 3631 C CA . CYS A 1 464 ? 7.219 -4.575 12.345 1.00 90.62 464 CYS A CA 1
ATOM 3632 C C . CYS A 1 464 ? 6.184 -5.456 13.075 1.00 90.62 464 CYS A C 1
ATOM 3634 O O . CYS A 1 464 ? 5.100 -4.974 13.416 1.00 90.62 464 CYS A O 1
ATOM 3636 N N . PRO A 1 465 ? 6.488 -6.736 13.372 1.00 91.38 465 PRO A N 1
ATOM 3637 C CA . PRO A 1 465 ? 5.543 -7.632 14.047 1.00 91.38 465 PRO A CA 1
ATOM 3638 C C . PRO A 1 465 ? 5.047 -7.113 15.405 1.00 91.38 465 PRO A C 1
ATOM 3640 O O . PRO A 1 465 ? 3.868 -7.241 15.728 1.00 91.38 465 PRO A O 1
ATOM 3643 N N . GLN A 1 466 ? 5.923 -6.484 16.192 1.00 95.31 466 GLN A N 1
ATOM 3644 C CA . GLN A 1 466 ? 5.577 -5.903 17.491 1.00 95.31 466 GLN A CA 1
ATOM 3645 C C . GLN A 1 466 ? 4.624 -4.708 17.347 1.00 95.31 466 GLN A C 1
ATOM 3647 O O . GLN A 1 466 ? 3.754 -4.503 18.196 1.00 95.31 466 GLN A O 1
ATOM 3652 N N . GLU A 1 467 ? 4.768 -3.923 16.277 1.00 97.62 467 GLU A N 1
ATOM 3653 C CA . GLU A 1 467 ? 3.830 -2.853 15.933 1.00 97.62 467 GLU A CA 1
ATOM 3654 C C . GLU A 1 467 ? 2.469 -3.426 15.549 1.00 97.62 467 GLU A C 1
ATOM 3656 O O . GLU A 1 467 ? 1.456 -3.028 16.123 1.00 97.62 467 GLU A O 1
ATOM 3661 N N . MET A 1 468 ? 2.439 -4.429 14.670 1.00 97.62 468 MET A N 1
ATOM 3662 C CA . MET A 1 468 ? 1.189 -5.065 14.244 1.00 97.62 468 MET A CA 1
ATOM 3663 C C . MET A 1 468 ? 0.451 -5.741 15.405 1.00 97.62 468 MET A C 1
ATOM 3665 O O . MET A 1 468 ? -0.774 -5.661 15.481 1.00 97.62 468 MET A O 1
ATOM 3669 N N . MET A 1 469 ? 1.170 -6.332 16.361 1.00 97.56 469 MET A N 1
ATOM 3670 C CA . MET A 1 469 ? 0.563 -6.859 17.586 1.00 97.56 469 MET A CA 1
ATOM 3671 C C . MET A 1 469 ? -0.054 -5.760 18.456 1.00 97.56 469 MET A C 1
ATOM 3673 O O . MET A 1 469 ? -1.180 -5.922 18.923 1.00 97.56 469 MET A O 1
ATOM 3677 N N . ALA A 1 470 ? 0.617 -4.617 18.621 1.00 98.31 470 ALA A N 1
ATOM 3678 C CA . ALA A 1 470 ? 0.042 -3.478 19.338 1.00 98.31 470 ALA A CA 1
ATOM 3679 C C . ALA A 1 470 ? -1.224 -2.943 18.645 1.00 98.31 470 ALA A C 1
ATOM 3681 O O . ALA A 1 470 ? -2.200 -2.598 19.314 1.00 98.31 470 ALA A O 1
ATOM 3682 N N . VAL A 1 471 ? -1.228 -2.912 17.308 1.00 98.62 471 VAL A N 1
ATOM 3683 C CA . VAL A 1 471 ? -2.405 -2.555 16.503 1.00 98.62 471 VAL A CA 1
ATOM 3684 C C . VAL A 1 471 ? -3.535 -3.558 16.725 1.00 98.62 471 VAL A C 1
ATOM 3686 O O . VAL A 1 471 ? -4.667 -3.144 16.973 1.00 98.62 471 VAL A O 1
ATOM 3689 N N . LYS A 1 472 ? -3.242 -4.863 16.711 1.00 98.31 472 LYS A N 1
ATOM 3690 C CA . LYS A 1 472 ? -4.223 -5.922 16.983 1.00 98.31 472 LYS A CA 1
ATOM 3691 C C . LYS A 1 472 ? -4.885 -5.749 18.346 1.00 98.31 472 LYS A C 1
ATOM 3693 O O . LYS A 1 472 ? -6.108 -5.684 18.420 1.00 98.31 472 LYS A O 1
ATOM 3698 N N . GLU A 1 473 ? -4.084 -5.625 19.403 1.00 98.50 473 GLU A N 1
ATOM 3699 C CA . GLU A 1 473 ? -4.564 -5.441 20.779 1.00 98.50 473 GLU A CA 1
ATOM 3700 C C . GLU A 1 473 ? -5.444 -4.194 20.911 1.00 98.50 473 GLU A C 1
ATOM 3702 O O . GLU A 1 473 ? -6.461 -4.196 21.607 1.00 98.50 473 GLU A O 1
ATOM 3707 N N . PHE A 1 474 ? -5.063 -3.112 20.230 1.00 98.75 474 PHE A N 1
ATOM 3708 C CA . PHE A 1 474 ? -5.824 -1.871 20.225 1.00 98.75 474 PHE A CA 1
ATOM 3709 C C . PHE A 1 474 ? -7.177 -2.026 19.523 1.00 98.75 474 PHE A C 1
ATOM 3711 O O . PHE A 1 474 ? -8.196 -1.608 20.076 1.00 98.75 474 PHE A O 1
ATOM 3718 N N . ILE A 1 475 ? -7.204 -2.657 18.345 1.00 98.50 475 ILE A N 1
ATOM 3719 C CA . ILE A 1 475 ? -8.437 -2.940 17.598 1.00 98.50 475 ILE A CA 1
ATOM 3720 C C . ILE A 1 475 ? -9.351 -3.850 18.423 1.00 98.50 475 ILE A C 1
ATOM 3722 O O . ILE A 1 475 ? -10.516 -3.516 18.614 1.00 98.50 475 ILE A O 1
ATOM 3726 N N . GLU A 1 476 ? -8.830 -4.950 18.966 1.00 97.88 476 GLU A N 1
ATOM 3727 C CA . GLU A 1 476 ? -9.597 -5.929 19.749 1.00 97.88 476 GLU A CA 1
ATOM 3728 C C . GLU A 1 476 ? -10.217 -5.312 21.006 1.00 97.88 476 GLU A C 1
ATOM 3730 O O . GLU A 1 476 ? -11.380 -5.561 21.328 1.00 97.88 476 GLU A O 1
ATOM 3735 N N . LYS A 1 477 ? -9.478 -4.432 21.688 1.00 98.31 477 LYS A N 1
ATOM 3736 C CA . LYS A 1 477 ? -9.978 -3.721 22.868 1.00 98.31 477 LYS A CA 1
ATOM 3737 C C . LYS A 1 477 ? -11.108 -2.742 22.543 1.00 98.31 477 LYS A C 1
ATOM 3739 O O . LYS A 1 477 ? -12.018 -2.578 23.355 1.00 98.31 477 LYS A O 1
ATOM 3744 N N . LEU A 1 478 ? -11.021 -2.033 21.420 1.00 98.31 478 LEU A N 1
ATOM 3745 C CA . LEU A 1 478 ? -11.991 -0.992 21.053 1.00 98.31 478 LEU A CA 1
ATOM 3746 C C . LEU A 1 478 ? -13.192 -1.534 20.291 1.00 98.31 478 LEU A C 1
ATOM 3748 O O . LEU A 1 478 ? -14.276 -0.955 20.352 1.00 98.31 478 LEU A O 1
ATOM 3752 N N . LEU A 1 479 ? -13.008 -2.652 19.603 1.00 98.19 479 LEU A N 1
ATOM 3753 C CA . LEU A 1 479 ? -14.033 -3.333 18.840 1.00 98.19 479 LEU A CA 1
ATOM 3754 C C . LEU A 1 479 ? -14.235 -4.737 19.424 1.00 98.19 479 LEU A C 1
ATOM 3756 O O . LEU A 1 479 ? -13.870 -5.703 18.774 1.00 98.19 479 LEU A O 1
ATOM 3760 N N . PRO A 1 480 ? -14.824 -4.894 20.624 1.00 97.06 480 PRO A N 1
ATOM 3761 C CA . PRO A 1 480 ? -15.124 -6.221 21.158 1.00 97.06 480 PRO A CA 1
ATOM 3762 C C . PRO A 1 480 ? -16.203 -6.928 20.322 1.00 97.06 480 PRO A C 1
ATOM 3764 O O . PRO A 1 480 ? -16.985 -6.281 19.618 1.00 97.06 480 PRO A O 1
ATOM 3767 N N . ARG A 1 481 ? -16.286 -8.257 20.415 1.00 94.81 481 ARG A N 1
ATOM 3768 C CA . ARG A 1 481 ? -17.375 -9.036 19.803 1.00 94.81 481 ARG A CA 1
ATOM 3769 C C . ARG A 1 481 ? -18.720 -8.660 20.444 1.00 94.81 481 ARG A C 1
ATOM 3771 O O . ARG A 1 481 ? -18.765 -8.485 21.662 1.00 94.81 481 ARG A O 1
ATOM 3778 N N . ILE A 1 482 ? -19.780 -8.535 19.639 1.00 90.75 482 ILE A N 1
ATOM 3779 C CA . ILE A 1 482 ? -21.150 -8.212 20.087 1.00 90.75 482 ILE A CA 1
ATOM 3780 C C . ILE A 1 482 ? -22.168 -9.228 19.595 1.00 90.75 482 ILE A C 1
ATOM 3782 O O . ILE A 1 482 ? -21.922 -9.811 18.514 1.00 90.75 482 ILE A O 1
#

pLDDT: mean 80.93, std 26.26, range [21.3, 98.94]

Solvent-accessible surface area (backbone atoms only — not comparable to full-atom values): 27741 Å² total; per-residue (Å²): 134,85,90,84,89,86,88,85,86,85,84,80,79,78,78,81,77,79,76,75,58,75,84,58,53,43,66,46,26,49,50,46,82,40,44,36,71,91,69,46,44,52,46,50,47,61,48,89,72,24,58,61,51,18,49,45,59,60,84,56,48,80,45,79,88,32,40,29,38,28,57,87,40,36,41,36,39,38,31,42,35,38,69,24,34,24,36,38,42,30,38,27,61,16,26,46,97,54,39,25,13,53,28,30,43,33,32,38,73,63,52,76,82,70,50,83,82,60,64,80,51,88,54,80,43,75,46,82,48,67,84,25,72,82,58,76,62,73,47,73,46,61,48,89,75,34,45,73,31,41,19,41,25,43,36,33,72,32,34,65,76,39,69,36,23,34,38,30,26,42,41,39,24,54,49,77,44,81,61,87,79,75,88,79,81,82,75,84,76,73,91,67,89,62,83,80,79,68,76,83,76,80,91,78,93,84,85,88,79,85,79,84,85,81,83,88,80,90,81,89,81,87,84,84,90,82,88,80,86,88,82,90,86,86,85,90,85,90,82,87,83,90,83,91,78,82,85,76,80,83,75,81,87,70,90,78,77,52,74,57,60,77,75,31,40,66,47,75,32,87,43,77,64,61,26,38,36,43,36,29,44,34,72,66,52,47,13,62,68,53,43,58,60,48,58,80,55,60,49,49,39,35,28,36,38,10,35,49,50,55,73,38,56,24,57,63,60,80,46,46,73,35,26,30,70,43,50,42,60,54,80,54,98,82,42,68,70,41,64,68,37,47,53,52,42,29,52,56,51,50,51,51,52,53,50,43,37,76,74,69,29,52,47,56,32,28,30,36,20,16,30,29,60,17,8,16,46,30,51,48,30,49,45,50,24,70,55,42,47,37,30,38,40,32,31,48,31,45,55,64,71,55,86,52,55,57,68,63,34,71,71,24,54,34,45,74,38,36,32,45,34,40,30,17,63,54,14,84,69,56,46,38,66,49,37,52,54,31,51,57,52,46,42,72,59,27,46,48,92,35,56,43,79,48,74,38,84,82,33,34,87,66,86,50,72,72,55,51,49,54,52,34,55,52,50,48,69,59,53,63,90,128

Secondary structure (DSSP, 8-state):
---------------------HHHHHHHTBGGGGB-TTS-EEETBSSTTGGGGGS--GGGGG-TTS-EEBSSSS-EEEEEEEEEEEEEEEEEEE--SSTTSEEEEEEEES-TT--TTGGGSPPSEEEEPPP-SSS--EEE--TTTSSSEEEEEEEEEEESS-SS-EESEEEEEEEEE-------------SS--TTS---PPP-------------------------------------------------------HHHHT-EEE--SS---EEEEEE--TT--HHHHHHHHHTT--TTEEEEEPPPPEEEEGGGTTEEEE-SS-B--SSTTS-B-HHHHHHHHHHHHHHHHHHHHTT--GGGEEEEEETHHHHHHHHHHHT-SS--SEEEEES---TTGGGTTGGGTT-S-TT--EEEEEETT-SSS-HHHHHHHHHHHHTTS-GGGEEEEEETT--SS--HHHHHHHHHHHHHHS---

Foldseek 3Di:
DDDDDDDDDDDDDDDPPPPDDPVVVQVQLPQLVFWPLVQKDKPQWPDPSLVNQQRDGLVCLLPPVRKTKGHQFAKMKIKTAGQFFWQWFKKFWAFDPDQLEFQKKFKAAPDGPDDPVNVVDDGLDMDGDDHHHSRPDIDTDPSVSRGGGRIMMMMRDGTNDDRMHMTRHMTTGTDGDHHPDDDDDDDDDDPDDDPVPDDDDDDDDDDDDDDDDDDDDDDDDDDDDDDDDDDDDDDDDDDDDDDDDDDPPPDDDDPPPLVQQPPKDKDAALDAAQAEEEEEEAWQDFLVVVVVLVVVLDDRNYMYTYGWAAFFQECCVVGDTGRAQFHDNDQDPPGDDRPVSLVVSLVSVLVVLVVVVVVNHAQLRYEYEYAARSLQSSLLNQLQHLGAHLAYEREAYAPPPLVCPPVSSPNHPDQAHAYEYEHECAAPRNHVVRSVVRLVSNVVNHVNVSGDYYYDYPDYRDDDPVSSVVVSVSSCVSNPDD

Mean predicted aligned error: 19.04 Å